Protein 8HN9 (pdb70)

Foldseek 3Di:
DELLVVLVCVLVCVQQEEEEEEECQQVVVQVDVQVLDPDPDCVVVLCVVVDVDPLSLQADVVCVVPVLSVLSSCLCLPPLNTAGDLVLLLVVVCVVVNRYNAYEYQDASCNNVLSPNDPVRYFNFFAYLQWWAFPPVRDIGGNVVCNVQSNVSHFAADDPGGGGIGGGGQGDPRDTDPSVVCLVVRQQVGQEYHYAADQLPDPVSLVSQPVYDLNYEYEALHQDDHGCCNVPNHPRYYYNHDRRVVSSVVSCVSSVNNVVSVVSVVVSVVVSD/DAALLRVLVCVLVCVFQEEEEEEECLQCVVQVDCQDLPDPDPLVVVLCVVVAVDRQVLLAVVVCVVPVLNVLSVVLCLPPQNTAGDLVLLLVVVCVVVNRQQAYEYAGQSCNNVLLPDDCNRYDPFFAYLQWWAFPPPRHIGGNVVCNVQSNVSHFDQDDPGRGGIGHTGQGDPRDTDPSVVCLVVRAAPGQEYEYAADQQPDPPSLVSVVSHDLNYEYEALEQDQHGVCVVPNHDRYYYNHRRRVVSSVVSCVSNVCVVVSVVSVVVSVVVSD/DPVPVCPDDDPD

GO terms:
  GO:0008053 mitochondrial fusion (P, IDA)
  GO:0005759 mitochondrial matrix (C, IDA)
  GO:1901671 positive regulation of superoxide dismutase activity (P, IDA)
  GO:1902553 positive regulation of catalase activity (P, IDA)
  GO:0005739 mitochondrion (C, IDA)
  GO:0008270 zinc ion binding (F, IDA)
  GO:0006476 protein deacetylation (P, IDA)
  GO:0141208 NAD-dependent protein lysine delactylase activity (F, IDA)
  GO:0034979 NAD-dependent protein lysine deacetylase activity (F, EXP)
  GO:0034983 peptidyl-lysine deacetylation (P, IMP)
  GO:0009060 aerobic respiration (P, IMP)
  GO:0005515 protein binding (F, IPI)
  GO:0005739 mitochondrion (C, IMP)
  GO:0034979 NAD-dependent protein lysine deacetylase activity (F, IMP)
  GO:1903862 positive regulation of oxidative phosphorylation (P, IMP)
  GO:0005739 mitochondrion (C, HTP)
  GO:0005654 nucleoplasm (C, TAS)
  GO:0005759 mitochondrial matrix (C, TAS)
  GO:0033558 protein lysine deacetylase activity (F, TAS)
  GO:0034979 NAD-dependent protein lysine deacetylase activity (F, TAS)

Organism: Homo sapiens (NCBI:txid9606)

B-factor: mean 57.22, std 16.3, range [29.59, 145.78]

Secondary structure (DSSP, 8-state):
--HHHHHHHHHTTSS-SEEEEE-TTTTGGGT--TT--SSSSHHHHHHHTT-SSGGGGG-HHHHHH--HHHHHHHHHHSTTSS---HHHHHHHHHHHTT-EEEEEE---S-HHHHTT--STTEEETTEEEEEEEETTT--EEETGGGHHHHHTT---B-TTT--BEEEEE--TTSPPPGGGGGHHHHHHH-SEEEEES----SHHHHGGGGTS-TTS-EEE-SSS--HHHHHS--TTEEE--S-HHHHHHHHHHHHT-HHHHHHHHHHHHHHH-/---HHHHHHHHHTT---SEEEEE-GGGTGGGT--SS--SS-HHHHHHHTTT-SSGGGGGBHHHHHH--HHHHHHHHHHSTTSS---HHHHHHHHHHHTT-EEEEEE--SS-HHHHTT--STTEEETTEEEEEEEETTT--EEEGGGGHHHHHTT---B-TTT--BEEEEE--BTSPPPGGGGGHHHHHHH-SEEEEES----STTTGGGGGTS-TT--EEE-SSS--THHHHS--TT-EE--S-HHHHHHHHHHHHT-HHHHHHHHHHHHHHH-/--S-S-S-----

InterPro domains:
  IPR003000 Sirtuin family [PF02146] (145-326)
  IPR026590 Sirtuin family, catalytic core domain [PS50305] (118-380)
  IPR026591 Sirtuin, catalytic core small domain superfamily [G3DSA:3.30.1600.10] (151-299)
  IPR029035 DHS-like NAD/FAD-binding domain superfamily [SSF52467] (124-394)
  IPR050134 NAD-dependent sirtuin protein deacylases [PTHR11085] (122-383)

Nearest PDB structures (foldseek):
  4bn5-assembly2_B  TM=9.847E-01  e=7.376E-49  Homo sapiens
  4o8z-assembly1_A  TM=9.716E-01  e=1.812E-48  Homo sapiens
  8v2n-assembly1_A  TM=9.746E-01  e=2.114E-47  Homo sapiens
  6iso-assembly1_A  TM=9.082E-01  e=5.018E-48  Homo sapiens
  5y4h-assembly1_A  TM=9.393E-01  e=8.905E-47  Homo sapiens

Radius of gyration: 26.61 Å; Cα contacts (8 Å, |Δi|>4): 1007; chains: 3; bounding box: 68×65×66 Å

Sequence (559 aa):
LSLQDVAELIRARACQRVVVMVGAGISTPSGIPDFRSPGSGLYSNLQQYDLPYPEAIFELPFFFHNPKPFFTLAKELYPGNYKPNVTHYFLRLLHDKGLLLRLYTQNIDGLERVSGIPASKLVEAHGTFASATCTVCQRPFPGEDIRADVMADRVPRCPVCTGVVKPDIVFFGEPLPQRFLLHVVDFPMADLLLILGTSLEVEPFASLTEAVRSSVPRLLINRDLVGPLAWHPRSRDVAQLGDVVHGVESLVELLGWTEEMRDLVQRETGKLDKLSLQDVAELIRARACQRVVVMVGAGISTPSGIPDFRSPGSGLYSNLQQYDLPYPEAIFELPFFFHNPKPFFTLAKELYPGNYKPNVTHYFLRLLHDKGLLLRLYTQNIDGLERVSGIPASKLVEAHGTFASATCTVCQRPFPGEDIRADVMADRVPRCPVCTGVVKPDIVFFGEPLPQRFLLHVVDFPMADLLLILGTSLEVEPFASLTEAVRSSVPRLLINRDLVGPLAWHPRSRDVAQLGDVVHGVESLVELLGWTEEMRDLVQRETGKLDSPVKLKTFKIPM

Solvent-accessible surface area: 25308 Å² total; per-residue (Å²): 169,56,16,93,68,4,0,78,58,1,138,80,123,55,5,84,93,0,0,0,0,0,0,49,19,0,0,89,56,24,53,3,36,28,167,36,41,59,47,125,35,11,13,74,64,0,51,128,58,102,0,77,62,31,58,1,1,29,27,52,98,33,2,121,152,42,27,77,0,3,8,23,2,1,76,46,4,4,45,70,63,45,115,10,18,27,0,1,3,0,1,39,5,0,33,76,77,46,3,8,30,42,0,0,0,25,4,12,4,10,5,1,137,44,0,20,0,46,68,65,49,4,0,34,0,30,5,29,8,66,39,0,41,0,39,109,40,129,144,85,34,75,7,125,91,12,68,71,38,3,51,50,90,139,40,3,143,2,102,122,37,68,10,39,3,28,0,48,7,18,0,45,42,36,107,39,41,160,85,14,114,51,40,97,81,1,0,72,76,0,35,0,0,0,0,0,4,2,55,10,136,17,79,52,4,5,60,13,0,76,47,3,103,86,79,3,10,0,1,0,0,17,166,79,77,38,7,20,5,12,41,50,80,65,91,102,28,11,48,51,80,31,73,13,32,114,5,0,82,48,0,4,120,64,0,52,23,45,134,73,10,172,68,2,45,140,133,10,57,49,160,75,124,213,52,58,12,77,57,0,0,73,48,12,155,77,170,63,5,94,76,2,0,0,0,0,0,40,20,0,0,81,61,23,52,5,28,25,130,9,41,91,80,32,58,10,25,66,84,9,62,154,64,114,6,77,61,12,39,1,2,32,41,33,99,37,3,128,148,48,26,69,1,2,7,27,2,0,76,46,7,6,60,64,77,48,108,10,20,33,0,0,9,2,0,49,4,5,48,72,74,59,19,12,21,28,0,0,0,34,2,11,6,8,6,0,96,52,1,34,4,54,51,69,42,2,0,21,3,62,7,21,6,41,36,0,45,0,44,98,48,128,113,116,28,76,6,126,96,12,61,71,42,2,113,49,94,134,23,4,143,7,120,101,22,93,12,42,3,16,0,56,4,29,2,68,50,48,80,20,30,160,96,9,94,48,41,97,85,0,0,65,77,0,23,0,0,3,0,0,5,1,64,5,127,67,80,33,7,3,51,12,0,74,45,5,124,94,76,2,3,1,0,2,0,12,171,62,52,24,24,22,6,9,5,47,81,47,69,79,24,10,48,41,84,30,74,11,32,115,3,0,108,48,0,5,115,67,4,57,26,51,138,78,12,166,69,8,55,137,116,25,60,49,155,78,141,58,4,54,117,64,123,75,104,107,84,40,119

Structure (mmCIF, N/CA/C/O backbone):
data_8HN9
#
_entry.id   8HN9
#
_cell.length_a   235.676
_cell.length_b   235.676
_cell.length_c   235.676
_cell.angle_alpha   90.00
_cell.angle_beta   90.00
_cell.angle_gamma   90.00
#
_symmetry.space_group_name_H-M   'I 21 3'
#
loop_
_entity.id
_entity.type
_entity.pdbx_description
1 polymer 'NAD-dependent protein deacetylase sirtuin-3, mitochondrial'
2 polymer 'CCNE2 peptide'
3 non-polymer 'ZINC ION'
4 non-polymer IMIDAZOLE
#
loop_
_atom_site.group_PDB
_atom_site.id
_atom_site.type_symbol
_atom_site.label_atom_id
_atom_site.label_alt_id
_atom_site.label_comp_id
_atom_site.label_asym_id
_atom_site.label_entity_id
_atom_site.label_seq_id
_atom_site.pdbx_PDB_ins_code
_atom_site.Cartn_x
_atom_site.Cartn_y
_atom_site.Cartn_z
_atom_site.occupancy
_atom_site.B_iso_or_equiv
_atom_site.auth_seq_id
_atom_site.auth_comp_id
_atom_site.auth_asym_id
_atom_site.auth_atom_id
_atom_site.pdbx_PDB_model_num
ATOM 1 N N . LEU A 1 2 ? 49.289 38.115 -11.374 1.00 45.01 123 LEU A N 1
ATOM 2 C CA . LEU A 1 2 ? 49.824 39.287 -10.637 1.00 61.91 123 LEU A CA 1
ATOM 3 C C . LEU A 1 2 ? 48.969 40.512 -10.942 1.00 60.57 123 LEU A C 1
ATOM 4 O O . LEU A 1 2 ? 49.115 41.493 -10.226 1.00 63.43 123 LEU A O 1
ATOM 9 N N . SER A 1 3 ? 48.155 40.465 -11.995 1.00 55.57 124 SER A N 1
ATOM 10 C CA . SER A 1 3 ? 47.317 41.642 -12.341 1.00 56.04 124 SER A CA 1
ATOM 11 C C . SER A 1 3 ? 45.910 41.210 -12.750 1.00 55.43 124 SER A C 1
ATOM 12 O O . SER A 1 3 ? 45.768 40.093 -13.214 1.00 52.60 124 SER A O 1
ATOM 15 N N . LEU A 1 4 ? 44.943 42.126 -12.721 1.00 62.09 125 LEU A N 1
ATOM 16 C CA . LEU A 1 4 ? 43.517 41.768 -12.942 1.00 56.35 125 LEU A CA 1
ATOM 17 C C . LEU A 1 4 ? 43.329 41.068 -14.284 1.00 46.23 125 LEU A C 1
ATOM 18 O O . LEU A 1 4 ? 42.614 40.088 -14.309 1.00 45.68 125 LEU A O 1
ATOM 23 N N . GLN A 1 5 ? 43.989 41.513 -15.341 1.00 47.26 126 GLN A N 1
ATOM 24 C CA . GLN A 1 5 ? 43.805 40.824 -16.636 1.00 47.76 126 GLN A CA 1
ATOM 25 C C . GLN A 1 5 ? 44.240 39.370 -16.499 1.00 47.08 126 GLN A C 1
ATOM 26 O O . GLN A 1 5 ? 43.500 38.507 -16.957 1.00 47.80 126 GLN A O 1
ATOM 32 N N . ASP A 1 6 ? 45.346 39.120 -15.804 1.00 46.77 127 ASP A N 1
ATOM 33 C CA . ASP A 1 6 ? 45.864 37.758 -15.716 1.00 46.21 127 ASP A CA 1
ATOM 34 C C . ASP A 1 6 ? 44.828 36.815 -15.120 1.00 45.18 127 ASP A C 1
ATOM 35 O O . ASP A 1 6 ? 44.682 35.673 -15.570 1.00 44.92 127 ASP A O 1
ATOM 40 N N . VAL A 1 7 ? 44.103 37.277 -14.101 1.00 45.66 128 VAL A N 1
ATOM 41 C CA . VAL A 1 7 ? 43.040 36.469 -13.511 1.00 47.89 128 VAL A CA 1
ATOM 42 C C . VAL A 1 7 ? 41.944 36.212 -14.538 1.00 43.98 128 VAL A C 1
ATOM 43 O O . VAL A 1 7 ? 41.478 35.078 -14.707 1.00 43.52 128 VAL A O 1
ATOM 47 N N . ALA A 1 8 ? 41.509 37.269 -15.232 1.00 44.81 129 ALA A N 1
ATOM 48 C CA . ALA A 1 8 ? 40.490 37.129 -16.267 1.00 45.25 129 ALA A CA 1
ATOM 49 C C . ALA A 1 8 ? 40.897 36.106 -17.320 1.00 47.03 129 ALA A C 1
ATOM 50 O O . ALA A 1 8 ? 40.093 35.254 -17.717 1.00 54.72 129 ALA A O 1
ATOM 52 N N . GLU A 1 9 ? 42.148 36.172 -17.782 1.00 50.96 130 GLU A N 1
ATOM 53 C CA . GLU A 1 9 ? 42.620 35.224 -18.788 1.00 46.33 130 GLU A CA 1
ATOM 54 C C . GLU A 1 9 ? 42.600 33.797 -18.256 1.00 45.36 130 GLU A C 1
ATOM 55 O O . GLU A 1 9 ? 42.306 32.854 -19.000 1.00 45.38 130 GLU A O 1
ATOM 61 N N . LEU A 1 10 ? 42.923 33.619 -16.973 1.00 44.54 131 LEU A N 1
ATOM 62 C CA . LEU A 1 10 ? 42.896 32.288 -16.373 1.00 43.63 131 LEU A CA 1
ATOM 63 C C . LEU A 1 10 ? 41.487 31.708 -16.415 1.00 45.46 131 LEU A C 1
ATOM 64 O O . LEU A 1 10 ? 41.276 30.582 -16.881 1.00 42.99 131 LEU A O 1
ATOM 69 N N . ILE A 1 11 ? 40.510 32.468 -15.916 1.00 56.05 132 ILE A N 1
ATOM 70 C CA . ILE A 1 11 ? 39.105 32.080 -16.016 1.00 51.60 132 ILE A CA 1
ATOM 71 C C . ILE A 1 11 ? 38.704 31.886 -17.474 1.00 49.55 132 ILE A C 1
ATOM 72 O O . ILE A 1 11 ? 38.093 30.876 -17.842 1.00 51.85 132 ILE A O 1
ATOM 77 N N . ARG A 1 12 ? 39.029 32.869 -18.320 1.00 44.49 133 ARG A N 1
ATOM 78 C CA . ARG A 1 12 ? 38.671 32.826 -19.737 1.00 45.35 133 ARG A CA 1
ATOM 79 C C . ARG A 1 12 ? 39.125 31.536 -20.411 1.00 56.35 133 ARG A C 1
ATOM 80 O O . ARG A 1 12 ? 38.428 31.005 -21.283 1.00 55.03 133 ARG A O 1
ATOM 88 N N . ALA A 1 13 ? 40.289 31.018 -20.026 1.00 57.65 134 ALA A N 1
ATOM 89 C CA . ALA A 1 13 ? 40.805 29.770 -20.573 1.00 44.87 134 ALA A CA 1
ATOM 90 C C . ALA A 1 13 ? 40.408 28.558 -19.741 1.00 43.81 134 ALA A C 1
ATOM 91 O O . ALA A 1 13 ? 40.938 27.465 -19.969 1.00 43.62 134 ALA A O 1
ATOM 93 N N . ARG A 1 14 ? 39.488 28.732 -18.791 1.00 45.98 135 ARG A N 1
ATOM 94 C CA . ARG A 1 14 ? 39.065 27.673 -17.871 1.00 52.94 135 ARG A CA 1
ATOM 95 C C . ARG A 1 14 ? 40.254 27.052 -17.146 1.00 62.12 135 ARG A C 1
ATOM 96 O O . ARG A 1 14 ? 40.227 25.878 -16.765 1.00 56.04 135 ARG A O 1
ATOM 104 N N . ALA A 1 15 ? 41.315 27.840 -16.951 1.00 65.64 136 ALA A N 1
ATOM 105 C CA . ALA A 1 15 ? 42.404 27.403 -16.086 1.00 44.83 136 ALA A CA 1
ATOM 106 C C . ALA A 1 15 ? 41.968 27.411 -14.629 1.00 40.73 136 ALA A C 1
ATOM 107 O O . ALA A 1 15 ? 42.441 26.593 -13.832 1.00 40.12 136 ALA A O 1
ATOM 109 N N . CYS A 1 16 ? 41.072 28.327 -14.270 1.00 48.95 137 CYS A N 1
ATOM 110 C CA . CYS A 1 16 ? 40.461 28.374 -12.945 1.00 69.93 137 CYS A CA 1
ATOM 111 C C . CYS A 1 16 ? 39.054 27.813 -13.121 1.00 61.83 137 CYS A C 1
ATOM 112 O O . CYS A 1 16 ? 38.107 28.536 -13.434 1.00 58.70 137 CYS A O 1
ATOM 115 N N . GLN A 1 17 ? 38.924 26.501 -12.922 1.00 62.37 138 GLN A N 1
ATOM 116 C CA . GLN A 1 17 ? 37.683 25.785 -13.185 1.00 60.39 138 GLN A CA 1
ATOM 117 C C . GLN A 1 17 ? 36.817 25.595 -11.947 1.00 55.59 138 GLN A C 1
ATOM 118 O O . GLN A 1 17 ? 35.671 25.151 -12.073 1.00 45.39 138 GLN A O 1
ATOM 124 N N . ARG A 1 18 ? 37.321 25.940 -10.761 1.00 49.41 139 ARG A N 1
ATOM 125 C CA . ARG A 1 18 ? 36.598 25.721 -9.505 1.00 40.60 139 ARG A CA 1
ATOM 126 C C . ARG A 1 18 ? 36.783 26.976 -8.654 1.00 38.90 139 ARG A C 1
ATOM 127 O O . ARG A 1 18 ? 37.737 27.082 -7.879 1.00 37.32 139 ARG A O 1
ATOM 135 N N . VAL A 1 19 ? 35.853 27.916 -8.793 1.00 42.61 140 VAL A N 1
ATOM 136 C CA . VAL A 1 19 ? 35.966 29.236 -8.186 1.00 39.39 140 VAL A CA 1
ATOM 137 C C . VAL A 1 19 ? 35.109 29.279 -6.930 1.00 41.07 140 VAL A C 1
ATOM 138 O O . VAL A 1 19 ? 33.931 28.900 -6.957 1.00 43.34 140 VAL A O 1
ATOM 142 N N . VAL A 1 20 ? 35.697 29.745 -5.833 1.00 39.42 141 VAL A N 1
ATOM 143 C CA . VAL A 1 20 ? 34.974 30.036 -4.601 1.00 41.37 141 VAL A CA 1
ATOM 144 C C . VAL A 1 20 ? 34.896 31.548 -4.465 1.00 40.04 141 VAL A C 1
ATOM 145 O O . VAL A 1 20 ? 35.908 32.244 -4.610 1.00 36.41 141 VAL A O 1
ATOM 149 N N . VAL A 1 21 ? 33.698 32.056 -4.187 1.00 36.03 142 VAL A N 1
ATOM 150 C CA . VAL A 1 21 ? 33.446 33.489 -4.133 1.00 36.49 142 VAL A CA 1
ATOM 151 C C . VAL A 1 21 ? 32.915 33.840 -2.752 1.00 35.96 142 VAL A C 1
ATOM 152 O O . VAL A 1 21 ? 32.112 33.098 -2.175 1.00 35.44 142 VAL A O 1
ATOM 156 N N . MET A 1 22 ? 33.366 34.976 -2.224 1.00 36.13 143 MET A N 1
ATOM 157 C CA . MET A 1 22 ? 32.942 35.469 -0.918 1.00 38.56 143 MET A CA 1
ATOM 158 C C . MET A 1 22 ? 32.485 36.910 -1.091 1.00 44.15 143 MET A C 1
ATOM 159 O O . MET A 1 22 ? 33.309 37.804 -1.311 1.00 47.70 143 MET A O 1
ATOM 164 N N . VAL A 1 23 ? 31.177 37.134 -0.989 1.00 46.40 144 VAL A N 1
ATOM 165 C CA . VAL A 1 23 ? 30.583 38.437 -1.248 1.00 44.42 144 VAL A CA 1
ATOM 166 C C . VAL A 1 23 ? 29.933 38.950 0.029 1.00 42.13 144 VAL A C 1
ATOM 167 O O . VAL A 1 23 ? 29.571 38.185 0.926 1.00 52.28 144 VAL A O 1
ATOM 171 N N . GLY A 1 24 ? 29.792 40.272 0.103 1.00 41.47 145 GLY A N 1
ATOM 172 C CA . GLY A 1 24 ? 29.177 40.900 1.255 1.00 52.75 145 GLY A CA 1
ATOM 173 C C . GLY A 1 24 ? 28.130 41.933 0.896 1.00 56.90 145 GLY A C 1
ATOM 174 O O . GLY A 1 24 ? 27.563 41.900 -0.201 1.00 51.52 145 GLY A O 1
ATOM 175 N N . ALA A 1 25 ? 27.778 42.783 1.848 1.00 49.15 146 ALA A N 1
ATOM 176 C CA . ALA A 1 25 ? 26.743 43.790 1.556 1.00 44.08 146 ALA A CA 1
ATOM 177 C C . ALA A 1 25 ? 27.283 44.790 0.543 1.00 45.80 146 ALA A C 1
ATOM 178 O O . ALA A 1 25 ? 26.586 45.747 0.251 1.00 50.41 146 ALA A O 1
ATOM 180 N N . GLY A 1 26 ? 28.510 44.599 0.083 1.00 39.50 147 GLY A N 1
ATOM 181 C CA . GLY A 1 26 ? 29.067 45.525 -0.913 1.00 41.98 147 GLY A CA 1
ATOM 182 C C . GLY A 1 26 ? 28.345 45.461 -2.243 1.00 47.74 147 GLY A C 1
ATOM 183 O O . GLY A 1 26 ? 28.104 46.509 -2.823 1.00 45.15 147 GLY A O 1
ATOM 184 N N . ILE A 1 27 ? 27.996 44.258 -2.689 1.00 52.85 148 ILE A N 1
ATOM 185 C CA . ILE A 1 27 ? 27.377 44.042 -4.024 1.00 48.30 148 ILE A CA 1
ATOM 186 C C . ILE A 1 27 ? 25.866 44.228 -3.962 1.00 46.65 148 ILE A C 1
ATOM 187 O O . ILE A 1 27 ? 25.217 44.183 -5.012 1.00 42.29 148 ILE A O 1
ATOM 192 N N . SER A 1 28 ? 25.309 44.387 -2.775 1.00 50.15 149 SER A N 1
ATOM 193 C CA . SER A 1 28 ? 23.840 44.530 -2.720 1.00 55.35 149 SER A CA 1
ATOM 194 C C . SER A 1 28 ? 23.491 46.005 -2.818 1.00 49.64 149 SER A C 1
ATOM 195 O O . SER A 1 28 ? 22.525 46.315 -3.499 1.00 46.66 149 SER A O 1
ATOM 198 N N . THR A 1 29 ? 24.271 46.876 -2.183 1.00 45.49 150 THR A N 1
ATOM 199 C CA . THR A 1 29 ? 23.867 48.278 -2.225 1.00 55.30 150 THR A CA 1
ATOM 200 C C . THR A 1 29 ? 23.721 48.870 -3.632 1.00 52.72 150 THR A C 1
ATOM 201 O O . THR A 1 29 ? 22.932 49.821 -3.770 1.00 45.15 150 THR A O 1
ATOM 205 N N . PRO A 1 30 ? 24.411 48.406 -4.686 1.00 55.80 151 PRO A N 1
ATOM 206 C CA . PRO A 1 30 ? 24.070 48.900 -6.032 1.00 57.05 151 PRO A CA 1
ATOM 207 C C . PRO A 1 30 ? 22.660 48.550 -6.472 1.00 56.03 151 PRO A C 1
ATOM 208 O O . PRO A 1 30 ? 22.144 49.180 -7.404 1.00 57.14 151 PRO A O 1
ATOM 212 N N . SER A 1 31 ? 22.033 47.595 -5.790 1.00 50.49 152 SER A N 1
ATOM 213 C CA . SER A 1 31 ? 20.674 47.140 -6.172 1.00 56.13 152 SER A CA 1
ATOM 214 C C . SER A 1 31 ? 19.623 48.025 -5.512 1.00 54.84 152 SER A C 1
ATOM 215 O O . SER A 1 31 ? 18.446 47.845 -5.805 1.00 46.51 152 SER A O 1
ATOM 218 N N . GLY A 1 32 ? 20.056 48.945 -4.655 1.00 61.39 153 GLY A N 1
ATOM 219 C CA . GLY A 1 32 ? 19.129 49.856 -3.961 1.00 56.04 153 GLY A CA 1
ATOM 220 C C . GLY A 1 32 ? 18.819 49.359 -2.569 1.00 45.44 153 GLY A C 1
ATOM 221 O O . GLY A 1 32 ? 18.334 50.140 -1.769 1.00 45.71 153 GLY A O 1
ATOM 222 N N . ILE A 1 33 ? 19.151 48.110 -2.276 1.00 52.26 154 ILE A N 1
ATOM 223 C CA . ILE A 1 33 ? 18.857 47.516 -0.941 1.00 64.15 154 ILE A CA 1
ATOM 224 C C . ILE A 1 33 ? 19.512 48.331 0.165 1.00 71.48 154 ILE A C 1
ATOM 225 O O . ILE A 1 33 ? 20.730 48.327 0.207 1.00 62.50 154 ILE A O 1
ATOM 230 N N . PRO A 1 34 ? 18.783 48.913 1.142 1.00 76.51 155 PRO A N 1
ATOM 231 C CA . PRO A 1 34 ? 19.418 49.603 2.266 1.00 72.83 155 PRO A CA 1
ATOM 232 C C . PRO A 1 34 ? 19.736 48.611 3.395 1.00 74.19 155 PRO A C 1
ATOM 233 O O . PRO A 1 34 ? 19.247 48.795 4.485 1.00 71.77 155 PRO A O 1
ATOM 237 N N . ASP A 1 35 ? 20.595 47.628 3.105 1.00 83.03 156 ASP A N 1
ATOM 238 C CA . ASP A 1 35 ? 20.997 46.531 4.023 1.00 100.87 156 ASP A CA 1
ATOM 239 C C . ASP A 1 35 ? 21.748 47.126 5.206 1.00 104.75 156 ASP A C 1
ATOM 240 O O . ASP A 1 35 ? 21.472 46.720 6.343 1.00 94.42 156 ASP A O 1
ATOM 245 N N . PHE A 1 36 ? 22.563 48.145 4.926 1.00 105.63 157 PHE A N 1
ATOM 246 C CA . PHE A 1 36 ? 23.459 48.797 5.914 1.00 98.64 157 PHE A CA 1
ATOM 247 C C . PHE A 1 36 ? 22.709 49.470 7.061 1.00 88.29 157 PHE A C 1
ATOM 248 O O . PHE A 1 36 ? 23.383 49.672 8.061 1.00 70.21 157 PHE A O 1
ATOM 256 N N . ARG A 1 37 ? 21.435 49.811 6.877 1.00 82.75 158 ARG A N 1
ATOM 257 C CA . ARG A 1 37 ? 20.657 50.511 7.929 1.00 82.70 158 ARG A CA 1
ATOM 258 C C . ARG A 1 37 ? 21.466 51.716 8.407 1.00 94.64 158 ARG A C 1
ATOM 259 O O . ARG A 1 37 ? 21.820 51.775 9.598 1.00 85.82 158 ARG A O 1
ATOM 267 N N . SER A 1 38 ? 21.782 52.585 7.450 1.00 98.91 159 SER A N 1
ATOM 268 C CA . SER A 1 38 ? 22.548 53.845 7.607 1.00 95.96 159 SER A CA 1
ATOM 269 C C . SER A 1 38 ? 21.696 54.908 8.299 1.00 85.92 159 SER A C 1
ATOM 270 O O . SER A 1 38 ? 20.475 54.842 8.196 1.00 78.80 159 SER A O 1
ATOM 273 N N . PRO A 1 39 ? 22.308 55.943 8.911 1.00 89.72 160 PRO A N 1
ATOM 274 C CA . PRO A 1 39 ? 21.602 57.003 9.637 1.00 83.38 160 PRO A CA 1
ATOM 275 C C . PRO A 1 39 ? 20.662 57.852 8.777 1.00 81.58 160 PRO A C 1
ATOM 276 O O . PRO A 1 39 ? 19.707 58.366 9.290 1.00 85.23 160 PRO A O 1
ATOM 280 N N . GLY A 1 40 ? 20.912 57.916 7.471 1.00 68.81 161 GLY A N 1
ATOM 281 C CA . GLY A 1 40 ? 20.097 58.703 6.528 1.00 82.14 161 GLY A CA 1
ATOM 282 C C . GLY A 1 40 ? 18.809 58.008 6.115 1.00 86.10 161 GLY A C 1
ATOM 283 O O . GLY A 1 40 ? 18.479 56.945 6.671 1.00 93.46 161 GLY A O 1
ATOM 284 N N . SER A 1 41 ? 18.122 58.574 5.121 1.00 81.76 162 SER A N 1
ATOM 285 C CA . SER A 1 41 ? 16.810 58.049 4.672 1.00 77.34 162 SER A CA 1
ATOM 286 C C . SER A 1 41 ? 16.933 56.557 4.361 1.00 81.89 162 SER A C 1
ATOM 287 O O . SER A 1 41 ? 17.863 56.155 3.667 1.00 64.47 162 SER A O 1
ATOM 290 N N . GLY A 1 42 ? 16.010 55.782 4.912 1.00 76.01 163 GLY A N 1
ATOM 291 C CA . GLY A 1 42 ? 16.009 54.318 4.795 1.00 65.11 163 GLY A CA 1
ATOM 292 C C . GLY A 1 42 ? 15.140 53.744 5.893 1.00 98.65 163 GLY A C 1
ATOM 293 O O . GLY A 1 42 ? 14.313 54.487 6.439 1.00 91.17 163 GLY A O 1
ATOM 294 N N . LEU A 1 43 ? 15.324 52.473 6.228 1.00 99.14 164 LEU A N 1
ATOM 295 C CA . LEU A 1 43 ? 14.498 51.873 7.302 1.00 82.67 164 LEU A CA 1
ATOM 296 C C . LEU A 1 43 ? 14.800 52.514 8.660 1.00 87.36 164 LEU A C 1
ATOM 297 O O . LEU A 1 43 ? 13.868 52.492 9.481 1.00 85.73 164 LEU A O 1
ATOM 302 N N . TYR A 1 44 ? 16.037 53.002 8.863 1.00 87.94 165 TYR A N 1
ATOM 303 C CA . TYR A 1 44 ? 16.550 53.513 10.130 1.00 85.64 165 TYR A CA 1
ATOM 304 C C . TYR A 1 44 ? 15.472 54.271 10.895 1.00 81.34 165 TYR A C 1
ATOM 305 O O . TYR A 1 44 ? 15.165 53.949 12.048 1.00 66.39 165 TYR A O 1
ATOM 314 N N . SER A 1 45 ? 14.880 55.286 10.259 1.00 85.65 166 SER A N 1
ATOM 315 C CA . SER A 1 45 ? 13.827 56.057 10.913 1.00 85.03 166 SER A CA 1
ATOM 316 C C . SER A 1 45 ? 12.632 55.176 11.261 1.00 85.26 166 SER A C 1
ATOM 317 O O . SER A 1 45 ? 12.022 55.337 12.326 1.00 88.17 166 SER A O 1
ATOM 320 N N . ASN A 1 46 ? 12.277 54.243 10.373 1.00 75.77 167 ASN A N 1
ATOM 321 C CA . ASN A 1 46 ? 11.107 53.400 10.606 1.00 76.03 167 ASN A CA 1
ATOM 322 C C . ASN A 1 46 ? 11.303 52.518 11.835 1.00 71.79 167 ASN A C 1
ATOM 323 O O . ASN A 1 46 ? 10.406 52.397 12.677 1.00 68.78 167 ASN A O 1
ATOM 328 N N . LEU A 1 47 ? 12.474 51.888 11.954 1.00 68.87 168 LEU A N 1
ATOM 329 C CA . LEU A 1 47 ? 12.733 51.037 13.108 1.00 70.39 168 LEU A CA 1
ATOM 330 C C . LEU A 1 47 ? 12.908 51.848 14.384 1.00 74.77 168 LEU A C 1
ATOM 331 O O . LEU A 1 47 ? 12.784 51.292 15.481 1.00 73.30 168 LEU A O 1
ATOM 336 N N . GLN A 1 48 ? 13.199 53.147 14.264 1.00 73.09 169 GLN A N 1
ATOM 337 C CA . GLN A 1 48 ? 13.275 54.016 15.430 1.00 68.45 169 GLN A CA 1
ATOM 338 C C . GLN A 1 48 ? 11.915 54.221 16.082 1.00 70.29 169 GLN A C 1
ATOM 339 O O . GLN A 1 48 ? 11.855 54.561 17.269 1.00 72.50 169 GLN A O 1
ATOM 345 N N . GLN A 1 49 ? 10.828 54.047 15.324 1.00 66.26 170 GLN A N 1
ATOM 346 C CA . GLN A 1 49 ? 9.486 54.144 15.890 1.00 71.43 170 GLN A CA 1
ATOM 347 C C . GLN A 1 49 ? 9.323 53.212 17.083 1.00 73.42 170 GLN A C 1
ATOM 348 O O . GLN A 1 49 ? 8.803 53.605 18.133 1.00 76.45 170 GLN A O 1
ATOM 354 N N . TYR A 1 50 ? 9.767 51.964 16.932 1.00 71.51 171 TYR A N 1
ATOM 355 C CA . TYR A 1 50 ? 9.634 50.962 17.981 1.00 81.61 171 TYR A CA 1
ATOM 356 C C . TYR A 1 50 ? 10.548 51.230 19.169 1.00 73.03 171 TYR A C 1
ATOM 357 O O . TYR A 1 50 ? 10.437 50.528 20.180 1.00 78.41 171 TYR A O 1
ATOM 366 N N . ASP A 1 51 ? 11.441 52.216 19.066 1.00 58.71 172 ASP A N 1
ATOM 367 C CA . ASP A 1 51 ? 12.382 52.570 20.127 1.00 83.95 172 ASP A CA 1
ATOM 368 C C . ASP A 1 51 ? 13.269 51.378 20.495 1.00 81.56 172 ASP A C 1
ATOM 369 O O . ASP A 1 51 ? 13.250 50.872 21.618 1.00 79.89 172 ASP A O 1
ATOM 374 N N . LEU A 1 52 ? 14.046 50.930 19.510 1.00 76.11 173 LEU A N 1
ATOM 375 C CA . LEU A 1 52 ? 15.051 49.912 19.762 1.00 62.62 173 LEU A CA 1
ATOM 376 C C . LEU A 1 52 ? 16.079 50.443 20.761 1.00 57.84 173 LEU A C 1
ATOM 377 O O . LEU A 1 52 ? 16.277 51.657 20.873 1.00 60.59 173 LEU A O 1
ATOM 382 N N . PRO A 1 53 ? 16.749 49.562 21.505 1.00 55.92 174 PRO A N 1
ATOM 383 C CA . PRO A 1 53 ? 17.888 50.031 22.312 1.00 53.02 174 PRO A CA 1
ATOM 384 C C . PRO A 1 53 ? 19.087 50.407 21.461 1.00 53.54 174 PRO A C 1
ATOM 385 O O . PRO A 1 53 ? 19.889 51.255 21.876 1.00 58.24 174 PRO A O 1
ATOM 389 N N . TYR A 1 54 ? 19.224 49.808 20.286 1.00 51.39 175 TYR A N 1
ATOM 390 C CA . TYR A 1 54 ? 20.321 50.059 19.360 1.00 47.45 175 TYR A CA 1
ATOM 391 C C . TYR A 1 54 ? 19.995 49.352 18.046 1.00 57.03 175 TYR A C 1
ATOM 392 O O . TYR A 1 54 ? 19.199 48.411 18.036 1.00 65.08 175 TYR A O 1
ATOM 401 N N . PRO A 1 55 ? 20.573 49.804 16.926 1.00 63.05 176 PRO A N 1
ATOM 402 C CA . PRO A 1 55 ? 20.109 49.285 15.625 1.00 63.91 176 PRO A CA 1
ATOM 403 C C . PRO A 1 55 ? 20.305 47.787 15.481 1.00 63.65 176 PRO A C 1
ATOM 404 O O . PRO A 1 55 ? 19.449 47.104 14.905 1.00 49.87 176 PRO A O 1
ATOM 408 N N . GLU A 1 56 ? 21.416 47.256 15.991 1.00 66.12 177 GLU A N 1
ATOM 409 C CA . GLU A 1 56 ? 21.691 45.828 15.902 1.00 63.49 177 GLU A CA 1
ATOM 410 C C . GLU A 1 56 ? 20.806 44.992 16.819 1.00 50.62 177 GLU A C 1
ATOM 411 O O . GLU A 1 56 ? 20.865 43.760 16.751 1.00 43.04 177 GLU A O 1
ATOM 417 N N . ALA A 1 57 ? 19.991 45.623 17.670 1.00 54.77 178 ALA A N 1
ATOM 418 C CA . ALA A 1 57 ? 19.067 44.878 18.520 1.00 59.29 178 ALA A CA 1
ATOM 419 C C . ALA A 1 57 ? 17.989 44.150 17.729 1.00 62.69 178 ALA A C 1
ATOM 420 O O . ALA A 1 57 ? 17.343 43.248 18.273 1.00 59.26 178 ALA A O 1
ATOM 422 N N . ILE A 1 58 ? 17.766 44.534 16.469 1.00 54.25 179 ILE A N 1
ATOM 423 C CA . ILE A 1 58 ? 16.800 43.841 15.619 1.00 43.87 179 ILE A CA 1
ATOM 424 C C . ILE A 1 58 ? 17.121 42.355 15.502 1.00 40.07 179 ILE A C 1
ATOM 425 O O . ILE A 1 58 ? 16.212 41.523 15.381 1.00 38.93 179 ILE A O 1
ATOM 430 N N . PHE A 1 59 ? 18.404 41.992 15.546 1.00 44.84 180 PHE A N 1
ATOM 431 C CA . PHE A 1 59 ? 18.842 40.610 15.392 1.00 41.48 180 PHE A CA 1
ATOM 432 C C . PHE A 1 59 ? 19.211 39.952 16.719 1.00 43.36 180 PHE A C 1
ATOM 433 O O . PHE A 1 59 ? 20.079 39.073 16.753 1.00 45.68 180 PHE A O 1
ATOM 441 N N . GLU A 1 60 ? 18.572 40.353 17.813 1.00 44.79 181 GLU A N 1
ATOM 442 C CA . GLU A 1 60 ? 18.711 39.660 19.086 1.00 50.79 181 GLU A CA 1
ATOM 443 C C . GLU A 1 60 ? 17.496 38.772 19.326 1.00 41.72 181 GLU A C 1
ATOM 444 O O . GLU A 1 60 ? 16.365 39.149 19.009 1.00 42.53 181 GLU A O 1
ATOM 450 N N . LEU A 1 61 ? 17.746 37.585 19.885 1.00 39.93 182 LEU A N 1
ATOM 451 C CA . LEU A 1 61 ? 16.649 36.666 20.191 1.00 45.80 182 LEU A CA 1
ATOM 452 C C . LEU A 1 61 ? 15.805 37.127 21.369 1.00 44.10 182 LEU A C 1
ATOM 453 O O . LEU A 1 61 ? 14.564 37.071 21.270 1.00 39.31 182 LEU A O 1
ATOM 458 N N . PRO A 1 62 ? 16.372 37.562 22.503 1.00 49.57 183 PRO A N 1
ATOM 459 C CA . PRO A 1 62 ? 15.505 37.973 23.617 1.00 45.20 183 PRO A CA 1
ATOM 460 C C . PRO A 1 62 ? 14.625 39.168 23.296 1.00 43.63 183 PRO A C 1
ATOM 461 O O . PRO A 1 62 ? 13.440 39.163 23.652 1.00 42.88 183 PRO A O 1
ATOM 465 N N . PHE A 1 63 ? 15.162 40.196 22.634 1.00 37.23 184 PHE A N 1
ATOM 466 C CA . PHE A 1 63 ? 14.331 41.336 22.254 1.00 43.37 184 PHE A CA 1
ATOM 467 C C . PHE A 1 63 ? 13.258 40.930 21.251 1.00 43.58 184 PHE A C 1
ATOM 468 O O . PHE A 1 63 ? 12.107 41.370 21.349 1.00 42.13 184 PHE A O 1
ATOM 476 N N . PHE A 1 64 ? 13.631 40.135 20.242 1.00 40.64 185 PHE A N 1
ATOM 477 C CA . PHE A 1 64 ? 12.647 39.668 19.270 1.00 37.68 185 PHE A CA 1
ATOM 478 C C . PHE A 1 64 ? 11.487 38.969 19.964 1.00 41.19 185 PHE A C 1
ATOM 479 O O . PHE A 1 64 ? 10.322 39.154 19.592 1.00 44.21 185 PHE A O 1
ATOM 487 N N . PHE A 1 65 ? 11.787 38.155 20.977 1.00 43.76 186 PHE A N 1
ATOM 488 C CA . PHE A 1 65 ? 10.723 37.534 21.758 1.00 38.60 186 PHE A CA 1
ATOM 489 C C . PHE A 1 65 ? 9.963 38.580 22.565 1.00 42.78 186 PHE A C 1
ATOM 490 O O . PHE A 1 65 ? 8.743 38.477 22.735 1.00 45.02 186 PHE A O 1
ATOM 498 N N . HIS A 1 66 ? 10.671 39.592 23.073 1.00 39.80 187 HIS A N 1
ATOM 499 C CA . HIS A 1 66 ? 10.004 40.716 23.722 1.00 46.65 187 HIS A CA 1
ATOM 500 C C . HIS A 1 66 ? 9.099 41.454 22.741 1.00 49.96 187 HIS A C 1
ATOM 501 O O . HIS A 1 66 ? 7.917 41.685 23.021 1.00 54.10 187 HIS A O 1
ATOM 508 N N . ASN A 1 67 ? 9.636 41.829 21.581 1.00 40.72 188 ASN A N 1
ATOM 509 C CA . ASN A 1 67 ? 8.879 42.575 20.576 1.00 44.08 188 ASN A CA 1
ATOM 510 C C . ASN A 1 67 ? 9.407 42.168 19.211 1.00 46.18 188 ASN A C 1
ATOM 511 O O . ASN A 1 67 ? 10.494 42.603 18.792 1.00 55.70 188 ASN A O 1
ATOM 516 N N . PRO A 1 68 ? 8.677 41.323 18.472 1.00 48.96 189 PRO A N 1
ATOM 517 C CA . PRO A 1 68 ? 9.138 40.877 17.156 1.00 49.24 189 PRO A CA 1
ATOM 518 C C . PRO A 1 68 ? 8.774 41.796 16.002 1.00 55.02 189 PRO A C 1
ATOM 519 O O . PRO A 1 68 ? 9.203 41.534 14.870 1.00 59.82 189 PRO A O 1
ATOM 523 N N . LYS A 1 69 ? 7.997 42.849 16.253 1.00 55.53 190 LYS A N 1
ATOM 524 C CA . LYS A 1 69 ? 7.575 43.734 15.171 1.00 62.95 190 LYS A CA 1
ATOM 525 C C . LYS A 1 69 ? 8.728 44.425 14.445 1.00 65.03 190 LYS A C 1
ATOM 526 O O . LYS A 1 69 ? 8.621 44.597 13.218 1.00 58.09 190 LYS A O 1
ATOM 532 N N . PRO A 1 70 ? 9.819 44.852 15.098 1.00 71.31 191 PRO A N 1
ATOM 533 C CA . PRO A 1 70 ? 10.899 45.496 14.325 1.00 62.41 191 PRO A CA 1
ATOM 534 C C . PRO A 1 70 ? 11.542 44.581 13.300 1.00 56.25 191 PRO A C 1
ATOM 535 O O . PRO A 1 70 ? 11.812 45.020 12.174 1.00 55.89 191 PRO A O 1
ATOM 539 N N . PHE A 1 71 ? 11.808 43.323 13.656 1.00 53.32 192 PHE A N 1
ATOM 540 C CA . PHE A 1 71 ? 12.422 42.400 12.705 1.00 48.29 192 PHE A CA 1
ATOM 541 C C . PHE A 1 71 ? 11.534 42.206 11.483 1.00 50.16 192 PHE A C 1
ATOM 542 O O . PHE A 1 71 ? 12.009 42.235 10.343 1.00 49.63 192 PHE A O 1
ATOM 550 N N . PHE A 1 72 ? 10.235 42.000 11.705 1.00 43.63 193 PHE A N 1
ATOM 551 C CA . PHE A 1 72 ? 9.328 41.761 10.588 1.00 43.54 193 PHE A CA 1
ATOM 552 C C . PHE A 1 72 ? 9.138 43.010 9.738 1.00 42.16 193 PHE A C 1
ATOM 553 O O . PHE A 1 72 ? 8.904 42.902 8.528 1.00 40.39 193 PHE A O 1
ATOM 561 N N . THR A 1 73 ? 9.213 44.195 10.350 1.00 50.61 194 THR A N 1
ATOM 562 C CA . THR A 1 73 ? 9.263 45.433 9.576 1.00 55.25 194 THR A CA 1
ATOM 563 C C . THR A 1 73 ? 10.410 45.402 8.571 1.00 46.82 194 THR A C 1
ATOM 564 O O . THR A 1 73 ? 10.220 45.689 7.383 1.00 48.03 194 THR A O 1
ATOM 568 N N . LEU A 1 74 ? 11.613 45.059 9.038 1.00 46.62 195 LEU A N 1
ATOM 569 C CA . LEU A 1 74 ? 12.751 44.895 8.138 1.00 54.25 195 LEU A CA 1
ATOM 570 C C . LEU A 1 74 ? 12.477 43.813 7.103 1.00 55.23 195 LEU A C 1
ATOM 571 O O . LEU A 1 74 ? 12.728 44.004 5.906 1.00 53.60 195 LEU A O 1
ATOM 576 N N . ALA A 1 75 ? 11.979 42.657 7.555 1.00 48.33 196 ALA A N 1
ATOM 577 C CA . ALA A 1 75 ? 11.712 41.543 6.651 1.00 41.20 196 ALA A CA 1
ATOM 578 C C . ALA A 1 75 ? 10.855 41.966 5.467 1.00 43.23 196 ALA A C 1
ATOM 579 O O . ALA A 1 75 ? 11.142 41.591 4.326 1.00 40.92 196 ALA A O 1
ATOM 581 N N . LYS A 1 76 ? 9.802 42.751 5.717 1.00 53.49 197 LYS A N 1
ATOM 582 C CA . LYS A 1 76 ? 8.903 43.165 4.642 1.00 50.50 197 LYS A CA 1
ATOM 583 C C . LYS A 1 76 ? 9.660 43.825 3.493 1.00 54.87 197 LYS A C 1
ATOM 584 O O . LYS A 1 76 ? 9.319 43.630 2.322 1.00 58.65 197 LYS A O 1
ATOM 590 N N . GLU A 1 77 ? 10.669 44.595 3.869 1.00 48.01 198 GLU A N 1
ATOM 591 C CA . GLU A 1 77 ? 11.494 45.340 2.900 1.00 60.35 198 GLU A CA 1
ATOM 592 C C . GLU A 1 77 ? 12.273 44.356 2.036 1.00 55.07 198 GLU A C 1
ATOM 593 O O . GLU A 1 77 ? 11.955 44.231 0.850 1.00 49.67 198 GLU A O 1
ATOM 599 N N . LEU A 1 78 ? 13.213 43.643 2.665 1.00 47.66 199 LEU A N 1
ATOM 600 C CA . LEU A 1 78 ? 14.169 42.708 2.013 1.00 46.64 199 LEU A CA 1
ATOM 601 C C . LEU A 1 78 ? 13.504 41.430 1.512 1.00 52.67 199 LEU A C 1
ATOM 602 O O . LEU A 1 78 ? 14.147 40.745 0.725 1.00 50.11 199 LEU A O 1
ATOM 607 N N . TYR A 1 79 ? 12.277 41.131 1.935 1.00 57.50 200 TYR A N 1
ATOM 608 C CA . TYR A 1 79 ? 11.611 39.870 1.535 1.00 54.59 200 TYR A CA 1
ATOM 609 C C . TYR A 1 79 ? 11.592 39.785 0.017 1.00 59.00 200 TYR A C 1
ATOM 610 O O . TYR A 1 79 ? 11.231 40.755 -0.639 1.00 62.07 200 TYR A O 1
ATOM 619 N N . PRO A 1 80 ? 11.857 38.604 -0.558 1.00 65.98 201 PRO A N 1
ATOM 620 C CA . PRO A 1 80 ? 12.001 38.470 -1.994 1.00 74.03 201 PRO A CA 1
ATOM 621 C C . PRO A 1 80 ? 10.841 39.000 -2.836 1.00 65.38 201 PRO A C 1
ATOM 622 O O . PRO A 1 80 ? 9.707 38.880 -2.457 1.00 67.08 201 PRO A O 1
ATOM 626 N N . GLY A 1 81 ? 11.207 39.565 -3.982 1.00 56.76 202 GLY A N 1
ATOM 627 C CA . GLY A 1 81 ? 10.248 40.140 -4.938 1.00 67.97 202 GLY A CA 1
ATOM 628 C C . GLY A 1 81 ? 10.153 41.640 -4.800 1.00 72.52 202 GLY A C 1
ATOM 629 O O . GLY A 1 81 ? 9.312 42.229 -5.485 1.00 79.17 202 GLY A O 1
ATOM 630 N N . ASN A 1 82 ? 10.993 42.238 -3.960 1.00 67.30 203 ASN A N 1
ATOM 631 C CA . ASN A 1 82 ? 10.924 43.710 -3.803 1.00 59.11 203 ASN A CA 1
ATOM 632 C C . ASN A 1 82 ? 12.059 44.367 -4.583 1.00 65.01 203 ASN A C 1
ATOM 633 O O . ASN A 1 82 ? 11.775 45.302 -5.326 1.00 55.40 203 ASN A O 1
ATOM 638 N N . TYR A 1 83 ? 13.290 43.892 -4.391 1.00 63.00 204 TYR A N 1
ATOM 639 C CA . TYR A 1 83 ? 14.468 44.401 -5.076 1.00 61.39 204 TYR A CA 1
ATOM 640 C C . TYR A 1 83 ? 14.971 43.407 -6.116 1.00 61.96 204 TYR A C 1
ATOM 641 O O . TYR A 1 83 ? 14.678 42.209 -6.066 1.00 68.56 204 TYR A O 1
ATOM 650 N N . LYS A 1 84 ? 15.742 43.934 -7.074 1.00 52.10 205 LYS A N 1
ATOM 651 C CA . LYS A 1 84 ? 16.267 43.206 -8.216 1.00 52.10 205 LYS A CA 1
ATOM 652 C C . LYS A 1 84 ? 17.765 42.967 -8.050 1.00 61.05 205 LYS A C 1
ATOM 653 O O . LYS A 1 84 ? 18.453 43.745 -7.383 1.00 58.02 205 LYS A O 1
ATOM 659 N N . PRO A 1 85 ? 18.302 41.903 -8.643 1.00 58.27 206 PRO A N 1
ATOM 660 C CA . PRO A 1 85 ? 19.756 41.713 -8.631 1.00 45.96 206 PRO A CA 1
ATOM 661 C C . PRO A 1 85 ? 20.446 42.657 -9.603 1.00 53.15 206 PRO A C 1
ATOM 662 O O . PRO A 1 85 ? 19.896 43.035 -10.640 1.00 77.07 206 PRO A O 1
ATOM 666 N N . ASN A 1 86 ? 21.671 43.040 -9.250 1.00 47.17 207 ASN A N 1
ATOM 667 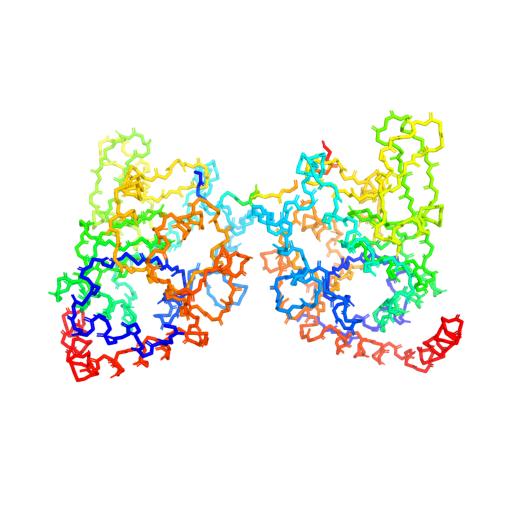C CA . ASN A 1 86 ? 22.461 43.946 -10.065 1.00 49.86 207 ASN A CA 1
ATOM 668 C C . ASN A 1 86 ? 23.463 43.158 -10.912 1.00 47.52 207 ASN A C 1
ATOM 669 O O . ASN A 1 86 ? 23.429 41.926 -10.972 1.00 45.18 207 ASN A O 1
ATOM 674 N N . VAL A 1 87 ? 24.363 43.884 -11.582 1.00 58.19 208 VAL A N 1
ATOM 675 C CA . VAL A 1 87 ? 25.294 43.265 -12.525 1.00 54.49 208 VAL A CA 1
ATOM 676 C C . VAL A 1 87 ? 26.154 42.208 -11.837 1.00 56.05 208 VAL A C 1
ATOM 677 O O . VAL A 1 87 ? 26.435 41.149 -12.410 1.00 61.03 208 VAL A O 1
ATOM 681 N N . THR A 1 88 ? 26.587 42.478 -10.602 1.00 45.19 209 THR A N 1
ATOM 682 C CA . THR A 1 88 ? 27.407 41.516 -9.869 1.00 43.47 209 THR A CA 1
ATOM 683 C C . THR A 1 88 ? 26.705 40.169 -9.737 1.00 42.82 209 THR A C 1
ATOM 684 O O . THR A 1 88 ? 27.285 39.120 -10.042 1.00 42.41 209 THR A O 1
ATOM 688 N N . HIS A 1 89 ? 25.453 40.182 -9.268 1.00 46.49 210 HIS A N 1
ATOM 689 C CA . HIS A 1 89 ? 24.727 38.938 -9.025 1.00 46.36 210 HIS A CA 1
ATOM 690 C C . HIS A 1 89 ? 24.584 38.107 -10.295 1.00 42.54 210 HIS A C 1
ATOM 691 O O . HIS A 1 89 ? 24.624 36.873 -10.244 1.00 53.95 210 HIS A O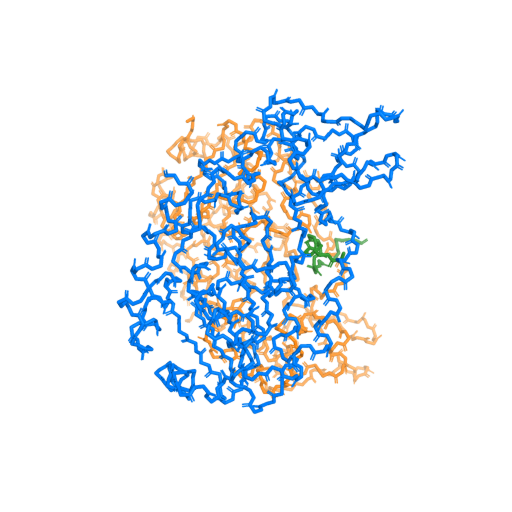 1
ATOM 698 N N . TYR A 1 90 ? 24.414 38.762 -11.446 1.00 43.62 211 TYR A N 1
ATOM 699 C CA . TYR A 1 90 ? 24.284 38.021 -12.697 1.00 44.08 211 TYR A CA 1
ATOM 700 C C . TYR A 1 90 ? 25.635 37.587 -13.248 1.00 43.95 211 TYR A C 1
ATOM 701 O O . TYR A 1 90 ? 25.726 36.534 -13.890 1.00 44.24 211 TYR A O 1
ATOM 710 N N . PHE A 1 91 ? 26.682 38.387 -13.027 1.00 44.02 212 PHE A N 1
ATOM 711 C CA . PHE A 1 91 ? 28.031 37.970 -13.395 1.00 43.84 212 PHE A CA 1
ATOM 712 C C . PHE A 1 91 ? 28.401 36.654 -12.722 1.00 42.86 212 PHE A C 1
ATOM 713 O O . PHE A 1 91 ? 29.060 35.800 -13.326 1.00 42.72 212 PHE A O 1
ATOM 721 N N . LEU A 1 92 ? 27.978 36.469 -11.471 1.00 41.93 213 LEU A N 1
ATOM 722 C CA . LEU A 1 92 ? 28.239 35.216 -10.776 1.00 40.97 213 LEU A CA 1
ATOM 723 C C . LEU A 1 92 ? 27.315 34.104 -11.252 1.00 41.67 213 LEU A C 1
ATOM 724 O O . LEU A 1 92 ? 27.703 32.931 -11.235 1.00 49.41 213 LEU A O 1
ATOM 729 N N . ARG A 1 93 ? 26.095 34.449 -11.675 1.00 41.42 214 ARG A N 1
ATOM 730 C CA . ARG A 1 93 ? 25.232 33.472 -12.329 1.00 41.54 214 ARG A CA 1
ATOM 731 C C . ARG A 1 93 ? 25.857 32.978 -13.628 1.00 42.01 214 ARG A C 1
ATOM 732 O O . ARG A 1 93 ? 25.834 31.777 -13.921 1.00 41.67 214 ARG A O 1
ATOM 740 N N . LEU A 1 94 ? 26.419 33.895 -14.420 1.00 42.81 215 LEU A N 1
ATOM 741 C CA . LEU A 1 94 ? 27.115 33.499 -15.639 1.00 43.30 215 LEU A CA 1
ATOM 742 C C . LEU A 1 94 ? 28.3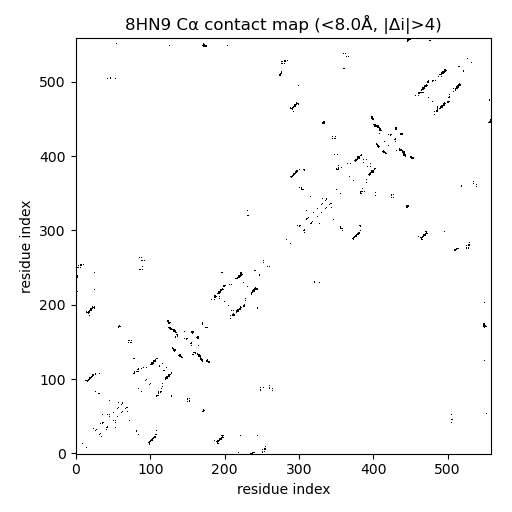13 32.612 -15.326 1.00 42.55 215 LEU A C 1
ATOM 743 O O . LEU A 1 94 ? 28.563 31.625 -16.027 1.00 42.53 215 LEU A O 1
ATOM 748 N N . LEU A 1 95 ? 29.067 32.951 -14.276 1.00 41.96 216 LEU A N 1
ATOM 749 C CA . LEU A 1 95 ? 30.188 32.113 -13.863 1.00 42.24 216 LEU A CA 1
ATOM 750 C C . LEU A 1 95 ? 29.722 30.705 -13.513 1.00 40.51 216 LEU A C 1
ATOM 751 O O . LEU A 1 95 ? 30.409 29.721 -13.813 1.00 40.26 216 LEU A O 1
ATOM 756 N N . HIS A 1 96 ? 28.557 30.591 -12.872 1.00 42.35 217 HIS A N 1
ATOM 757 C CA . HIS A 1 96 ? 27.999 29.279 -12.555 1.00 41.68 217 HIS A CA 1
ATOM 758 C C . HIS A 1 96 ? 27.607 28.523 -13.818 1.00 43.48 217 HIS A C 1
ATOM 759 O O . HIS A 1 96 ? 27.976 27.356 -13.993 1.00 39.69 217 HIS A O 1
ATOM 766 N N . ASP A 1 97 ? 26.830 29.169 -14.695 1.00 40.92 218 ASP A N 1
ATOM 767 C CA . ASP A 1 97 ? 26.358 28.522 -15.916 1.00 41.48 218 ASP A CA 1
ATOM 768 C C . ASP A 1 97 ? 27.505 27.932 -16.728 1.00 41.58 218 ASP A C 1
ATOM 769 O O . ASP A 1 97 ? 27.380 26.834 -17.285 1.00 45.16 218 ASP A O 1
ATOM 774 N N . LYS A 1 98 ? 28.630 28.643 -16.807 1.00 42.52 219 LYS A N 1
ATOM 775 C CA . LYS A 1 98 ? 29.790 28.151 -17.541 1.00 41.94 219 LYS A CA 1
ATOM 776 C C . LYS A 1 98 ? 30.495 26.997 -16.838 1.00 53.79 219 LYS A C 1
ATOM 777 O O . LYS A 1 98 ? 31.480 26.481 -17.378 1.00 62.47 219 LYS A O 1
ATOM 783 N N . GLY A 1 99 ? 30.029 26.584 -15.661 1.00 45.92 220 GLY A N 1
ATOM 784 C CA . GLY A 1 99 ? 30.645 25.477 -14.957 1.00 49.25 220 GLY A CA 1
ATOM 785 C C . GLY A 1 99 ? 31.865 25.841 -14.146 1.00 52.01 220 GLY A C 1
ATOM 786 O O . GLY A 1 99 ? 32.619 24.948 -13.747 1.00 61.10 220 GLY A O 1
ATOM 787 N N . LEU A 1 100 ? 32.086 27.130 -13.893 1.00 54.22 221 LEU A N 1
ATOM 788 C CA . LEU A 1 100 ? 33.276 27.580 -13.182 1.00 55.11 221 LEU A CA 1
ATOM 789 C C . LEU A 1 100 ? 33.044 27.741 -11.686 1.00 38.89 221 LEU A C 1
ATOM 790 O O . LEU A 1 100 ? 33.978 27.546 -10.900 1.00 37.84 221 LEU A O 1
ATOM 795 N N . LEU A 1 101 ? 31.827 28.098 -11.281 1.00 43.26 222 LEU A N 1
ATOM 796 C CA . LEU A 1 101 ? 31.541 28.345 -9.874 1.00 48.44 222 LEU A CA 1
ATOM 797 C C . LEU A 1 101 ? 31.590 27.048 -9.077 1.00 40.53 222 LEU A C 1
ATOM 798 O O . LEU A 1 101 ? 30.999 26.039 -9.474 1.00 36.63 222 LEU A O 1
ATOM 803 N N . LEU A 1 102 ? 32.305 27.074 -7.954 1.00 39.02 223 LEU A N 1
ATOM 804 C CA . LEU A 1 102 ? 32.312 25.966 -7.008 1.00 36.46 223 LEU A CA 1
ATOM 805 C C . LEU A 1 102 ? 31.379 26.205 -5.828 1.00 44.60 223 LEU A C 1
ATOM 806 O O . LEU A 1 102 ? 30.647 25.294 -5.429 1.00 50.53 223 LEU A O 1
ATOM 811 N N . ARG A 1 103 ? 31.383 27.414 -5.271 1.00 47.13 224 ARG A N 1
ATOM 812 C CA . ARG A 1 103 ? 30.495 27.784 -4.177 1.00 45.57 224 ARG A CA 1
ATOM 813 C C . ARG A 1 103 ? 30.519 29.297 -4.017 1.00 43.69 224 ARG A C 1
ATOM 814 O O . ARG A 1 103 ? 31.524 29.948 -4.319 1.00 40.89 224 ARG A O 1
ATOM 822 N N . LEU A 1 104 ? 29.403 29.845 -3.542 1.00 41.17 225 LEU A N 1
ATOM 823 C CA . LEU A 1 104 ? 29.245 31.281 -3.318 1.00 39.50 225 LEU A CA 1
ATOM 824 C C . LEU A 1 104 ? 28.880 31.499 -1.853 1.00 34.87 225 LEU A C 1
ATOM 825 O O . LEU A 1 104 ? 27.737 31.265 -1.447 1.00 39.42 225 LEU A O 1
ATOM 830 N N . TYR A 1 105 ? 29.851 31.946 -1.061 1.00 34.62 226 TYR A N 1
ATOM 831 C CA . TYR A 1 105 ? 29.635 32.240 0.350 1.00 34.35 226 TYR A CA 1
ATOM 832 C C . TYR A 1 105 ? 29.238 33.704 0.490 1.00 38.52 226 TYR A C 1
ATOM 833 O O . TYR A 1 105 ? 30.036 34.599 0.191 1.00 39.71 226 TYR A O 1
ATOM 842 N N . THR A 1 106 ? 28.011 33.948 0.941 1.00 41.44 227 THR A N 1
ATOM 843 C CA . THR A 1 106 ? 27.462 35.293 1.020 1.00 37.24 227 THR A CA 1
ATOM 844 C C . THR A 1 106 ? 27.119 35.647 2.460 1.00 42.16 227 THR A C 1
ATOM 845 O O . THR A 1 106 ? 26.642 34.803 3.224 1.00 38.52 227 THR A O 1
ATOM 849 N N . GLN A 1 107 ? 27.383 36.900 2.823 1.00 50.75 228 GLN A N 1
ATOM 850 C CA . GLN A 1 107 ? 27.039 37.438 4.131 1.00 45.81 228 GLN A CA 1
ATOM 851 C C . GLN A 1 107 ? 25.684 38.133 4.140 1.00 42.79 228 GLN A C 1
ATOM 852 O O . GLN A 1 107 ? 25.322 38.748 5.148 1.00 42.43 228 GLN A O 1
ATOM 858 N N . ASN A 1 108 ? 24.933 38.050 3.047 1.00 38.39 229 ASN A N 1
ATOM 859 C CA . ASN A 1 108 ? 23.739 38.853 2.848 1.00 37.47 229 ASN A CA 1
ATOM 860 C C . ASN A 1 108 ? 22.489 38.006 3.042 1.00 47.13 229 ASN A C 1
ATOM 861 O O . ASN A 1 108 ? 22.501 36.788 2.833 1.00 42.33 229 ASN A O 1
ATOM 866 N N . ILE A 1 109 ? 21.405 38.667 3.444 1.00 62.20 230 ILE A N 1
ATOM 867 C CA . ILE A 1 109 ? 20.108 38.026 3.625 1.00 57.49 230 ILE A CA 1
ATOM 868 C C . ILE A 1 109 ? 19.092 38.476 2.594 1.00 41.21 230 ILE A C 1
ATOM 869 O O . ILE A 1 109 ? 17.941 38.017 2.635 1.00 41.93 230 ILE A O 1
ATOM 874 N N . ASP A 1 110 ? 19.473 39.365 1.673 1.00 39.51 231 ASP A N 1
ATOM 875 C CA . ASP A 1 110 ? 18.543 39.820 0.643 1.00 41.73 231 ASP A CA 1
ATOM 876 C C . ASP A 1 110 ? 18.003 38.661 -0.187 1.00 56.47 231 ASP A C 1
ATOM 877 O O . ASP A 1 110 ? 16.831 38.668 -0.586 1.00 57.65 231 ASP A O 1
ATOM 882 N N . GLY A 1 111 ? 18.836 37.660 -0.458 1.00 49.56 232 GLY A N 1
ATOM 883 C CA . GLY A 1 111 ? 18.426 36.536 -1.269 1.00 46.04 232 GLY A CA 1
ATOM 884 C C . GLY A 1 111 ? 18.581 36.737 -2.759 1.00 46.52 232 GLY A C 1
ATOM 885 O O . GLY A 1 111 ? 18.179 35.856 -3.530 1.00 43.57 232 GLY A O 1
ATOM 886 N N . LEU A 1 112 ? 19.142 37.871 -3.189 1.00 48.47 233 LEU A N 1
ATOM 887 C CA . LEU A 1 112 ? 19.280 38.162 -4.612 1.00 49.24 233 LEU A CA 1
ATOM 888 C C . LEU A 1 112 ? 20.116 37.120 -5.344 1.00 50.95 233 LEU A C 1
ATOM 889 O O . LEU A 1 112 ? 19.994 36.995 -6.568 1.00 53.29 233 LEU A O 1
ATOM 894 N N . GLU A 1 113 ? 20.967 36.383 -4.627 1.00 52.63 234 GLU A N 1
ATOM 895 C CA . GLU A 1 113 ? 21.790 35.359 -5.264 1.00 44.34 234 GLU A CA 1
ATOM 896 C C . GLU A 1 113 ? 20.925 34.288 -5.922 1.00 47.10 234 GLU A C 1
ATOM 897 O O . GLU A 1 113 ? 21.162 33.906 -7.073 1.00 51.06 234 GLU A O 1
ATOM 903 N N . ARG A 1 114 ? 19.913 33.792 -5.205 1.00 43.71 235 ARG A N 1
ATOM 904 C CA . ARG A 1 114 ? 18.989 32.840 -5.816 1.00 49.24 235 ARG A CA 1
ATOM 905 C C . ARG A 1 114 ? 18.122 33.517 -6.870 1.00 51.91 235 ARG A C 1
ATOM 906 O O . ARG A 1 114 ? 17.832 32.925 -7.915 1.00 50.07 235 ARG A O 1
ATOM 914 N N . VAL A 1 115 ? 17.687 34.751 -6.601 1.00 49.90 236 VAL A N 1
ATOM 915 C CA . VAL A 1 115 ? 16.905 35.507 -7.578 1.00 45.37 236 VAL A CA 1
ATOM 916 C C . VAL A 1 115 ? 17.653 35.600 -8.900 1.00 47.89 236 VAL A C 1
ATOM 917 O O . VAL A 1 115 ? 17.066 35.454 -9.979 1.00 57.43 236 VAL A O 1
ATOM 921 N N . SER A 1 116 ? 18.964 35.845 -8.837 1.00 47.82 237 SER A N 1
ATOM 922 C CA . SER A 1 116 ? 19.785 35.936 -10.039 1.00 49.07 237 SER A CA 1
ATOM 923 C C . SER A 1 116 ? 19.963 34.594 -10.740 1.00 56.38 237 SER A C 1
ATOM 924 O O . SER A 1 116 ? 20.578 34.556 -11.811 1.00 58.42 237 SER A O 1
ATOM 927 N N . GLY A 1 117 ? 19.448 33.506 -10.173 1.00 60.09 238 GLY A N 1
ATOM 928 C CA . GLY A 1 117 ? 19.472 32.209 -10.816 1.00 64.35 238 GLY A CA 1
ATOM 929 C C . GLY A 1 117 ? 20.466 31.209 -10.263 1.00 50.12 238 GLY A C 1
ATOM 930 O O . GLY A 1 117 ? 20.604 30.123 -10.838 1.00 54.82 238 GLY A O 1
ATOM 931 N N . ILE A 1 118 ? 21.162 31.532 -9.178 1.00 46.56 239 ILE A N 1
ATOM 932 C CA . ILE A 1 118 ? 22.153 30.628 -8.601 1.00 57.98 239 ILE A CA 1
ATOM 933 C C . ILE A 1 118 ? 21.441 29.584 -7.750 1.00 50.34 239 ILE A C 1
ATOM 934 O O . ILE A 1 118 ? 20.710 29.942 -6.816 1.00 42.29 239 ILE A O 1
ATOM 939 N N . PRO A 1 119 ? 21.632 28.293 -8.021 1.00 49.48 240 PRO A N 1
ATOM 940 C CA . PRO A 1 119 ? 20.935 27.258 -7.247 1.00 50.33 240 PRO A CA 1
ATOM 941 C C . PRO A 1 119 ? 21.343 27.271 -5.781 1.00 48.12 240 PRO A C 1
ATOM 942 O O . PRO A 1 119 ? 22.403 27.774 -5.403 1.00 47.77 240 PRO A O 1
ATOM 946 N N . ALA A 1 120 ? 20.467 26.704 -4.948 1.00 40.98 241 ALA A N 1
ATOM 947 C CA . ALA A 1 120 ? 20.734 26.640 -3.515 1.00 35.31 241 ALA A CA 1
ATOM 948 C C . ALA A 1 120 ? 21.965 25.798 -3.206 1.00 40.70 241 ALA A C 1
ATOM 949 O O . ALA A 1 120 ? 22.686 26.086 -2.243 1.00 40.55 241 ALA A O 1
ATOM 951 N N . SER A 1 121 ? 22.213 24.751 -3.997 1.00 43.65 242 SER A N 1
ATOM 952 C CA . SER A 1 121 ? 23.383 23.908 -3.769 1.00 47.05 242 SER A CA 1
ATOM 953 C C . SER A 1 121 ? 24.674 24.707 -3.905 1.00 46.27 242 SER A C 1
ATOM 954 O O . SER A 1 121 ? 25.628 24.496 -3.146 1.00 34.97 242 SER A O 1
ATOM 957 N N . LYS A 1 122 ? 24.720 25.625 -4.865 1.00 46.76 243 LYS A N 1
ATOM 958 C CA . LYS A 1 122 ? 25.883 26.470 -5.106 1.00 45.29 243 LYS A CA 1
ATOM 959 C C . LYS A 1 122 ? 26.003 27.620 -4.113 1.00 48.57 243 LYS A C 1
ATOM 960 O O . LYS A 1 122 ? 26.841 28.505 -4.316 1.00 49.10 243 LYS A O 1
ATOM 966 N N . LEU A 1 123 ? 25.198 27.632 -3.053 1.00 45.04 244 LEU A N 1
ATOM 967 C CA . LEU A 1 123 ? 25.060 28.800 -2.197 1.00 37.41 244 LEU A CA 1
ATOM 968 C C . LEU A 1 123 ? 25.211 28.413 -0.735 1.00 45.89 244 LEU A C 1
ATOM 969 O O . LEU A 1 123 ? 24.670 27.397 -0.290 1.00 54.50 244 LEU A O 1
ATOM 974 N N . VAL A 1 124 ? 25.953 29.231 0.003 1.00 40.92 245 VAL A N 1
ATOM 975 C CA . VAL A 1 124 ? 26.046 29.131 1.457 1.00 37.17 245 VAL A CA 1
ATOM 976 C C . VAL A 1 124 ? 25.640 30.498 1.993 1.00 35.49 245 VAL A C 1
ATOM 977 O O . VAL A 1 124 ? 26.466 31.405 2.136 1.00 33.38 245 VAL A O 1
ATOM 981 N N . GLU A 1 125 ? 24.354 30.657 2.289 1.00 39.35 246 GLU A N 1
ATOM 982 C CA . GLU A 1 125 ? 23.839 31.881 2.897 1.00 42.59 246 GLU A CA 1
ATOM 983 C C . GLU A 1 125 ? 24.192 31.855 4.380 1.00 46.69 246 GLU A C 1
ATOM 984 O O . GLU A 1 125 ? 23.493 31.242 5.189 1.00 38.51 246 GLU A O 1
ATOM 990 N N . ALA A 1 126 ? 25.288 32.528 4.737 1.00 42.09 247 ALA A N 1
ATOM 991 C CA . ALA A 1 126 ? 25.899 32.351 6.049 1.00 32.44 247 ALA A CA 1
ATOM 992 C C . ALA A 1 126 ? 25.162 33.085 7.159 1.00 47.70 247 ALA A C 1
ATOM 993 O O . ALA A 1 126 ? 25.335 32.737 8.332 1.00 43.49 247 ALA A O 1
ATOM 995 N N . HIS A 1 127 ? 24.347 34.084 6.825 1.00 59.58 248 HIS A N 1
ATOM 996 C CA . HIS A 1 127 ? 23.556 34.802 7.815 1.00 38.86 248 HIS A CA 1
ATOM 997 C C . HIS A 1 127 ? 22.073 34.472 7.722 1.00 37.29 248 HIS A C 1
ATOM 998 O O . HIS A 1 127 ? 21.252 35.164 8.333 1.00 46.28 248 HIS A O 1
ATOM 1005 N N . GLY A 1 128 ? 21.713 33.434 6.974 1.00 43.00 249 GLY A N 1
ATOM 1006 C CA . GLY A 1 128 ? 20.333 33.006 6.844 1.00 43.39 249 GLY A CA 1
ATOM 1007 C C . GLY A 1 128 ? 19.719 33.413 5.518 1.00 43.86 249 GLY A C 1
ATOM 1008 O O . GLY A 1 128 ? 20.348 34.040 4.659 1.00 47.94 249 GLY A O 1
ATOM 1009 N N . THR A 1 129 ? 18.451 33.039 5.361 1.00 34.59 250 THR A N 1
ATOM 1010 C CA . THR A 1 129 ? 17.713 33.322 4.139 1.00 37.88 250 THR A CA 1
ATOM 1011 C C . THR A 1 129 ? 16.221 33.282 4.430 1.00 42.30 250 THR A C 1
ATOM 1012 O O . THR A 1 129 ? 15.775 32.605 5.361 1.00 39.14 250 THR A O 1
ATOM 1016 N N . PHE A 1 130 ? 15.456 34.016 3.623 1.00 44.86 251 PHE A N 1
ATOM 1017 C CA . PHE A 1 130 ? 14.002 34.015 3.707 1.00 36.63 251 PHE A CA 1
ATOM 1018 C C . PHE A 1 130 ? 13.362 32.923 2.855 1.00 43.24 251 PHE A C 1
ATOM 1019 O O . PHE A 1 130 ? 12.172 33.020 2.534 1.00 44.94 251 PHE A O 1
ATOM 1027 N N . ALA A 1 131 ? 14.119 31.891 2.485 1.00 42.62 252 ALA A N 1
ATOM 1028 C CA . ALA A 1 131 ? 13.568 30.793 1.702 1.00 39.27 252 ALA A CA 1
ATOM 1029 C C . ALA A 1 131 ? 12.839 29.773 2.562 1.00 44.15 252 ALA A C 1
ATOM 1030 O O . ALA A 1 131 ? 12.143 28.910 2.018 1.00 58.19 252 ALA A O 1
ATOM 1032 N N . SER A 1 132 ? 12.983 29.853 3.881 1.00 48.59 253 SER A N 1
ATOM 1033 C CA . SER A 1 132 ? 12.316 28.938 4.793 1.00 54.02 253 SER A CA 1
ATOM 1034 C C . SER A 1 132 ? 12.046 29.668 6.099 1.00 49.60 253 SER A C 1
ATOM 1035 O O . SER A 1 132 ? 12.491 30.800 6.311 1.00 47.01 253 SER A O 1
ATOM 1038 N N . ALA A 1 133 ? 11.308 29.001 6.980 1.00 49.72 254 ALA A N 1
ATOM 1039 C CA . ALA A 1 133 ? 10.977 29.549 8.285 1.00 51.71 254 ALA A CA 1
ATOM 1040 C C . ALA A 1 133 ? 10.789 28.389 9.246 1.00 52.28 254 ALA A C 1
ATOM 1041 O O . ALA A 1 133 ? 10.577 27.247 8.832 1.00 45.47 254 ALA A O 1
ATOM 1043 N N . THR A 1 134 ? 10.872 28.688 10.540 1.00 57.48 255 THR A N 1
ATOM 1044 C CA . THR A 1 134 ? 10.713 27.670 11.571 1.00 53.32 255 THR A CA 1
ATOM 1045 C C . THR A 1 134 ? 9.916 28.257 12.723 1.00 44.82 255 THR A C 1
ATOM 1046 O O . THR A 1 134 ? 10.334 29.254 13.321 1.00 41.33 255 THR A O 1
ATOM 1050 N N . CYS A 1 135 ? 8.774 27.645 13.031 1.00 44.97 256 CYS A N 1
ATOM 1051 C CA . CYS A 1 135 ? 7.952 28.086 14.141 1.00 42.72 256 CYS A CA 1
ATOM 1052 C C . CYS A 1 135 ? 8.700 28.054 15.458 1.00 45.26 256 CYS A C 1
ATOM 1053 O O . CYS A 1 135 ? 9.283 27.028 15.819 1.00 42.97 256 CYS A O 1
ATOM 1056 N N . THR A 1 136 ? 8.693 29.176 16.185 1.00 44.53 257 THR A N 1
ATOM 1057 C CA . THR A 1 136 ? 9.472 29.261 17.415 1.00 46.73 257 THR A CA 1
ATOM 1058 C C . THR A 1 136 ? 8.987 28.263 18.458 1.00 47.94 257 THR A C 1
ATOM 1059 O O . THR A 1 136 ? 9.764 27.830 19.316 1.00 44.48 257 THR A O 1
ATOM 1063 N N . VAL A 1 137 ? 7.717 27.879 18.394 1.00 56.04 258 VAL A N 1
ATOM 1064 C CA . VAL A 1 137 ? 7.139 26.884 19.292 1.00 54.78 258 VAL A CA 1
ATOM 1065 C C . VAL A 1 137 ? 6.974 25.544 18.590 1.00 60.92 258 VAL A C 1
ATOM 1066 O O . VAL A 1 137 ? 7.431 24.513 19.083 1.00 54.26 258 VAL A O 1
ATOM 1070 N N . CYS A 1 138 ? 6.305 25.553 17.434 1.00 63.09 259 CYS A N 1
ATOM 1071 C CA . CYS A 1 138 ? 6.056 24.323 16.687 1.00 64.12 259 CYS A CA 1
ATOM 1072 C C . CYS A 1 138 ? 7.356 23.621 16.312 1.00 54.20 259 CYS A C 1
ATOM 1073 O O . CYS A 1 138 ? 7.414 22.386 16.274 1.00 37.54 259 CYS A O 1
ATOM 1076 N N . GLN A 1 139 ? 8.403 24.392 16.017 1.00 52.56 260 GLN A N 1
ATOM 1077 C CA . GLN A 1 139 ? 9.647 23.875 15.441 1.00 38.09 260 GLN A CA 1
ATOM 1078 C C . GLN A 1 139 ? 9.384 23.116 14.139 1.00 36.90 260 GLN A C 1
ATOM 1079 O O . GLN A 1 139 ? 10.038 22.115 13.838 1.00 35.86 260 GLN A O 1
ATOM 1085 N N . ARG A 1 140 ? 8.409 23.596 13.356 1.00 51.43 261 ARG A N 1
ATOM 1086 C CA . ARG A 1 140 ? 8.081 23.026 12.054 1.00 56.99 261 ARG A CA 1
ATOM 1087 C C . ARG A 1 140 ? 8.623 23.913 10.946 1.00 50.75 261 ARG A C 1
ATOM 1088 O O . ARG A 1 140 ? 8.460 25.139 11.019 1.00 50.00 261 ARG A O 1
ATOM 1096 N N . PRO A 1 141 ? 9.268 23.366 9.918 1.00 48.21 262 PRO A N 1
ATOM 1097 C CA . PRO A 1 141 ? 9.794 24.219 8.851 1.00 46.37 262 PRO A CA 1
ATOM 1098 C C . PRO A 1 141 ? 8.723 24.536 7.818 1.00 56.81 262 PRO A C 1
ATOM 1099 O O . PRO A 1 141 ? 7.922 23.681 7.433 1.00 65.91 262 PRO A O 1
ATOM 1103 N N . PHE A 1 142 ? 8.708 25.793 7.380 1.00 46.35 263 PHE A N 1
ATOM 1104 C CA . PHE A 1 142 ? 7.728 26.289 6.426 1.00 40.90 263 PHE A CA 1
ATOM 1105 C C . PHE A 1 142 ? 8.429 27.002 5.286 1.00 55.58 263 PHE A C 1
ATOM 1106 O O . PHE A 1 142 ? 9.448 27.674 5.502 1.00 59.91 263 PHE A O 1
ATOM 1114 N N . PRO A 1 143 ? 7.922 26.887 4.059 1.00 59.92 264 PRO A N 1
ATOM 1115 C CA . PRO A 1 143 ? 8.539 27.592 2.934 1.00 44.30 264 PRO A CA 1
ATOM 1116 C C . PRO A 1 143 ? 8.383 29.100 3.065 1.00 43.18 264 PRO A C 1
ATOM 1117 O O . PRO A 1 143 ? 7.538 29.608 3.803 1.00 55.30 264 PRO A O 1
ATOM 1121 N N . GLY A 1 144 ? 9.241 29.814 2.332 1.00 43.91 265 GLY A N 1
ATOM 1122 C CA . GLY A 1 144 ? 9.223 31.268 2.392 1.00 57.85 265 GLY A CA 1
ATOM 1123 C C . GLY A 1 144 ? 7.886 31.867 2.005 1.00 57.93 265 GLY A C 1
ATOM 1124 O O . GLY A 1 144 ? 7.314 32.668 2.747 1.00 53.33 265 GLY A O 1
ATOM 1125 N N . GLU A 1 145 ? 7.367 31.480 0.837 1.00 50.28 266 GLU A N 1
ATOM 1126 C CA . GLU A 1 145 ? 6.116 32.046 0.337 1.00 52.60 266 GLU A CA 1
ATOM 1127 C C . GLU A 1 145 ? 4.979 31.943 1.349 1.00 54.72 266 GLU A C 1
ATOM 1128 O O . GLU A 1 145 ? 4.092 32.804 1.377 1.00 63.17 266 GLU A O 1
ATOM 1134 N N . ASP A 1 146 ? 4.991 30.899 2.185 1.00 54.29 267 ASP A N 1
ATOM 1135 C CA . ASP A 1 146 ? 3.878 30.644 3.096 1.00 55.43 267 ASP A CA 1
ATOM 1136 C C . ASP A 1 146 ? 3.589 31.842 3.996 1.00 53.38 267 ASP A C 1
ATOM 1137 O O . ASP A 1 146 ? 2.423 32.139 4.285 1.00 43.23 267 ASP A O 1
ATOM 1142 N N . ILE A 1 147 ? 4.629 32.548 4.447 1.00 60.18 268 ILE A N 1
ATOM 1143 C CA . ILE A 1 147 ? 4.443 33.660 5.375 1.00 70.20 268 ILE A CA 1
ATOM 1144 C C . ILE A 1 147 ? 4.402 35.010 4.676 1.00 63.14 268 ILE A C 1
ATOM 1145 O O . ILE A 1 147 ? 4.329 36.043 5.353 1.00 60.09 268 ILE A O 1
ATOM 1150 N N . ARG A 1 148 ? 4.437 35.037 3.341 1.00 58.46 269 ARG A N 1
ATOM 1151 C CA . ARG A 1 148 ? 4.479 36.309 2.622 1.00 67.16 269 ARG A CA 1
ATOM 1152 C C . ARG A 1 148 ? 3.238 37.147 2.898 1.00 60.27 269 ARG A C 1
ATOM 1153 O O . ARG A 1 148 ? 3.333 38.359 3.124 1.00 62.97 269 ARG A O 1
ATOM 1161 N N . ALA A 1 149 ? 2.059 36.520 2.861 1.00 53.20 270 ALA A N 1
ATOM 1162 C CA . ALA A 1 149 ? 0.813 37.252 3.078 1.00 68.76 270 ALA A CA 1
ATOM 1163 C C . ALA A 1 149 ? 0.829 37.998 4.408 1.00 76.71 270 ALA A C 1
ATOM 1164 O O . ALA A 1 149 ? 0.544 39.200 4.462 1.00 73.04 270 ALA A O 1
ATOM 1166 N N . ASP A 1 150 ? 1.153 37.296 5.496 1.00 79.18 271 ASP A N 1
ATOM 1167 C CA . ASP A 1 150 ? 1.145 37.932 6.810 1.00 74.31 271 ASP A CA 1
ATOM 1168 C C . ASP A 1 150 ? 2.243 38.984 6.929 1.00 61.25 271 ASP A C 1
ATOM 1169 O O . ASP A 1 150 ? 2.011 40.069 7.475 1.00 66.46 271 ASP A O 1
ATOM 1174 N N . VAL A 1 151 ? 3.445 38.680 6.433 1.00 54.62 272 VAL A N 1
ATOM 1175 C CA . VAL A 1 151 ? 4.549 39.636 6.513 1.00 60.81 272 VAL A CA 1
ATOM 1176 C C . VAL A 1 151 ? 4.232 40.893 5.711 1.00 57.36 272 VAL A C 1
ATOM 1177 O O . VAL A 1 151 ? 4.384 42.018 6.200 1.00 49.77 272 VAL A O 1
ATOM 1181 N N . MET A 1 152 ? 3.784 40.719 4.465 1.00 56.44 273 MET A N 1
ATOM 1182 C CA . MET A 1 152 ? 3.532 41.864 3.597 1.00 58.50 273 MET A CA 1
ATOM 1183 C C . MET A 1 152 ? 2.306 42.668 4.010 1.00 49.42 273 MET A C 1
ATOM 1184 O O . MET A 1 152 ? 2.103 43.767 3.483 1.00 47.30 273 MET A O 1
ATOM 1189 N N . ALA A 1 153 ? 1.491 42.156 4.933 1.00 48.35 274 ALA A N 1
ATOM 1190 C CA . ALA A 1 153 ? 0.323 42.865 5.431 1.00 59.99 274 ALA A CA 1
ATOM 1191 C C . ALA A 1 153 ? 0.558 43.475 6.809 1.00 51.69 274 ALA A C 1
ATOM 1192 O O . ALA A 1 153 ? -0.404 43.717 7.546 1.00 51.72 274 ALA A O 1
ATOM 1194 N N . ASP A 1 154 ? 1.819 43.729 7.164 1.00 54.45 275 ASP A N 1
ATOM 1195 C CA . ASP A 1 154 ? 2.214 44.282 8.460 1.00 62.39 275 ASP A CA 1
ATOM 1196 C C . ASP A 1 154 ? 1.732 43.429 9.631 1.00 67.73 275 ASP A C 1
ATOM 1197 O O . ASP A 1 154 ? 1.574 43.934 10.748 1.00 82.38 275 ASP A O 1
ATOM 1202 N N . ARG A 1 155 ? 1.494 42.144 9.396 1.00 61.43 276 ARG A N 1
ATOM 1203 C CA . ARG A 1 155 ? 1.064 41.212 10.426 1.00 50.72 276 ARG A CA 1
ATOM 1204 C C . ARG A 1 155 ? 2.232 40.333 10.861 1.00 60.80 276 ARG A C 1
ATOM 1205 O O . ARG A 1 155 ? 3.319 40.361 10.280 1.00 63.62 276 ARG A O 1
ATOM 1213 N N . VAL A 1 156 ? 2.004 39.600 11.947 1.00 58.33 277 VAL A N 1
ATOM 1214 C CA . VAL A 1 156 ? 3.036 38.704 12.533 1.00 67.44 277 VAL A CA 1
ATOM 1215 C C . VAL A 1 156 ? 2.568 37.281 12.289 1.00 65.06 277 VAL A C 1
ATOM 1216 O O . VAL A 1 156 ? 1.570 36.919 12.879 1.00 57.74 277 VAL A O 1
ATOM 1220 N N . PRO A 1 157 ? 3.271 36.462 11.485 1.00 59.21 278 PRO A N 1
ATOM 1221 C CA . PRO A 1 157 ? 2.839 35.117 11.160 1.00 61.55 278 PRO A CA 1
ATOM 1222 C C . PRO A 1 157 ? 2.804 34.204 12.379 1.00 54.34 278 PRO A C 1
ATOM 1223 O O . PRO A 1 157 ? 3.572 34.392 13.244 1.00 51.44 278 PRO A O 1
ATOM 1227 N N . ARG A 1 158 ? 1.872 33.261 12.410 1.00 47.66 279 ARG A N 1
ATOM 1228 C CA . ARG A 1 158 ? 1.774 32.319 13.542 1.00 41.04 279 ARG A CA 1
ATOM 1229 C C . ARG A 1 158 ? 1.655 30.914 12.951 1.00 45.99 279 ARG A C 1
ATOM 1230 O O . ARG A 1 158 ? 0.981 30.775 11.944 1.00 47.59 279 ARG A O 1
ATOM 1238 N N . CYS A 1 159 ? 2.219 29.906 13.612 1.00 39.60 280 CYS A N 1
ATOM 1239 C CA . CYS A 1 159 ? 2.188 28.522 13.111 1.00 37.82 280 CYS A CA 1
ATOM 1240 C C . CYS A 1 159 ? 0.770 28.019 13.030 1.00 42.87 280 CYS A C 1
ATOM 1241 O O . CYS A 1 159 ? -0.016 28.351 13.906 1.00 38.61 280 CYS A O 1
ATOM 1244 N N . PRO A 1 160 ? 0.401 27.201 12.034 1.00 42.54 281 PRO A N 1
ATOM 1245 C CA . PRO A 1 160 ? -0.963 26.717 11.918 1.00 46.02 281 PRO A CA 1
ATOM 1246 C C . PRO A 1 160 ? -1.452 25.834 13.068 1.00 46.28 281 PRO A C 1
ATOM 1247 O O . PRO A 1 160 ? -2.528 26.047 13.527 1.00 51.35 281 PRO A O 1
ATOM 1251 N N . VAL A 1 161 ? -0.643 24.891 13.527 1.00 38.12 282 VAL A N 1
ATOM 1252 C CA . VAL A 1 161 ? -1.152 23.980 14.583 1.00 40.14 282 VAL A CA 1
ATOM 1253 C C . VAL A 1 161 ? -0.877 24.573 15.953 1.00 46.91 282 VAL A C 1
ATOM 1254 O O . VAL A 1 161 ? -1.737 24.446 16.808 1.00 53.04 282 VAL A O 1
ATOM 1258 N N . CYS A 1 162 ? 0.284 25.192 16.128 1.00 42.65 283 CYS A N 1
ATOM 1259 C CA . CYS A 1 162 ? 0.693 25.775 17.402 1.00 38.82 283 CYS A CA 1
ATOM 1260 C C . CYS A 1 162 ? 0.216 27.212 17.573 1.00 36.99 283 CYS A C 1
ATOM 1261 O O . CYS A 1 162 ? -0.011 27.646 18.708 1.00 37.65 283 CYS A O 1
ATOM 1264 N N . THR A 1 163 ? 0.071 27.959 16.476 1.00 37.52 284 THR A N 1
ATOM 1265 C CA . THR A 1 163 ? -0.184 29.403 16.517 1.00 41.85 284 THR A CA 1
ATOM 1266 C C . THR A 1 163 ? 0.910 30.158 17.269 1.00 44.73 284 THR A C 1
ATOM 1267 O O . THR A 1 163 ? 0.647 31.133 17.975 1.00 42.76 284 THR A O 1
ATOM 1271 N N . GLY A 1 164 ? 2.153 29.699 17.116 1.00 37.02 285 GLY A N 1
ATOM 1272 C CA . GLY A 1 164 ? 3.304 30.400 17.636 1.00 36.53 285 GLY A CA 1
ATOM 1273 C C . GLY A 1 164 ? 4.053 31.115 16.524 1.00 37.76 285 GLY A C 1
ATOM 1274 O O . GLY A 1 164 ? 3.884 30.809 15.346 1.00 43.26 285 GLY A O 1
ATOM 1275 N N . VAL A 1 165 ? 4.892 32.079 16.916 1.00 36.67 286 VAL A N 1
ATOM 1276 C CA . VAL A 1 165 ? 5.546 32.943 15.940 1.00 36.93 286 VAL A CA 1
ATOM 1277 C C . VAL A 1 165 ? 6.414 32.117 15.000 1.00 36.82 286 VAL A C 1
ATOM 1278 O O . VAL A 1 165 ? 7.114 31.186 15.419 1.00 36.41 286 VAL A O 1
ATOM 1282 N N . VAL A 1 166 ? 6.367 32.461 13.717 1.00 38.61 287 VAL A N 1
ATOM 1283 C CA . VAL A 1 166 ? 7.110 31.766 12.674 1.00 39.16 287 VAL A CA 1
ATOM 1284 C C . VAL A 1 166 ? 8.246 32.686 12.249 1.00 39.13 287 VAL A C 1
ATOM 1285 O O . VAL A 1 166 ? 8.055 33.598 11.435 1.00 46.40 287 VAL A O 1
ATOM 1289 N N . LYS A 1 167 ? 9.428 32.446 12.813 1.00 36.55 288 LYS A N 1
ATOM 1290 C CA . LYS A 1 167 ? 10.600 33.305 12.543 1.00 37.89 288 LYS A CA 1
ATOM 1291 C C . LYS A 1 167 ? 11.327 32.802 11.316 1.00 52.25 288 LYS A C 1
ATOM 1292 O O . LYS A 1 167 ? 11.626 31.610 11.251 1.00 51.16 288 LYS A O 1
ATOM 1298 N N . PRO A 1 168 ? 11.635 33.682 10.357 1.00 51.37 289 PRO A N 1
ATOM 1299 C CA . PRO A 1 168 ? 12.320 33.270 9.177 1.00 40.24 289 PRO A CA 1
ATOM 1300 C C . PRO A 1 168 ? 13.597 32.575 9.629 1.00 41.69 289 PRO A C 1
ATOM 1301 O O . PRO A 1 168 ? 13.952 32.699 10.762 1.00 39.04 289 PRO A O 1
ATOM 1305 N N . ASP A 1 169 ? 14.219 31.827 8.731 1.00 45.99 290 ASP A N 1
ATOM 1306 C CA . ASP A 1 169 ? 15.507 31.186 9.056 1.00 44.34 290 ASP A CA 1
ATOM 1307 C C . ASP A 1 169 ? 16.579 32.252 8.898 1.00 35.21 290 ASP A C 1
ATOM 1308 O O . ASP A 1 169 ? 17.165 32.312 7.823 1.00 40.10 290 ASP A O 1
ATOM 1313 N N . ILE A 1 170 ? 16.753 33.111 9.896 1.00 34.45 291 ILE A N 1
ATOM 1314 C CA . ILE A 1 170 ? 17.857 34.103 9.866 1.00 34.08 291 ILE A CA 1
ATOM 1315 C C . ILE A 1 170 ? 18.715 33.800 11.086 1.00 38.88 291 ILE A C 1
ATOM 1316 O O . ILE A 1 170 ? 18.153 33.331 12.061 1.00 45.34 291 ILE A O 1
ATOM 1321 N N . VAL A 1 171 ? 20.025 34.016 11.019 1.00 36.82 292 VAL A N 1
ATOM 1322 C CA . VAL A 1 171 ? 20.929 33.631 12.137 1.00 37.67 292 VAL A CA 1
ATOM 1323 C C . VAL A 1 171 ? 21.038 34.815 13.076 1.00 37.88 292 VAL A C 1
ATOM 1324 O O . VAL A 1 171 ? 21.823 35.711 12.799 1.00 48.83 292 VAL A O 1
ATOM 1328 N N . PHE A 1 172 ? 20.280 34.789 14.158 1.00 37.60 293 PHE A N 1
ATOM 1329 C CA . PHE A 1 172 ? 20.287 35.942 15.042 1.00 38.86 293 PHE A CA 1
ATOM 1330 C C . PHE A 1 172 ? 21.596 36.002 15.823 1.00 43.15 293 PHE A C 1
ATOM 1331 O O . PHE A 1 172 ? 22.338 35.019 15.924 1.00 39.62 293 PHE A O 1
ATOM 1339 N N . PHE A 1 173 ? 21.878 37.186 16.372 1.00 52.61 294 PHE A N 1
ATOM 1340 C CA . PHE A 1 173 ? 23.136 37.434 17.064 1.00 55.20 294 PHE A CA 1
ATOM 1341 C C . PHE A 1 173 ? 23.310 36.466 18.227 1.00 44.43 294 PHE A C 1
ATOM 1342 O O . PHE A 1 173 ? 22.587 36.549 19.227 1.00 52.70 294 PHE A O 1
ATOM 1350 N N . GLY A 1 174 ? 24.269 35.543 18.110 1.00 42.28 295 GLY A N 1
ATOM 1351 C CA . GLY A 1 174 ? 24.517 34.523 19.107 1.00 39.70 295 GLY A CA 1
ATOM 1352 C C . GLY A 1 174 ? 24.149 33.121 18.661 1.00 45.44 295 GLY A C 1
ATOM 1353 O O . GLY A 1 174 ? 24.735 32.152 19.158 1.00 39.11 295 GLY A O 1
ATOM 1354 N N . GLU A 1 175 ? 23.205 32.990 17.731 1.00 41.23 296 GLU A N 1
ATOM 1355 C CA . GLU A 1 175 ? 22.850 31.674 17.223 1.00 35.78 296 GLU A CA 1
ATOM 1356 C C . GLU A 1 175 ? 23.993 31.115 16.377 1.00 35.73 296 GLU A C 1
ATOM 1357 O O . GLU A 1 175 ? 24.692 31.865 15.691 1.00 53.76 296 GLU A O 1
ATOM 1363 N N . PRO A 1 176 ? 24.197 29.799 16.398 1.00 36.35 297 PRO A N 1
ATOM 1364 C CA . PRO A 1 176 ? 25.273 29.217 15.590 1.00 41.88 297 PRO A CA 1
ATOM 1365 C C . PRO A 1 176 ? 24.975 29.327 14.105 1.00 40.42 297 PRO A C 1
ATOM 1366 O O . PRO A 1 176 ? 23.819 29.326 13.674 1.00 46.38 297 PRO A O 1
ATOM 1370 N N . LEU A 1 177 ? 26.048 29.435 13.321 1.00 42.47 298 LEU A N 1
ATOM 1371 C CA . LEU A 1 177 ? 25.913 29.540 11.880 1.00 41.52 298 LEU A CA 1
ATOM 1372 C C . LEU A 1 177 ? 25.296 28.256 11.329 1.00 34.53 298 LEU A C 1
ATOM 1373 O O . LEU A 1 177 ? 25.365 27.202 11.967 1.00 39.73 298 LEU A O 1
ATOM 1378 N N . PRO A 1 178 ? 24.670 28.322 10.152 1.00 30.14 299 PRO A N 1
ATOM 1379 C CA . PRO A 1 178 ? 24.050 27.118 9.591 1.00 30.12 299 PRO A CA 1
ATOM 1380 C C . PRO A 1 178 ? 25.074 26.016 9.370 1.00 32.37 299 PRO A C 1
ATOM 1381 O O . PRO A 1 178 ? 26.257 26.273 9.144 1.00 29.86 299 PRO A O 1
ATOM 1385 N N . GLN A 1 179 ? 24.600 24.770 9.468 1.00 47.05 300 GLN A N 1
ATOM 1386 C CA . GLN A 1 179 ? 25.435 23.623 9.130 1.00 42.84 300 GLN A CA 1
ATOM 1387 C C . GLN A 1 179 ? 26.056 23.787 7.751 1.00 41.15 300 GLN A C 1
ATOM 1388 O O . GLN A 1 179 ? 27.176 23.323 7.510 1.00 36.18 300 GLN A O 1
ATOM 1394 N N . ARG A 1 180 ? 25.332 24.432 6.831 1.00 41.01 301 ARG A N 1
ATOM 1395 C CA . ARG A 1 180 ? 25.827 24.689 5.485 1.00 36.08 301 ARG A CA 1
ATOM 1396 C C . ARG A 1 180 ? 27.155 25.437 5.489 1.00 34.93 301 ARG A C 1
ATOM 1397 O O . ARG A 1 180 ? 27.911 25.351 4.515 1.00 32.95 301 ARG A O 1
ATOM 1405 N N . PHE A 1 181 ? 27.451 26.178 6.563 1.00 34.59 302 PHE A N 1
ATOM 1406 C CA . PHE A 1 181 ? 28.724 26.888 6.659 1.00 38.26 302 PHE A CA 1
ATOM 1407 C C . PHE A 1 181 ? 29.912 25.935 6.683 1.00 42.02 302 PHE A C 1
ATOM 1408 O O . PHE A 1 181 ? 30.998 26.289 6.210 1.00 43.11 302 PHE A O 1
ATOM 1416 N N . LEU A 1 182 ? 29.732 24.729 7.223 1.00 36.79 303 LEU A N 1
ATOM 1417 C CA . LEU A 1 182 ? 30.849 23.805 7.382 1.00 35.38 303 LEU A CA 1
ATOM 1418 C C . LEU A 1 182 ? 31.343 23.227 6.062 1.00 35.01 303 LEU A C 1
ATOM 1419 O O . LEU A 1 182 ? 32.308 22.455 6.073 1.00 37.98 303 LEU A O 1
ATOM 1424 N N . LEU A 1 183 ? 30.719 23.570 4.932 1.00 30.43 304 LEU A N 1
ATOM 1425 C CA . LEU A 1 183 ? 31.272 23.181 3.641 1.00 31.20 304 LEU A CA 1
ATOM 1426 C C . LEU A 1 183 ? 32.574 23.911 3.345 1.00 37.22 304 LEU A C 1
ATOM 1427 O O . LEU A 1 183 ? 33.303 23.512 2.430 1.00 36.34 304 LEU A O 1
ATOM 1432 N N . HIS A 1 184 ? 32.868 24.982 4.092 1.00 40.37 305 HIS A N 1
ATOM 1433 C CA . HIS A 1 184 ? 34.130 25.698 3.936 1.00 38.01 305 HIS A CA 1
ATOM 1434 C C . HIS A 1 184 ? 35.329 24.776 4.108 1.00 41.00 305 HIS A C 1
ATOM 1435 O O . HIS A 1 184 ? 36.389 25.022 3.522 1.00 46.73 305 HIS A O 1
ATOM 1442 N N . VAL A 1 185 ? 35.186 23.721 4.912 1.00 42.24 306 VAL A N 1
ATOM 1443 C CA . VAL A 1 185 ? 36.273 22.763 5.097 1.00 45.66 306 VAL A CA 1
ATOM 1444 C C . VAL A 1 185 ? 36.610 22.083 3.777 1.00 49.66 306 VAL A C 1
ATOM 1445 O O . VAL A 1 185 ? 37.785 21.868 3.453 1.00 39.17 306 VAL A O 1
ATOM 1449 N N . VAL A 1 186 ? 35.588 21.720 3.004 1.00 50.54 307 VAL A N 1
ATOM 1450 C CA . VAL A 1 186 ? 35.808 21.044 1.730 1.00 41.70 307 VAL A CA 1
ATOM 1451 C C . VAL A 1 186 ? 36.187 22.037 0.638 1.00 45.08 307 VAL A C 1
ATOM 1452 O O . VAL A 1 186 ? 37.170 21.839 -0.085 1.00 50.85 307 VAL A O 1
ATOM 1456 N N . ASP A 1 187 ? 35.405 23.111 0.500 1.00 40.72 308 ASP A N 1
ATOM 1457 C CA . ASP A 1 187 ? 35.488 23.957 -0.687 1.00 44.35 308 ASP A CA 1
ATOM 1458 C C . ASP A 1 187 ? 36.852 24.629 -0.813 1.00 50.70 308 ASP A C 1
ATOM 1459 O O . ASP A 1 187 ? 37.484 24.581 -1.875 1.00 50.85 308 ASP A O 1
ATOM 1464 N N . PHE A 1 188 ? 37.317 25.264 0.259 1.00 51.94 309 PHE A N 1
ATOM 1465 C CA . PHE A 1 188 ? 38.441 26.193 0.176 1.00 47.23 309 PHE A CA 1
ATOM 1466 C C . PHE A 1 188 ? 39.767 25.521 -0.187 1.00 51.72 309 PHE A C 1
ATOM 1467 O O . PHE A 1 188 ? 40.525 26.085 -0.986 1.00 57.83 309 PHE A O 1
ATOM 1475 N N . PRO A 1 189 ? 40.108 24.345 0.364 1.00 51.29 310 PRO A N 1
ATOM 1476 C CA . PRO A 1 189 ? 41.330 23.674 -0.118 1.00 58.78 310 PRO A CA 1
ATOM 1477 C C . PRO A 1 189 ? 41.266 23.293 -1.587 1.00 52.64 310 PRO A C 1
ATOM 1478 O O . PRO A 1 189 ? 42.279 23.368 -2.292 1.00 50.47 310 PRO A O 1
ATOM 1482 N N . MET A 1 190 ? 40.091 22.881 -2.067 1.00 40.75 311 MET A N 1
ATOM 1483 C CA . MET A 1 190 ? 39.934 22.442 -3.448 1.00 44.08 311 MET A CA 1
ATOM 1484 C C . MET A 1 190 ? 39.721 23.606 -4.411 1.00 44.14 311 MET A C 1
ATOM 1485 O O . MET A 1 190 ? 39.889 23.429 -5.624 1.00 46.55 311 MET A O 1
ATOM 1490 N N . ALA A 1 191 ? 39.378 24.787 -3.897 1.00 48.54 312 ALA A N 1
ATOM 1491 C CA . ALA A 1 191 ? 39.125 25.949 -4.742 1.00 48.26 312 ALA A CA 1
ATOM 1492 C C . ALA A 1 191 ? 40.298 26.217 -5.675 1.00 47.55 312 ALA A C 1
ATOM 1493 O O . ALA A 1 191 ? 41.456 25.948 -5.349 1.00 52.73 312 ALA A O 1
ATOM 1495 N N . ASP A 1 192 ? 39.983 26.757 -6.854 1.00 45.50 313 ASP A N 1
ATOM 1496 C CA . ASP A 1 192 ? 40.987 27.089 -7.853 1.00 46.95 313 ASP A CA 1
ATOM 1497 C C . ASP A 1 192 ? 41.241 28.584 -7.974 1.00 41.03 313 ASP A C 1
ATOM 1498 O O . ASP A 1 192 ? 42.196 28.978 -8.654 1.00 40.26 313 ASP A O 1
ATOM 1503 N N . LEU A 1 193 ? 40.428 29.417 -7.326 1.00 43.18 314 LEU A N 1
ATOM 1504 C CA . LEU A 1 193 ? 40.582 30.865 -7.338 1.00 37.85 314 LEU A CA 1
ATOM 1505 C C . LEU A 1 193 ? 39.582 31.443 -6.349 1.00 37.40 314 LEU A C 1
ATOM 1506 O O . LEU A 1 193 ? 38.441 30.980 -6.282 1.00 42.47 314 LEU A O 1
ATOM 1511 N N . LEU A 1 194 ? 40.008 32.445 -5.588 1.00 37.44 315 LEU A N 1
ATOM 1512 C CA . LEU A 1 194 ? 39.161 33.068 -4.580 1.00 37.05 315 LEU A CA 1
ATOM 1513 C C . LEU A 1 194 ? 38.746 34.447 -5.074 1.00 40.32 315 LEU A C 1
ATOM 1514 O O . LEU A 1 194 ? 39.601 35.293 -5.361 1.00 44.41 315 LEU A O 1
ATOM 1519 N N . LEU A 1 195 ? 37.438 34.668 -5.170 1.00 40.88 316 LEU A N 1
ATOM 1520 C CA . LEU A 1 195 ? 36.871 35.958 -5.538 1.00 40.33 316 LEU A CA 1
ATOM 1521 C C . LEU A 1 195 ? 36.258 36.602 -4.304 1.00 40.94 316 LEU A C 1
ATOM 1522 O O . LEU A 1 195 ? 35.466 35.970 -3.596 1.00 38.92 316 LEU A O 1
ATOM 1527 N N . ILE A 1 196 ? 36.629 37.852 -4.048 1.00 45.83 317 ILE A N 1
ATOM 1528 C CA . ILE A 1 196 ? 36.102 38.625 -2.931 1.00 43.65 317 ILE A CA 1
ATOM 1529 C C . ILE A 1 196 ? 35.481 39.894 -3.497 1.00 39.58 317 ILE A C 1
ATOM 1530 O O . ILE A 1 196 ? 36.179 40.707 -4.117 1.00 46.22 317 ILE A O 1
ATOM 1535 N N . LEU A 1 197 ? 34.176 40.063 -3.292 1.00 38.64 318 LEU A N 1
ATOM 1536 C CA . LEU A 1 197 ? 33.428 41.180 -3.863 1.00 40.31 318 LEU A CA 1
ATOM 1537 C C . LEU A 1 197 ? 32.685 41.915 -2.756 1.00 39.17 318 LEU A C 1
ATOM 1538 O O . LEU A 1 197 ? 31.697 41.401 -2.220 1.00 38.69 318 LEU A O 1
ATOM 1543 N N . GLY A 1 198 ? 33.162 43.109 -2.411 1.00 48.24 319 GLY A N 1
ATOM 1544 C CA . GLY A 1 198 ? 32.434 44.014 -1.542 1.00 43.99 319 GLY A CA 1
ATOM 1545 C C . GLY A 1 198 ? 32.113 43.535 -0.140 1.00 47.80 319 GLY A C 1
ATOM 1546 O O . GLY A 1 198 ? 30.968 43.660 0.305 1.00 43.31 319 GLY A O 1
ATOM 1547 N N . THR A 1 199 ? 33.091 42.981 0.569 1.00 50.75 320 THR A N 1
ATOM 1548 C CA . THR A 1 199 ? 32.897 42.556 1.949 1.00 46.10 320 THR A CA 1
ATOM 1549 C C . THR A 1 199 ? 33.933 43.244 2.829 1.00 60.54 320 THR A C 1
ATOM 1550 O O . THR A 1 199 ? 35.123 43.280 2.493 1.00 53.50 320 THR A O 1
ATOM 1554 N N . SER A 1 200 ? 33.462 43.843 3.926 1.00 74.15 321 SER A N 1
ATOM 1555 C CA . SER A 1 200 ? 34.360 44.516 4.860 1.00 65.00 321 SER A CA 1
ATOM 1556 C C . SER A 1 200 ? 35.334 43.543 5.515 1.00 73.78 321 SER A C 1
ATOM 1557 O O . SER A 1 200 ? 36.431 43.948 5.917 1.00 74.28 321 SER A O 1
ATOM 1560 N N . LEU A 1 201 ? 34.944 42.272 5.649 1.00 69.70 322 LEU A N 1
ATOM 1561 C CA . LEU A 1 201 ? 35.734 41.261 6.358 1.00 56.45 322 LEU A CA 1
ATOM 1562 C C . LEU A 1 201 ? 35.917 41.622 7.828 1.00 60.95 322 LEU A C 1
ATOM 1563 O O . LEU A 1 201 ? 36.926 41.272 8.447 1.00 49.71 322 LEU A O 1
ATOM 1568 N N . GLU A 1 202 ? 34.940 42.332 8.397 1.00 71.07 323 GLU A N 1
ATOM 1569 C CA . GLU A 1 202 ? 34.974 42.626 9.825 1.00 70.53 323 GLU A CA 1
ATOM 1570 C C . GLU A 1 202 ? 34.679 41.378 10.647 1.00 79.97 323 GLU A C 1
ATOM 1571 O O . GLU A 1 202 ? 35.265 41.180 11.718 1.00 78.65 323 GLU A O 1
ATOM 1577 N N . VAL A 1 203 ? 33.775 40.529 10.165 1.00 85.05 324 VAL A N 1
ATOM 1578 C CA . VAL A 1 203 ? 33.406 39.317 10.887 1.00 51.59 324 VAL A CA 1
ATOM 1579 C C . VAL A 1 203 ? 34.538 38.307 10.739 1.00 60.25 324 VAL A C 1
ATOM 1580 O O . VAL A 1 203 ? 34.837 37.846 9.632 1.00 60.18 324 VAL A O 1
ATOM 1584 N N . GLU A 1 204 ? 35.169 37.953 11.861 1.00 72.10 325 GLU A N 1
ATOM 1585 C CA . GLU A 1 204 ? 36.351 37.093 11.858 1.00 68.15 325 GLU A CA 1
ATOM 1586 C C . GLU A 1 204 ? 36.099 35.624 11.510 1.00 57.55 325 GLU A C 1
ATOM 1587 O O . GLU A 1 204 ? 36.986 34.992 10.923 1.00 63.80 325 GLU A O 1
ATOM 1593 N N . PRO A 1 205 ? 34.943 35.027 11.828 1.00 64.12 326 PRO A N 1
ATOM 1594 C CA . PRO A 1 205 ? 34.719 33.662 11.319 1.00 70.65 326 PRO A CA 1
ATOM 1595 C C . PRO A 1 205 ? 34.627 33.628 9.806 1.00 61.54 326 PRO A C 1
ATOM 1596 O O . PRO A 1 205 ? 35.141 32.693 9.179 1.00 49.50 326 PRO A O 1
ATOM 1600 N N . PHE A 1 206 ? 33.980 34.624 9.201 1.00 59.00 327 PHE A N 1
ATOM 1601 C CA . PHE A 1 206 ? 33.995 34.754 7.747 1.00 50.17 327 PHE A CA 1
ATOM 1602 C C . PHE A 1 206 ? 35.384 35.134 7.243 1.00 41.68 327 PHE A C 1
ATOM 1603 O O . PHE A 1 206 ? 35.894 34.542 6.285 1.00 47.94 327 PHE A O 1
ATOM 1611 N N . ALA A 1 207 ? 36.004 36.135 7.878 1.00 39.30 328 ALA A N 1
ATOM 1612 C CA . ALA A 1 207 ? 37.299 36.645 7.429 1.00 39.08 328 ALA A CA 1
ATOM 1613 C C . ALA A 1 207 ? 38.376 35.567 7.423 1.00 37.28 328 ALA A C 1
ATOM 1614 O O . ALA A 1 207 ? 39.207 35.522 6.507 1.00 39.93 328 ALA A O 1
ATOM 1616 N N . SER A 1 208 ? 38.395 34.704 8.442 1.00 45.49 329 SER A N 1
ATOM 1617 C CA . SER A 1 208 ? 39.447 33.697 8.559 1.00 43.06 329 SER A CA 1
ATOM 1618 C C . SER A 1 208 ? 39.546 32.805 7.326 1.00 42.67 329 SER A C 1
ATOM 1619 O O . SER A 1 208 ? 40.615 32.242 7.064 1.00 33.72 329 SER A O 1
ATOM 1622 N N . LEU A 1 209 ? 38.458 32.663 6.569 1.00 49.43 330 LEU A N 1
ATOM 1623 C CA . LEU A 1 209 ? 38.435 31.776 5.414 1.00 42.74 330 LEU A CA 1
ATOM 1624 C C . LEU A 1 209 ? 39.224 32.318 4.228 1.00 40.16 330 LEU A C 1
ATOM 1625 O O . LEU A 1 209 ? 39.493 31.559 3.291 1.00 42.95 330 LEU A O 1
ATOM 1630 N N . THR A 1 210 ? 39.599 33.601 4.241 1.00 38.11 331 THR A N 1
ATOM 1631 C CA . THR A 1 210 ? 40.371 34.153 3.130 1.00 44.18 331 THR A CA 1
ATOM 1632 C C . THR A 1 210 ? 41.749 33.510 3.029 1.00 43.36 331 THR A C 1
ATOM 1633 O O . THR A 1 210 ? 42.279 33.357 1.923 1.00 52.01 331 THR A O 1
ATOM 1637 N N . GLU A 1 211 ? 42.337 33.132 4.162 1.00 34.85 332 GLU A N 1
ATOM 1638 C CA . GLU A 1 211 ? 43.630 32.462 4.192 1.00 39.98 332 GLU A CA 1
ATOM 1639 C C . GLU A 1 211 ? 43.515 30.949 4.065 1.00 40.07 332 GLU A C 1
ATOM 1640 O O . GLU A 1 211 ? 44.545 30.272 3.971 1.00 42.02 332 GLU A O 1
ATOM 1646 N N . ALA A 1 212 ? 42.294 30.408 4.067 1.00 39.58 333 ALA A N 1
ATOM 1647 C CA . ALA A 1 212 ? 42.120 28.960 4.023 1.00 47.27 333 ALA A CA 1
ATOM 1648 C C . ALA A 1 212 ? 42.624 28.362 2.717 1.00 56.66 333 ALA A C 1
ATOM 1649 O O . ALA A 1 212 ? 43.104 27.223 2.706 1.00 63.13 333 ALA A O 1
ATOM 1651 N N . VAL A 1 213 ? 42.517 29.100 1.610 1.00 45.37 334 VAL A N 1
ATOM 1652 C CA . VAL A 1 213 ? 42.930 28.557 0.323 1.00 34.59 334 VAL A CA 1
ATOM 1653 C C . VAL A 1 213 ? 44.440 28.346 0.320 1.00 49.56 334 VAL A C 1
ATOM 1654 O O . VAL A 1 213 ? 45.189 29.015 1.045 1.00 60.32 334 VAL A O 1
ATOM 1658 N N . ARG A 1 214 ? 44.896 27.405 -0.503 1.00 57.11 335 ARG A N 1
ATOM 1659 C CA . ARG A 1 214 ? 46.323 27.141 -0.600 1.00 46.71 335 ARG A CA 1
ATOM 1660 C C . ARG A 1 214 ? 47.047 28.312 -1.260 1.00 47.63 335 ARG A C 1
ATOM 1661 O O . ARG A 1 214 ? 46.452 29.140 -1.956 1.00 50.06 335 ARG A O 1
ATOM 1669 N N . SER A 1 215 ? 48.361 28.372 -1.027 1.00 42.46 336 SER A N 1
ATOM 1670 C CA . SER A 1 215 ? 49.168 29.489 -1.506 1.00 43.16 336 SER A CA 1
ATOM 1671 C C . SER A 1 215 ? 49.243 29.554 -3.025 1.00 51.88 336 SER A C 1
ATOM 1672 O O . SER A 1 215 ? 49.524 30.627 -3.571 1.00 45.83 336 SER A O 1
ATOM 1675 N N . SER A 1 216 ? 49.009 28.439 -3.721 1.00 51.04 337 SER A N 1
ATOM 1676 C CA . SER A 1 216 ? 48.957 28.485 -5.178 1.00 51.12 337 SER A CA 1
ATOM 1677 C C . SER A 1 216 ? 47.760 29.288 -5.671 1.00 52.94 337 SER A C 1
ATOM 1678 O O . SER A 1 216 ? 47.806 29.859 -6.766 1.00 39.17 337 SER A O 1
ATOM 1681 N N . VAL A 1 217 ? 46.690 29.337 -4.889 1.00 56.43 338 VAL A N 1
ATOM 1682 C CA . VAL A 1 217 ? 45.441 29.966 -5.337 1.00 46.87 338 VAL A CA 1
ATOM 1683 C C . VAL A 1 217 ? 45.605 31.483 -5.329 1.00 43.27 338 VAL A C 1
ATOM 1684 O O . VAL A 1 217 ? 46.043 32.049 -4.311 1.00 38.57 338 VAL A O 1
ATOM 1688 N N . PRO A 1 218 ? 45.278 32.178 -6.414 1.00 48.42 339 PRO A N 1
ATOM 1689 C CA . PRO A 1 218 ? 45.230 33.640 -6.364 1.00 49.35 339 PRO A CA 1
ATOM 1690 C C . PRO A 1 218 ? 43.924 34.129 -5.761 1.00 50.76 339 PRO A C 1
ATOM 1691 O O . PRO A 1 218 ? 42.880 33.477 -5.854 1.00 56.86 339 PRO A O 1
ATOM 1695 N N . ARG A 1 219 ? 43.993 35.301 -5.136 1.00 43.26 340 ARG A N 1
ATOM 1696 C CA . ARG A 1 219 ? 42.854 35.896 -4.446 1.00 38.64 340 ARG A CA 1
ATOM 1697 C C . ARG A 1 219 ? 42.574 37.268 -5.040 1.00 40.91 340 ARG A C 1
ATOM 1698 O O . ARG A 1 219 ? 43.429 38.159 -4.985 1.00 50.87 340 ARG A O 1
ATOM 1706 N N . LEU A 1 220 ? 41.381 37.435 -5.606 1.00 45.79 341 LEU A N 1
ATOM 1707 C CA . LEU A 1 220 ? 40.982 38.671 -6.269 1.00 51.03 341 LEU A CA 1
ATOM 1708 C C . LEU A 1 220 ? 40.080 39.469 -5.337 1.00 47.27 341 LEU A C 1
ATOM 1709 O O . LEU A 1 220 ? 38.998 39.003 -4.962 1.00 39.40 341 LEU A O 1
ATOM 1714 N N . LEU A 1 221 ? 40.526 40.666 -4.967 1.00 44.86 342 LEU A N 1
ATOM 1715 C CA . LEU A 1 221 ? 39.787 41.559 -4.078 1.00 44.92 342 LEU A CA 1
ATOM 1716 C C . LEU A 1 221 ? 39.346 42.781 -4.882 1.00 52.76 342 LEU A C 1
ATOM 1717 O O . LEU A 1 221 ? 40.144 43.687 -5.137 1.00 59.78 342 LEU A O 1
ATOM 1722 N N . ILE A 1 222 ? 38.069 42.802 -5.277 1.00 47.58 343 ILE A N 1
ATOM 1723 C CA . ILE A 1 222 ? 37.509 43.950 -5.984 1.00 55.81 343 ILE A CA 1
ATOM 1724 C C . ILE A 1 222 ? 36.861 44.948 -5.028 1.00 64.66 343 ILE A C 1
ATOM 1725 O O . ILE A 1 222 ? 36.318 45.968 -5.477 1.00 74.36 343 ILE A O 1
ATOM 1730 N N . ASN A 1 223 ? 36.913 44.691 -3.722 1.00 65.26 344 ASN A N 1
ATOM 1731 C CA . ASN A 1 223 ? 36.323 45.595 -2.741 1.00 68.93 344 ASN A CA 1
ATOM 1732 C C . ASN A 1 223 ? 36.911 46.999 -2.864 1.00 62.24 344 ASN A C 1
ATOM 1733 O O . ASN A 1 223 ? 38.035 47.190 -3.337 1.00 52.85 344 ASN A O 1
ATOM 1738 N N . ARG A 1 224 ? 36.120 47.987 -2.435 1.00 62.73 345 ARG A N 1
ATOM 1739 C CA . ARG A 1 224 ? 36.517 49.387 -2.561 1.00 62.13 345 ARG A CA 1
ATOM 1740 C C . ARG A 1 224 ? 37.853 49.665 -1.879 1.00 55.51 345 ARG A C 1
ATOM 1741 O O . ARG A 1 224 ? 38.714 50.351 -2.444 1.00 59.25 345 ARG A O 1
ATOM 1749 N N . ASP A 1 225 ? 38.052 49.142 -0.672 1.00 53.10 346 ASP A N 1
ATOM 1750 C CA . ASP A 1 225 ? 39.284 49.351 0.074 1.00 58.68 346 ASP A CA 1
ATOM 1751 C C . ASP A 1 225 ? 39.900 48.013 0.462 1.00 61.03 346 ASP A C 1
ATOM 1752 O O . ASP A 1 225 ? 39.263 46.959 0.383 1.00 61.59 346 ASP A O 1
ATOM 1757 N N . LEU A 1 226 ? 41.160 48.069 0.886 1.00 59.95 347 LEU A N 1
ATOM 1758 C CA . LEU A 1 226 ? 41.891 46.883 1.312 1.00 64.43 347 LEU A CA 1
ATOM 1759 C C . LEU A 1 226 ? 41.614 46.622 2.788 1.00 73.24 347 LEU A C 1
ATOM 1760 O O . LEU A 1 226 ? 41.906 47.468 3.639 1.00 76.68 347 LEU A O 1
ATOM 1765 N N . VAL A 1 227 ? 41.050 45.451 3.087 1.00 74.23 348 VAL A N 1
ATOM 1766 C CA . VAL A 1 227 ? 40.600 45.106 4.429 1.00 72.02 348 VAL A CA 1
ATOM 1767 C C . VAL A 1 227 ? 40.893 43.632 4.682 1.00 76.41 348 VAL A C 1
ATOM 1768 O O . VAL A 1 227 ? 41.248 42.879 3.773 1.00 76.38 348 VAL A O 1
ATOM 1772 N N . GLY A 1 228 ? 40.737 43.230 5.941 1.00 75.75 349 GLY A N 1
ATOM 1773 C CA . GLY A 1 228 ? 40.831 41.844 6.333 1.00 64.29 349 GLY A CA 1
ATOM 1774 C C . GLY A 1 228 ? 42.199 41.237 6.097 1.00 72.39 349 GLY A C 1
ATOM 1775 O O . GLY A 1 228 ? 43.177 41.938 5.816 1.00 74.60 349 GLY A O 1
ATOM 1776 N N . PRO A 1 229 ? 42.286 39.907 6.196 1.00 72.97 350 PRO A N 1
ATOM 1777 C CA . PRO A 1 229 ? 43.586 39.238 6.025 1.00 74.69 350 PRO A CA 1
ATOM 1778 C C . PRO A 1 229 ? 44.251 39.520 4.693 1.00 60.08 350 PRO A C 1
ATOM 1779 O O . PRO A 1 229 ? 45.476 39.374 4.589 1.00 60.53 350 PRO A O 1
ATOM 1783 N N . LEU A 1 230 ? 43.488 39.901 3.667 1.00 52.85 351 LEU A N 1
ATOM 1784 C CA . LEU A 1 230 ? 44.094 40.323 2.409 1.00 62.74 351 LEU A CA 1
ATOM 1785 C C . LEU A 1 230 ? 45.020 41.512 2.628 1.00 67.34 351 LEU A C 1
ATOM 1786 O O . LEU A 1 230 ? 46.161 41.528 2.154 1.00 62.50 351 LEU A O 1
ATOM 1791 N N . ALA A 1 231 ? 44.534 42.523 3.351 1.00 69.07 352 ALA A N 1
ATOM 1792 C CA . ALA A 1 231 ? 45.336 43.711 3.617 1.00 66.10 352 ALA A CA 1
ATOM 1793 C C . ALA A 1 231 ? 46.417 43.436 4.655 1.00 55.45 352 ALA A C 1
ATOM 1794 O O . ALA A 1 231 ? 47.574 43.838 4.480 1.00 55.99 352 ALA A O 1
ATOM 1796 N N . TRP A 1 232 ? 46.061 42.755 5.748 1.00 68.81 353 TRP A N 1
ATOM 1797 C CA . TRP A 1 232 ? 46.999 42.613 6.859 1.00 74.93 353 TRP A CA 1
ATOM 1798 C C . TRP A 1 232 ? 48.153 41.681 6.515 1.00 69.01 353 TRP A C 1
ATOM 1799 O O . TRP A 1 232 ? 49.314 41.990 6.805 1.00 72.34 353 TRP A O 1
ATOM 1810 N N . HIS A 1 233 ? 47.858 40.540 5.898 1.00 67.99 354 HIS A N 1
ATOM 1811 C CA . HIS A 1 233 ? 48.854 39.506 5.609 1.00 61.84 354 HIS A CA 1
ATOM 1812 C C . HIS A 1 233 ? 48.661 39.062 4.165 1.00 62.17 354 HIS A C 1
ATOM 1813 O O . HIS A 1 233 ? 47.994 38.055 3.896 1.00 52.97 354 HIS A O 1
ATOM 1820 N N . PRO A 1 234 ? 49.236 39.788 3.213 1.00 63.28 355 PRO A N 1
ATOM 1821 C CA . PRO A 1 234 ? 49.041 39.445 1.803 1.00 64.22 355 PRO A CA 1
ATOM 1822 C C . PRO A 1 234 ? 50.003 38.368 1.324 1.00 60.73 355 PRO A C 1
ATOM 1823 O O . PRO A 1 234 ? 51.012 38.056 1.958 1.00 60.84 355 PRO A O 1
ATOM 1827 N N . ARG A 1 235 ? 49.656 37.799 0.174 1.00 56.18 356 ARG A N 1
ATOM 1828 C CA . ARG A 1 235 ? 50.479 36.841 -0.547 1.00 53.79 356 ARG A CA 1
ATOM 1829 C C . ARG A 1 235 ? 50.898 37.434 -1.886 1.00 43.47 356 ARG A C 1
ATOM 1830 O O . ARG A 1 235 ? 50.436 38.504 -2.293 1.00 41.01 356 ARG A O 1
ATOM 1838 N N . SER A 1 236 ? 51.791 36.721 -2.574 1.00 41.76 357 SER A N 1
ATOM 1839 C CA . SER A 1 236 ? 52.326 37.221 -3.837 1.00 57.39 357 SER A CA 1
ATOM 1840 C C . SER A 1 236 ? 51.265 37.229 -4.930 1.00 54.98 357 SER A C 1
ATOM 1841 O O . SER A 1 236 ? 51.213 38.156 -5.745 1.00 52.86 357 SER A O 1
ATOM 1844 N N . ARG A 1 237 ? 50.417 36.205 -4.969 1.00 56.01 358 ARG A N 1
ATOM 1845 C CA . ARG A 1 237 ? 49.417 36.058 -6.017 1.00 52.51 358 ARG A CA 1
ATOM 1846 C C . ARG A 1 237 ? 48.145 36.853 -5.743 1.00 46.68 358 ARG A C 1
ATOM 1847 O O . ARG A 1 237 ? 47.146 36.660 -6.445 1.00 50.41 358 ARG A O 1
ATOM 1855 N N . ASP A 1 238 ? 48.157 37.732 -4.742 1.00 40.90 359 ASP A N 1
ATOM 1856 C CA . ASP A 1 238 ? 47.000 38.566 -4.448 1.00 40.70 359 ASP A CA 1
ATOM 1857 C C . ASP A 1 238 ? 46.801 39.618 -5.536 1.00 41.58 359 ASP A C 1
ATOM 1858 O O . ASP A 1 238 ? 47.760 40.137 -6.114 1.00 53.90 359 ASP A O 1
ATOM 1863 N N . VAL A 1 239 ? 45.535 39.930 -5.816 1.00 41.49 360 VAL A N 1
ATOM 1864 C CA . VAL A 1 239 ? 45.169 40.975 -6.765 1.00 49.43 360 VAL A CA 1
ATOM 1865 C C . VAL A 1 239 ? 44.070 41.823 -6.140 1.00 53.20 360 VAL A C 1
ATOM 1866 O O . VAL A 1 239 ? 43.045 41.290 -5.701 1.00 55.28 360 VAL A O 1
ATOM 1870 N N . ALA A 1 240 ? 44.279 43.138 -6.105 1.00 44.39 361 ALA A N 1
ATOM 1871 C CA . ALA A 1 240 ? 43.336 44.077 -5.495 1.00 42.60 361 ALA A CA 1
ATOM 1872 C C . ALA A 1 240 ? 42.808 45.031 -6.563 1.00 43.70 361 ALA A C 1
ATOM 1873 O O . ALA A 1 240 ? 43.474 46.009 -6.914 1.00 45.27 361 ALA A O 1
ATOM 1875 N N . GLN A 1 241 ? 41.611 44.750 -7.081 1.00 43.49 362 GLN A N 1
ATOM 1876 C CA . GLN A 1 241 ? 40.948 45.644 -8.033 1.00 44.39 362 GLN A CA 1
ATOM 1877 C C . GLN A 1 241 ? 40.113 46.676 -7.267 1.00 44.35 362 GLN A C 1
ATOM 1878 O O . GLN A 1 241 ? 38.881 46.673 -7.274 1.00 52.37 362 GLN A O 1
ATOM 1884 N N . LEU A 1 242 ? 40.828 47.555 -6.567 1.00 44.49 363 LEU A N 1
ATOM 1885 C CA . LEU A 1 242 ? 40.182 48.558 -5.730 1.00 44.45 363 LEU A CA 1
ATOM 1886 C C . LEU A 1 242 ? 39.350 49.518 -6.573 1.00 45.38 363 LEU A C 1
ATOM 1887 O O . LEU A 1 242 ? 39.629 49.753 -7.752 1.00 46.26 363 LEU A O 1
ATOM 1892 N N . GLY A 1 243 ? 38.312 50.072 -5.956 1.00 45.22 364 GLY A N 1
ATOM 1893 C CA . GLY A 1 243 ? 37.385 50.964 -6.618 1.00 46.08 364 GLY A CA 1
ATOM 1894 C C . GLY A 1 243 ? 35.955 50.504 -6.450 1.00 52.15 364 GLY A C 1
ATOM 1895 O O . GLY A 1 243 ? 35.664 49.487 -5.824 1.00 47.43 364 GLY A O 1
ATOM 1896 N N . ASP A 1 244 ? 35.045 51.301 -7.012 1.00 60.72 365 ASP A N 1
ATOM 1897 C CA . ASP A 1 244 ? 33.622 50.981 -7.001 1.00 58.88 365 ASP A CA 1
ATOM 1898 C C . ASP A 1 244 ? 33.371 49.563 -7.501 1.00 50.01 365 ASP A C 1
ATOM 1899 O O . ASP A 1 244 ? 33.947 49.134 -8.504 1.00 50.89 365 ASP A O 1
ATOM 1904 N N . VAL A 1 245 ? 32.511 48.841 -6.781 1.00 49.80 366 VAL A N 1
ATOM 1905 C CA . VAL A 1 245 ? 32.320 47.412 -7.029 1.00 53.83 366 VAL A CA 1
ATOM 1906 C C . VAL A 1 245 ? 31.788 47.170 -8.438 1.00 54.82 366 VAL A C 1
ATOM 1907 O O . VAL A 1 245 ? 32.302 46.321 -9.176 1.00 59.81 366 VAL A O 1
ATOM 1911 N N . VAL A 1 246 ? 30.739 47.902 -8.824 1.00 52.89 367 VAL A N 1
ATOM 1912 C CA . VAL A 1 246 ? 30.099 47.684 -10.122 1.00 55.98 367 VAL A CA 1
ATOM 1913 C C . VAL A 1 246 ? 31.095 47.875 -11.260 1.00 56.22 367 VAL A C 1
ATOM 1914 O O . VAL A 1 246 ? 31.155 47.072 -12.199 1.00 56.53 367 VAL A O 1
ATOM 1918 N N . HIS A 1 247 ? 31.889 48.945 -11.195 1.00 56.47 368 HIS A N 1
ATOM 1919 C CA . HIS A 1 247 ? 32.879 49.201 -12.237 1.00 65.23 368 HIS A CA 1
ATOM 1920 C C . HIS A 1 247 ? 33.939 48.107 -12.286 1.00 68.01 368 HIS A C 1
ATOM 1921 O O . HIS A 1 247 ? 34.350 47.683 -13.372 1.00 69.24 368 HIS A O 1
ATOM 1928 N N . GLY A 1 248 ? 34.402 47.647 -11.122 1.00 63.18 369 GLY A N 1
ATOM 1929 C CA . GLY A 1 248 ? 35.400 46.588 -11.104 1.00 51.81 369 GLY A CA 1
ATOM 1930 C C . GLY A 1 248 ? 34.895 45.308 -11.743 1.00 46.11 369 GLY A C 1
ATOM 1931 O O . GLY A 1 248 ? 35.597 44.671 -12.531 1.00 51.23 369 GLY A O 1
ATOM 1932 N N . VAL A 1 249 ? 33.669 44.907 -11.397 1.00 46.95 370 VAL A N 1
ATOM 1933 C CA . VAL A 1 249 ? 33.073 43.721 -12.005 1.00 58.48 370 VAL A CA 1
ATOM 1934 C C . VAL A 1 249 ? 32.910 43.922 -13.507 1.00 54.74 370 VAL A C 1
ATOM 1935 O O . VAL A 1 249 ? 33.182 43.015 -14.303 1.00 46.60 370 VAL A O 1
ATOM 1939 N N . GLU A 1 250 ? 32.468 45.115 -13.913 1.00 53.93 371 GLU A N 1
ATOM 1940 C CA . GLU A 1 250 ? 32.283 45.407 -15.332 1.00 49.01 371 GLU A CA 1
ATOM 1941 C C . GLU A 1 250 ? 33.598 45.297 -16.095 1.00 51.33 371 GLU A C 1
ATOM 1942 O O . GLU A 1 250 ? 33.652 44.705 -17.179 1.00 49.55 371 GLU A O 1
ATOM 1948 N N . SER A 1 251 ? 34.666 45.885 -15.550 1.00 52.17 372 SER A N 1
ATOM 1949 C CA . SER A 1 251 ? 35.982 45.775 -16.174 1.00 54.05 372 SER A CA 1
ATOM 1950 C C . SER A 1 251 ? 36.388 44.316 -16.345 1.00 51.64 372 SER A C 1
ATOM 1951 O O . SER A 1 251 ? 36.897 43.920 -17.401 1.00 49.23 372 SER A O 1
ATOM 1954 N N . LEU A 1 252 ? 36.177 43.503 -15.308 1.00 57.44 373 LEU A N 1
ATOM 1955 C CA . LEU A 1 252 ? 36.524 42.088 -15.390 1.00 52.41 373 LEU A CA 1
ATOM 1956 C C . LEU A 1 252 ? 35.692 41.377 -16.450 1.00 59.82 373 LEU A C 1
ATOM 1957 O O . LEU A 1 252 ? 36.193 40.489 -17.150 1.00 55.46 373 LEU A O 1
ATOM 1962 N N . VAL A 1 253 ? 34.416 41.748 -16.577 1.00 57.60 374 VAL A N 1
ATOM 1963 C CA . VAL A 1 253 ? 33.561 41.145 -17.596 1.00 52.38 374 VAL A CA 1
ATOM 1964 C C . VAL A 1 253 ? 34.087 41.471 -18.989 1.00 49.00 374 VAL A C 1
ATOM 1965 O O . VAL A 1 253 ? 34.192 40.593 -19.854 1.00 49.14 374 VAL A O 1
ATOM 1969 N N . GLU A 1 254 ? 34.419 42.743 -19.228 1.00 50.24 375 GLU A N 1
ATOM 1970 C CA . GLU A 1 254 ? 35.033 43.128 -20.495 1.00 59.93 375 GLU A CA 1
ATOM 1971 C C . GLU A 1 254 ? 36.355 42.401 -20.711 1.00 55.72 375 GLU A C 1
ATOM 1972 O O . GLU A 1 254 ? 36.606 41.854 -21.792 1.00 55.03 375 GLU A O 1
ATOM 1978 N N . LEU A 1 255 ? 37.218 42.393 -19.691 1.00 53.60 376 LEU A N 1
ATOM 1979 C CA . LEU A 1 255 ? 38.509 41.723 -19.812 1.00 56.16 376 LEU A CA 1
ATOM 1980 C C . LEU A 1 255 ? 38.342 40.238 -20.101 1.00 53.13 376 LEU A C 1
ATOM 1981 O O . LEU A 1 255 ? 39.218 39.621 -20.717 1.00 60.04 376 LEU A O 1
ATOM 1986 N N . LEU A 1 256 ? 37.229 39.651 -19.664 1.00 51.29 377 LEU A N 1
ATOM 1987 C CA . LEU A 1 256 ? 36.889 38.280 -20.014 1.00 52.14 377 LEU A CA 1
ATOM 1988 C C . LEU A 1 256 ? 36.311 38.160 -21.417 1.00 52.81 377 LEU A C 1
ATOM 1989 O O . LEU A 1 256 ? 36.225 37.042 -21.939 1.00 48.75 377 LEU A O 1
ATOM 1994 N N . GLY A 1 257 ? 35.924 39.271 -22.039 1.00 54.49 378 GLY A N 1
ATOM 1995 C CA . GLY A 1 257 ? 35.258 39.217 -23.325 1.00 50.95 378 GLY A CA 1
ATOM 1996 C C . GLY A 1 257 ? 33.818 38.780 -23.218 1.00 53.78 378 GLY A C 1
ATOM 1997 O O . GLY A 1 257 ? 33.285 38.170 -24.151 1.00 51.06 378 GLY A O 1
ATOM 1998 N N . TRP A 1 258 ? 33.169 39.080 -22.094 1.00 50.53 379 TRP A N 1
ATOM 1999 C CA . TRP A 1 258 ? 31.825 38.614 -21.791 1.00 49.61 379 TRP A CA 1
ATOM 2000 C C . TRP A 1 258 ? 30.778 39.718 -21.838 1.00 58.84 379 TRP A C 1
ATOM 2001 O O . TRP A 1 258 ? 29.608 39.451 -21.539 1.00 68.77 379 TRP A O 1
ATOM 2012 N N . THR A 1 259 ? 31.167 40.950 -22.184 1.00 58.99 380 THR A N 1
ATOM 2013 C CA . THR A 1 259 ? 30.238 42.079 -22.150 1.00 60.27 380 THR A CA 1
ATOM 2014 C C . THR A 1 259 ? 28.990 41.820 -22.986 1.00 61.72 380 THR A C 1
ATOM 2015 O O . THR A 1 259 ? 27.869 42.109 -22.548 1.00 53.78 380 THR A O 1
ATOM 2019 N N . GLU A 1 260 ? 29.163 41.288 -24.197 1.00 75.08 381 GLU A N 1
ATOM 2020 C CA . GLU A 1 260 ? 28.017 40.946 -25.034 1.00 79.77 381 GLU A CA 1
ATOM 2021 C C . GLU A 1 260 ? 27.109 39.934 -24.343 1.00 71.96 381 GLU A C 1
ATOM 2022 O O . GLU A 1 260 ? 25.905 40.166 -24.182 1.00 73.15 381 GLU A O 1
ATOM 2028 N N . GLU A 1 261 ? 27.674 38.796 -23.930 1.00 64.04 382 GLU A N 1
ATOM 2029 C CA . GLU A 1 261 ? 26.883 37.785 -23.236 1.00 68.96 382 GLU A CA 1
ATOM 2030 C C . GLU A 1 261 ? 26.298 38.322 -21.938 1.00 62.22 382 GLU A C 1
ATOM 2031 O O . GLU A 1 261 ? 25.228 37.873 -21.508 1.00 53.93 382 GLU A O 1
ATOM 2037 N N . MET A 1 262 ? 26.976 39.276 -21.298 1.00 68.77 383 MET A N 1
ATOM 2038 C CA . MET A 1 262 ? 26.460 39.823 -20.049 1.00 71.90 383 MET A CA 1
ATOM 2039 C C . MET A 1 262 ? 25.203 40.647 -20.294 1.00 58.92 383 MET A C 1
ATOM 2040 O O . MET A 1 262 ? 24.197 40.482 -19.595 1.00 52.42 383 MET A O 1
ATOM 2045 N N . ARG A 1 263 ? 25.241 41.541 -21.287 1.00 51.94 384 ARG A N 1
ATOM 2046 C CA . ARG A 1 263 ? 24.066 42.347 -21.605 1.00 56.25 384 ARG A CA 1
ATOM 2047 C C . ARG A 1 263 ? 22.881 41.460 -21.957 1.00 53.03 384 ARG A C 1
ATOM 2048 O O . ARG A 1 263 ? 21.736 41.765 -21.599 1.00 53.28 384 ARG A O 1
ATOM 2056 N N . ASP A 1 264 ? 23.139 40.363 -22.674 1.00 52.87 385 ASP A N 1
ATOM 2057 C CA . ASP A 1 264 ? 22.079 39.420 -23.011 1.00 58.24 385 ASP A CA 1
ATOM 2058 C C . ASP A 1 264 ? 21.437 38.840 -21.756 1.00 65.74 385 ASP A C 1
ATOM 2059 O O . ASP A 1 264 ? 20.210 38.711 -21.679 1.00 56.07 385 ASP A O 1
ATOM 2064 N N . LEU A 1 265 ? 22.256 38.483 -20.763 1.00 66.16 386 LEU A N 1
ATOM 2065 C CA . LEU A 1 265 ? 21.745 37.833 -19.560 1.00 52.15 386 LEU A CA 1
ATOM 2066 C C . LEU A 1 265 ? 20.886 38.780 -18.727 1.00 58.57 386 LEU A C 1
ATOM 2067 O O . LEU A 1 265 ? 19.759 38.438 -18.350 1.00 55.19 386 LEU A O 1
ATOM 2072 N N . VAL A 1 266 ? 21.407 39.972 -18.423 1.00 64.68 387 VAL A N 1
ATOM 2073 C CA . VAL A 1 266 ? 20.674 40.917 -17.581 1.00 59.60 387 VAL A CA 1
ATOM 2074 C C . VAL A 1 266 ? 19.343 41.301 -18.216 1.00 57.76 387 VAL A C 1
ATOM 2075 O O . VAL A 1 266 ? 18.340 41.494 -17.518 1.00 51.11 387 VAL A O 1
ATOM 2079 N N . GLN A 1 267 ? 19.309 41.420 -19.544 1.00 62.98 388 GLN A N 1
ATOM 2080 C CA . GLN A 1 267 ? 18.083 41.844 -20.215 1.00 75.81 388 GLN A CA 1
ATOM 2081 C C . GLN A 1 267 ? 16.995 40.783 -20.098 1.00 71.06 388 GLN A C 1
ATOM 2082 O O . GLN A 1 267 ? 15.911 41.043 -19.562 1.00 64.41 388 GLN A O 1
ATOM 2088 N N . ARG A 1 268 ? 17.266 39.576 -20.604 1.00 65.76 389 ARG A N 1
ATOM 2089 C CA . ARG A 1 268 ? 16.265 38.514 -20.589 1.00 62.25 389 ARG A CA 1
ATOM 2090 C C . ARG A 1 268 ? 15.881 38.097 -19.175 1.00 61.96 389 ARG A C 1
ATOM 2091 O O . ARG A 1 268 ? 14.774 37.585 -18.973 1.00 60.71 389 ARG A O 1
ATOM 2099 N N . GLU A 1 269 ? 16.762 38.302 -18.193 1.00 67.34 390 GLU A N 1
ATOM 2100 C CA . GLU A 1 269 ? 16.423 37.959 -16.816 1.00 69.81 390 GLU A CA 1
ATOM 2101 C C . GLU A 1 269 ? 15.551 39.034 -16.178 1.00 71.26 390 GLU A C 1
ATOM 2102 O O . GLU A 1 269 ? 14.654 38.719 -15.388 1.00 71.50 390 GLU A O 1
ATOM 2108 N N . THR A 1 270 ? 15.806 40.305 -16.501 1.00 75.16 391 THR A N 1
ATOM 2109 C CA . THR A 1 270 ? 14.894 41.366 -16.086 1.00 68.09 391 THR A CA 1
ATOM 2110 C C . THR A 1 270 ? 13.493 41.125 -16.632 1.00 70.87 391 THR A C 1
ATOM 2111 O O . THR A 1 270 ? 12.500 41.463 -15.978 1.00 73.89 391 THR A O 1
ATOM 2115 N N . GLY A 1 271 ? 13.398 40.539 -17.827 1.00 71.41 392 GLY A N 1
ATOM 2116 C CA . GLY A 1 271 ? 12.097 40.192 -18.377 1.00 78.12 392 GLY A CA 1
ATOM 2117 C C . GLY A 1 271 ? 11.369 39.160 -17.538 1.00 75.30 392 GLY A C 1
ATOM 2118 O O . GLY A 1 271 ? 10.186 39.318 -17.226 1.00 80.05 392 GLY A O 1
ATOM 2119 N N . LYS A 1 272 ? 12.063 38.073 -17.183 1.00 67.77 393 LYS A N 1
ATOM 2120 C CA . LYS A 1 272 ? 11.455 37.040 -16.350 1.00 66.46 393 LYS A CA 1
ATOM 2121 C C . LYS A 1 272 ? 10.925 37.612 -15.041 1.00 63.53 393 LYS A C 1
ATOM 2122 O O . LYS A 1 272 ? 9.854 37.213 -14.569 1.00 64.48 393 LYS A O 1
ATOM 2128 N N . LEU A 1 273 ? 11.661 38.547 -14.439 1.00 74.47 394 LEU A N 1
ATOM 2129 C CA . LEU A 1 273 ? 11.253 39.089 -13.147 1.00 77.20 394 LEU A CA 1
ATOM 2130 C C . LEU A 1 273 ? 10.097 40.072 -13.293 1.00 83.13 394 LEU A C 1
ATOM 2131 O O . LEU A 1 273 ? 9.113 40.003 -12.547 1.00 78.95 394 LEU A O 1
ATOM 2136 N N . ASP A 1 274 ? 10.198 40.987 -14.250 1.00 74.99 395 ASP A N 1
ATOM 2137 C CA . ASP A 1 274 ? 9.160 41.986 -14.476 1.00 67.99 395 ASP A CA 1
ATOM 2138 C C . ASP A 1 274 ? 8.923 42.218 -15.966 1.00 79.86 395 ASP A C 1
ATOM 2139 O O . ASP A 1 274 ? 7.859 41.894 -16.492 1.00 95.89 395 ASP A O 1
ATOM 2144 N N . LYS B 1 1 ? 16.359 72.341 13.506 1.00 53.03 122 LYS B N 1
ATOM 2145 C CA . LYS B 1 1 ? 15.987 72.384 14.942 1.00 53.55 122 LYS B CA 1
ATOM 2146 C C . LYS B 1 1 ? 16.979 73.296 15.658 1.00 69.08 122 LYS B C 1
ATOM 2147 O O . LYS B 1 1 ? 16.535 74.186 16.373 1.00 76.87 122 LYS B O 1
ATOM 2153 N N . LEU B 1 2 ? 18.273 73.067 15.455 1.00 80.43 123 LEU B N 1
ATOM 2154 C CA . LEU B 1 2 ? 19.291 73.912 16.069 1.00 77.78 123 LEU B CA 1
ATOM 2155 C C . LEU B 1 2 ? 20.516 73.893 15.167 1.00 73.91 123 LEU B C 1
ATOM 2156 O O . LEU B 1 2 ? 20.750 72.923 14.440 1.00 83.68 123 LEU B O 1
ATOM 2161 N N . SER B 1 3 ? 21.288 74.974 15.218 1.00 59.43 124 SER B N 1
ATOM 2162 C CA . SER B 1 3 ? 22.438 75.149 14.344 1.00 68.47 124 SER B CA 1
ATOM 2163 C C . SER B 1 3 ? 23.676 75.485 15.161 1.00 64.22 124 SER B C 1
ATOM 2164 O O . SER B 1 3 ? 23.593 75.858 16.335 1.00 53.71 124 SER B O 1
ATOM 2167 N N . LEU B 1 4 ? 24.837 75.330 14.517 1.00 61.89 125 LEU B N 1
ATOM 2168 C CA . LEU B 1 4 ? 26.102 75.692 15.150 1.00 50.81 125 LEU B CA 1
ATOM 2169 C C . LEU B 1 4 ? 26.092 77.149 15.589 1.00 57.39 125 LEU B C 1
ATOM 2170 O O . LEU B 1 4 ? 26.693 77.505 16.610 1.00 51.29 125 LEU B O 1
ATOM 2175 N N . GLN B 1 5 ? 25.430 78.010 14.811 1.00 67.49 126 GLN B N 1
ATOM 2176 C CA . GLN B 1 5 ? 25.280 79.410 15.194 1.00 65.77 126 GLN B CA 1
ATOM 2177 C C . GLN B 1 5 ? 24.632 79.534 16.567 1.00 61.32 126 GLN B C 1
ATOM 2178 O O . GLN B 1 5 ? 25.109 80.280 17.427 1.00 53.37 126 GLN B O 1
ATOM 2184 N N . ASP B 1 6 ? 23.542 78.795 16.790 1.00 58.27 127 ASP B N 1
ATOM 2185 C CA . ASP B 1 6 ? 22.839 78.858 18.068 1.00 52.48 127 ASP B CA 1
ATOM 2186 C C . ASP B 1 6 ? 23.725 78.409 19.225 1.00 51.28 127 ASP B C 1
ATOM 2187 O O . ASP B 1 6 ? 23.704 79.017 20.302 1.00 53.36 127 ASP B O 1
ATOM 2192 N N . VAL B 1 7 ? 24.503 77.344 19.025 1.00 51.65 128 VAL B N 1
ATOM 2193 C CA . VAL B 1 7 ? 25.378 76.840 20.084 1.00 49.27 128 VAL B CA 1
ATOM 2194 C C . VAL B 1 7 ? 26.433 77.878 20.448 1.00 49.65 128 VAL B C 1
ATOM 2195 O O . VAL B 1 7 ? 26.683 78.144 21.630 1.00 49.23 128 VAL B O 1
ATOM 2199 N N . ALA B 1 8 ? 27.081 78.460 19.435 1.00 52.86 129 ALA B N 1
ATOM 2200 C CA . ALA B 1 8 ? 28.084 79.493 19.678 1.00 50.96 129 ALA B CA 1
ATOM 2201 C C . ALA B 1 8 ? 27.526 80.629 20.526 1.00 54.72 129 ALA B C 1
ATOM 2202 O O . ALA B 1 8 ? 28.195 81.115 21.445 1.00 51.31 129 ALA B O 1
ATOM 2204 N N . GLU B 1 9 ? 26.302 81.072 20.224 1.00 57.24 130 GLU B N 1
ATOM 2205 C CA . GLU B 1 9 ? 25.695 82.153 20.994 1.00 60.57 130 GLU B CA 1
ATOM 2206 C C . GLU B 1 9 ? 25.497 81.754 22.452 1.00 55.64 130 GLU B C 1
ATOM 2207 O O . GLU B 1 9 ? 25.682 82.575 23.359 1.00 57.65 130 GLU B O 1
ATOM 2213 N N . LEU B 1 10 ? 25.115 80.498 22.696 1.00 50.81 131 LEU B N 1
ATOM 2214 C CA . LEU B 1 10 ? 24.919 80.027 24.066 1.00 51.05 131 LEU B CA 1
ATOM 2215 C C . LEU B 1 10 ? 26.221 80.069 24.859 1.00 53.20 131 LEU B C 1
ATOM 2216 O O . LEU B 1 10 ? 26.266 80.614 25.968 1.00 57.85 131 LEU B O 1
ATOM 2221 N N . ILE B 1 11 ? 27.287 79.482 24.309 1.00 55.93 132 ILE B N 1
ATOM 2222 C CA . ILE B 1 11 ? 28.601 79.557 24.947 1.00 58.25 132 ILE B CA 1
ATOM 2223 C C . ILE B 1 11 ? 29.002 81.010 25.163 1.00 54.99 132 ILE B C 1
ATOM 2224 O O . ILE B 1 11 ? 29.421 81.401 26.260 1.00 52.41 132 ILE B O 1
ATOM 2229 N N . ARG B 1 12 ? 28.901 81.824 24.108 1.00 63.50 133 ARG B N 1
ATOM 2230 C CA . ARG B 1 12 ? 29.231 83.243 24.205 1.00 64.91 133 ARG B CA 1
ATOM 2231 C C . ARG B 1 12 ? 28.471 83.929 25.333 1.00 65.72 133 ARG B C 1
ATOM 2232 O O . ARG B 1 12 ? 28.996 84.856 25.962 1.00 75.87 133 ARG B O 1
ATOM 2240 N N . ALA B 1 13 ? 27.241 83.495 25.602 1.00 56.44 134 ALA B N 1
ATOM 2241 C CA . ALA B 1 13 ? 26.431 84.052 26.675 1.00 55.02 134 ALA B CA 1
ATOM 2242 C C . ALA B 1 13 ? 26.624 83.323 27.999 1.00 60.49 134 ALA B C 1
ATOM 2243 O O . ALA B 1 13 ? 25.855 83.556 28.937 1.00 66.61 134 ALA B O 1
ATOM 2245 N N . ARG B 1 14 ? 27.644 82.471 28.100 1.00 67.43 135 ARG B N 1
ATOM 2246 C CA . ARG B 1 14 ? 27.930 81.680 29.336 1.00 82.98 135 ARG B CA 1
ATOM 2247 C C . ARG B 1 14 ? 26.725 80.847 29.780 1.00 68.76 135 ARG B C 1
ATOM 2248 O O . ARG B 1 14 ? 26.591 80.611 30.978 1.00 61.11 135 ARG B O 1
ATOM 2256 N N . ALA B 1 15 ? 25.837 80.485 28.868 1.00 53.41 136 ALA B N 1
ATOM 2257 C CA . ALA B 1 15 ? 24.752 79.582 29.240 1.00 47.36 136 ALA B CA 1
ATOM 2258 C C . ALA B 1 15 ? 25.262 78.173 29.518 1.00 69.39 136 ALA B C 1
ATOM 2259 O O . ALA B 1 15 ? 24.710 77.475 30.377 1.00 72.92 136 ALA B O 1
ATOM 2261 N N . CYS B 1 16 ? 26.305 77.741 28.813 1.00 78.51 137 CYS B N 1
ATOM 2262 C CA . CYS B 1 16 ? 26.932 76.437 29.031 1.00 62.83 137 CYS B CA 1
ATOM 2263 C C . CYS B 1 16 ? 28.258 76.643 29.760 1.00 60.24 137 CYS B C 1
ATOM 2264 O O . CYS B 1 16 ? 29.299 76.872 29.143 1.00 57.46 137 CYS B O 1
ATOM 2267 N N . GLN B 1 17 ? 28.215 76.561 31.090 1.00 52.71 138 GLN B N 1
ATOM 2268 C CA . GLN B 1 17 ? 29.378 76.830 31.928 1.00 50.18 138 GLN B CA 1
ATOM 2269 C C . GLN B 1 17 ? 30.138 75.576 32.347 1.00 45.16 138 GLN B C 1
ATOM 2270 O O . GLN B 1 17 ? 31.190 75.698 32.984 1.00 46.75 138 GLN B O 1
ATOM 2276 N N . ARG B 1 18 ? 29.642 74.379 32.016 1.00 54.67 139 ARG B N 1
ATOM 2277 C CA . ARG B 1 18 ? 30.259 73.117 32.449 1.00 41.33 139 ARG B CA 1
ATOM 2278 C C . ARG B 1 18 ? 30.239 72.132 31.277 1.00 41.09 139 ARG B C 1
ATOM 2279 O O . ARG B 1 18 ? 29.262 71.402 31.094 1.00 41.70 139 ARG B O 1
ATOM 2287 N N . VAL B 1 19 ? 31.323 72.101 30.499 1.00 41.26 140 VAL B N 1
ATOM 2288 C CA . VAL B 1 19 ? 31.381 71.339 29.251 1.00 48.97 140 VAL B CA 1
ATOM 2289 C C . VAL B 1 19 ? 32.130 70.028 29.455 1.00 42.70 140 VAL B C 1
ATOM 2290 O O . VAL B 1 19 ? 33.233 70.008 30.014 1.00 41.97 140 VAL B O 1
ATOM 2294 N N . VAL B 1 20 ? 31.519 68.934 28.996 1.00 39.88 141 VAL B N 1
ATOM 2295 C CA . VAL B 1 20 ? 32.149 67.622 28.901 1.00 39.17 141 VAL B CA 1
ATOM 2296 C C . VAL B 1 20 ? 32.379 67.322 27.424 1.00 40.29 141 VAL B C 1
ATOM 2297 O O . VAL B 1 20 ? 31.474 67.508 26.601 1.00 39.82 141 VAL B O 1
ATOM 2301 N N . VAL B 1 21 ? 33.583 66.861 27.087 1.00 39.29 142 VAL B N 1
ATOM 2302 C CA . VAL B 1 21 ? 33.984 66.635 25.704 1.00 39.60 142 VAL B CA 1
ATOM 2303 C C . VAL B 1 21 ? 34.378 65.174 25.530 1.00 38.89 142 VAL B C 1
ATOM 2304 O O . VAL B 1 21 ? 34.988 64.574 26.422 1.00 38.34 142 VAL B O 1
ATOM 2308 N N . MET B 1 22 ? 34.020 64.604 24.379 1.00 38.94 143 MET B N 1
ATOM 2309 C CA . MET B 1 22 ? 34.325 63.217 24.037 1.00 42.15 143 MET B CA 1
ATOM 2310 C C . MET B 1 22 ? 35.001 63.202 22.672 1.00 44.38 143 MET B C 1
ATOM 2311 O O . MET B 1 22 ? 34.349 63.448 21.653 1.00 45.23 143 MET B O 1
ATOM 2316 N N . VAL B 1 23 ? 36.302 62.911 22.647 1.00 49.93 144 VAL B N 1
ATOM 2317 C CA . VAL B 1 23 ? 37.088 62.987 21.423 1.00 42.76 144 VAL B CA 1
ATOM 2318 C C . VAL B 1 23 ? 37.630 61.605 21.073 1.00 40.06 144 VAL B C 1
ATOM 2319 O O . VAL B 1 23 ? 37.789 60.732 21.930 1.00 39.75 144 VAL B O 1
ATOM 2323 N N . GLY B 1 24 ? 37.907 61.417 19.782 1.00 41.25 145 GLY B N 1
ATOM 2324 C CA . GLY B 1 24 ? 38.447 60.170 19.277 1.00 45.62 145 GLY B CA 1
ATOM 2325 C C . GLY B 1 24 ? 39.609 60.345 18.320 1.00 49.29 145 GLY B C 1
ATOM 2326 O O . GLY B 1 24 ? 40.299 61.370 18.345 1.00 49.29 145 GLY B O 1
ATOM 2327 N N . ALA B 1 25 ? 39.837 59.342 17.466 1.00 45.36 146 ALA B N 1
ATOM 2328 C CA . ALA B 1 25 ? 40.915 59.410 16.485 1.00 51.35 146 ALA B CA 1
ATOM 2329 C C . ALA B 1 25 ? 40.673 60.473 15.420 1.00 52.05 146 ALA B C 1
ATOM 2330 O O . ALA B 1 25 ? 41.610 60.832 14.701 1.00 54.35 146 ALA B O 1
ATOM 2332 N N . GLY B 1 26 ? 39.440 60.967 15.296 1.00 63.22 147 GLY B N 1
ATOM 2333 C CA . GLY B 1 26 ? 39.155 61.999 14.312 1.00 69.02 147 GLY B CA 1
ATOM 2334 C C . GLY B 1 26 ? 40.011 63.239 14.485 1.00 60.72 147 GLY B C 1
ATOM 2335 O O . GLY B 1 26 ? 40.432 63.856 13.503 1.00 60.30 147 GLY B O 1
ATOM 2336 N N . ILE B 1 27 ? 40.267 63.633 15.734 1.00 52.72 148 ILE B N 1
ATOM 2337 C CA . ILE B 1 27 ? 41.032 64.851 15.985 1.00 61.53 148 ILE B CA 1
ATOM 2338 C C . ILE B 1 27 ? 42.535 64.638 15.851 1.00 61.89 148 ILE B C 1
ATOM 2339 O O . ILE B 1 27 ? 43.279 65.616 15.699 1.00 64.66 148 ILE B O 1
ATOM 2344 N N . SER B 1 28 ? 43.005 63.390 15.905 1.00 57.74 149 SER B N 1
ATOM 2345 C CA . SER B 1 28 ? 44.437 63.126 15.827 1.00 56.89 149 SER B CA 1
ATOM 2346 C C . SER B 1 28 ? 44.937 63.050 14.390 1.00 58.56 149 SER B C 1
ATOM 2347 O O . SER B 1 28 ? 46.087 63.415 14.122 1.00 54.77 149 SER B O 1
ATOM 2350 N N . THR B 1 29 ? 44.105 62.573 13.466 1.00 50.72 150 THR B N 1
ATOM 2351 C CA . THR B 1 29 ? 44.551 62.428 12.085 1.00 47.58 150 THR B CA 1
ATOM 2352 C C . THR B 1 29 ? 44.924 63.744 11.399 1.00 54.74 150 THR B C 1
ATOM 2353 O O . THR B 1 29 ? 45.790 63.701 10.507 1.00 64.63 150 THR B O 1
ATOM 2357 N N . PRO B 1 30 ? 44.349 64.907 11.731 1.00 59.53 151 PRO B N 1
ATOM 2358 C CA . PRO B 1 30 ? 44.910 66.157 11.190 1.00 56.38 151 PRO B CA 1
ATOM 2359 C C . PRO B 1 30 ? 46.334 66.415 11.643 1.00 53.59 151 PRO B C 1
ATOM 2360 O O . PRO B 1 30 ? 47.046 67.188 10.990 1.00 60.10 151 PRO B O 1
ATOM 2364 N N . SER B 1 31 ? 46.771 65.796 12.737 1.00 52.54 152 SER B N 1
ATOM 2365 C CA . SER B 1 31 ? 48.142 65.904 13.209 1.00 56.63 152 SER B CA 1
ATOM 2366 C C . SER B 1 31 ? 49.069 64.880 12.569 1.00 55.14 152 SER B C 1
ATOM 2367 O O . SER B 1 31 ? 50.261 64.857 12.894 1.00 47.36 152 SER B O 1
ATOM 2370 N N . GLY B 1 32 ? 48.556 64.038 11.676 1.00 54.02 153 GLY B N 1
ATOM 2371 C CA . GLY B 1 32 ? 49.371 63.057 10.998 1.00 58.01 153 GLY B CA 1
ATOM 2372 C C . GLY B 1 32 ? 49.543 61.736 11.717 1.00 67.75 153 GLY B C 1
ATOM 2373 O O . GLY B 1 32 ? 50.299 60.885 11.232 1.00 76.14 153 GLY B O 1
ATOM 2374 N N . ILE B 1 33 ? 48.877 61.532 12.846 1.00 54.18 154 ILE B N 1
ATOM 2375 C CA . ILE B 1 33 ? 49.066 60.299 13.613 1.00 62.51 154 ILE B CA 1
ATOM 2376 C C . ILE B 1 33 ? 48.271 59.178 12.951 1.00 53.45 154 ILE B C 1
ATOM 2377 O O . ILE B 1 33 ? 47.068 59.348 12.694 1.00 42.49 154 ILE B O 1
ATOM 2382 N N . PRO B 1 34 ? 48.893 58.035 12.666 1.00 64.39 155 PRO B N 1
ATOM 2383 C CA . PRO B 1 34 ? 48.155 56.844 12.216 1.00 80.62 155 PRO B CA 1
ATOM 2384 C C . PRO B 1 34 ? 47.743 55.961 13.390 1.00 84.70 155 PRO B C 1
ATOM 2385 O O . PRO B 1 34 ? 48.270 54.857 13.596 1.00 93.24 155 PRO B O 1
ATOM 2389 N N . ASP B 1 35 ? 46.805 56.467 14.201 1.00 86.82 156 ASP B N 1
ATOM 2390 C CA . ASP B 1 35 ? 46.392 55.744 15.402 1.00 88.87 156 ASP B CA 1
ATOM 2391 C C . ASP B 1 35 ? 45.972 54.324 15.055 1.00 88.65 156 ASP B C 1
ATOM 2392 O O . ASP B 1 35 ? 46.314 53.372 15.767 1.00 68.37 156 ASP B O 1
ATOM 2397 N N . PHE B 1 36 ? 45.230 54.159 13.964 1.00 98.62 157 PHE B N 1
ATOM 2398 C CA . PHE B 1 36 ? 45.027 52.847 13.371 1.00 103.84 157 PHE B CA 1
ATOM 2399 C C . PHE B 1 36 ? 45.992 52.711 12.202 1.00 91.81 157 PHE B C 1
ATOM 2400 O O . PHE B 1 36 ? 46.129 53.632 11.389 1.00 64.75 157 PHE B O 1
ATOM 2408 N N . ARG B 1 37 ? 46.654 51.563 12.123 1.00 81.96 158 ARG B N 1
ATOM 2409 C CA . ARG B 1 37 ? 47.626 51.265 11.083 1.00 89.92 158 ARG B CA 1
ATOM 2410 C C . ARG B 1 37 ? 47.003 50.653 9.835 1.00 106.04 158 ARG B C 1
ATOM 2411 O O . ARG B 1 37 ? 47.739 50.154 8.981 1.00 95.76 158 ARG B O 1
ATOM 2419 N N . SER B 1 38 ? 45.675 50.702 9.698 1.00 103.08 159 SER B N 1
ATOM 2420 C CA . SER B 1 38 ? 45.018 50.038 8.565 1.00 88.07 159 SER B CA 1
ATOM 2421 C C . SER B 1 38 ? 45.528 50.511 7.210 1.00 80.38 159 SER B C 1
ATOM 2422 O O . SER B 1 38 ? 45.950 49.663 6.404 1.00 73.30 159 SER B O 1
ATOM 2425 N N . PRO B 1 39 ? 45.496 51.803 6.872 1.00 90.31 160 PRO B N 1
ATOM 2426 C CA . PRO B 1 39 ? 46.014 52.226 5.563 1.00 88.13 160 PRO B CA 1
ATOM 2427 C C . PRO B 1 39 ? 47.493 51.900 5.409 1.00 77.20 160 PRO B C 1
ATOM 2428 O O . PRO B 1 39 ? 48.180 51.490 6.347 1.00 73.79 160 PRO B O 1
ATOM 2432 N N . GLY B 1 40 ? 47.990 52.102 4.190 1.00 65.50 161 GLY B N 1
ATOM 2433 C CA . GLY B 1 40 ? 49.404 51.929 3.927 1.00 71.37 161 GLY B CA 1
ATOM 2434 C C . GLY B 1 40 ? 50.215 53.038 4.564 1.00 51.72 161 GLY B C 1
ATOM 2435 O O . GLY B 1 40 ? 50.170 54.187 4.116 1.00 49.50 161 GLY B O 1
ATOM 2436 N N . SER B 1 41 ? 50.963 52.704 5.613 1.00 54.31 162 SER B N 1
ATOM 2437 C CA . SER B 1 41 ? 51.689 53.700 6.385 1.00 68.16 162 SER B CA 1
ATOM 2438 C C . SER B 1 41 ? 53.004 53.101 6.859 1.00 55.31 162 SER B C 1
ATOM 2439 O O . SER B 1 41 ? 53.161 51.879 6.928 1.00 59.08 162 SER B O 1
ATOM 2442 N N . GLY B 1 42 ? 53.963 53.984 7.144 1.00 46.06 163 GLY B N 1
ATOM 2443 C CA . GLY B 1 42 ? 55.250 53.528 7.648 1.00 60.69 163 GLY B CA 1
ATOM 2444 C C . GLY B 1 42 ? 55.123 52.633 8.865 1.00 65.07 163 GLY B C 1
ATOM 2445 O O . GLY B 1 42 ? 55.748 51.573 8.941 1.00 61.20 163 GLY B O 1
ATOM 2446 N N . LEU B 1 43 ? 54.316 53.053 9.842 1.00 64.71 164 LEU B N 1
ATOM 2447 C CA . LEU B 1 43 ? 54.105 52.234 11.032 1.00 55.50 164 LEU B CA 1
ATOM 2448 C C . LEU B 1 43 ? 53.471 50.893 10.671 1.00 58.57 164 LEU B C 1
ATOM 2449 O O . LEU B 1 43 ? 53.760 49.869 11.301 1.00 62.97 164 LEU B O 1
ATOM 2454 N N . TYR B 1 44 ? 52.606 50.885 9.655 1.00 54.21 165 TYR B N 1
ATOM 2455 C CA . TYR B 1 44 ? 51.980 49.648 9.195 1.00 52.79 165 TYR B CA 1
ATOM 2456 C C . TYR B 1 44 ? 53.008 48.627 8.718 1.00 47.62 165 TYR B C 1
ATOM 2457 O O . TYR B 1 44 ? 53.018 47.478 9.174 1.00 46.14 165 TYR B O 1
ATOM 2466 N N . SER B 1 45 ? 53.876 49.032 7.786 1.00 55.04 166 SER B N 1
ATOM 2467 C CA . SER B 1 45 ? 54.820 48.104 7.165 1.00 64.59 166 SER B CA 1
ATOM 2468 C C . SER B 1 45 ? 55.728 47.428 8.189 1.00 56.24 166 SER B C 1
ATOM 2469 O O . SER B 1 45 ? 56.031 46.235 8.063 1.00 61.73 166 SER B O 1
ATOM 2472 N N . ASN B 1 46 ? 56.183 48.172 9.197 1.00 47.79 167 ASN B N 1
ATOM 2473 C CA . ASN B 1 46 ? 57.109 47.605 10.174 1.00 51.58 167 ASN B CA 1
ATOM 2474 C C . ASN B 1 46 ? 56.469 46.476 10.976 1.00 48.74 167 ASN B C 1
ATOM 2475 O O . ASN B 1 46 ? 57.102 45.441 11.216 1.00 52.02 167 ASN B O 1
ATOM 2480 N N . LEU B 1 47 ? 55.217 46.655 11.403 1.00 42.05 168 LEU B N 1
ATOM 2481 C CA . LEU B 1 47 ? 54.571 45.661 12.254 1.00 47.63 168 LEU B CA 1
ATOM 2482 C C . LEU B 1 47 ? 54.263 44.354 11.532 1.00 62.63 168 LEU B C 1
ATOM 2483 O O . LEU B 1 47 ? 54.067 43.331 12.198 1.00 55.24 168 LEU B O 1
ATOM 2488 N N . GLN B 1 48 ? 54.214 44.352 10.198 1.00 67.33 169 GLN B N 1
ATOM 2489 C CA . GLN B 1 48 ? 54.011 43.101 9.474 1.00 59.33 169 GLN B CA 1
ATOM 2490 C C . GLN B 1 48 ? 55.204 42.162 9.595 1.00 48.68 169 GLN B C 1
ATOM 2491 O O . GLN B 1 48 ? 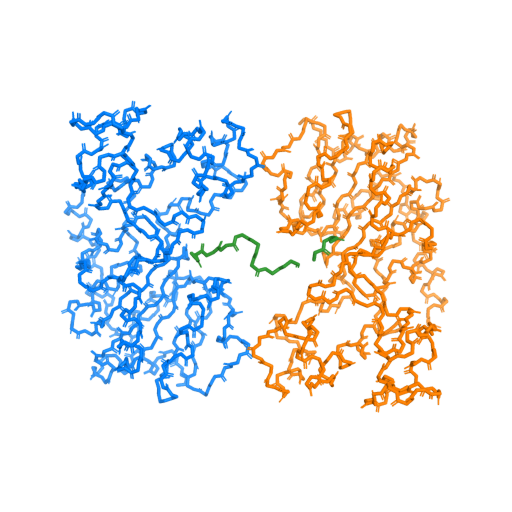55.043 40.950 9.418 1.00 59.43 169 GLN B O 1
ATOM 2497 N N . GLN B 1 49 ? 56.394 42.700 9.876 1.00 45.07 170 GLN B N 1
ATOM 2498 C CA . GLN B 1 49 ? 57.580 41.872 10.076 1.00 66.59 170 GLN B CA 1
ATOM 2499 C C . GLN B 1 49 ? 57.365 40.811 11.150 1.00 65.99 170 GLN B C 1
ATOM 2500 O O . GLN B 1 49 ? 57.742 39.648 10.968 1.00 68.60 170 GLN B O 1
ATOM 2506 N N . TYR B 1 50 ? 56.760 41.194 12.276 1.00 66.33 171 TYR B N 1
ATOM 2507 C CA . TYR B 1 50 ? 56.613 40.291 13.413 1.00 72.61 171 TYR B CA 1
ATOM 2508 C C . TYR B 1 50 ? 55.643 39.144 13.156 1.00 68.57 171 TYR B C 1
ATOM 2509 O O . TYR B 1 50 ? 55.562 38.234 13.988 1.00 72.18 171 TYR B O 1
ATOM 2518 N N . ASP B 1 51 ? 54.932 39.222 12.039 1.00 63.30 172 ASP B N 1
ATOM 2519 C CA . ASP B 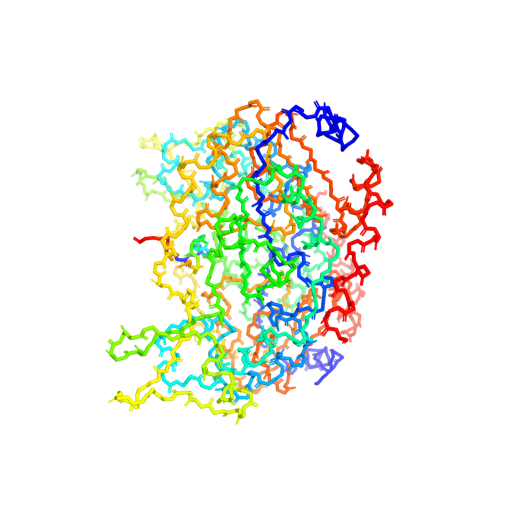1 51 ? 53.968 38.177 11.617 1.00 72.28 172 ASP B CA 1
ATOM 2520 C C . ASP B 1 51 ? 52.901 37.983 12.695 1.00 77.74 172 ASP B C 1
ATOM 2521 O O . ASP B 1 51 ? 52.756 36.866 13.171 1.00 78.39 172 ASP B O 1
ATOM 2526 N N . LEU B 1 52 ? 52.195 39.055 13.048 1.00 80.54 173 LEU B N 1
ATOM 2527 C CA . LEU B 1 52 ? 51.082 39.029 14.030 1.00 62.80 173 LEU B CA 1
ATOM 2528 C C . LEU B 1 52 ? 49.896 38.318 13.389 1.00 62.69 173 LEU B C 1
ATOM 2529 O O . LEU B 1 52 ? 49.720 38.486 12.191 1.00 67.88 173 LEU B O 1
ATOM 2534 N N . PRO B 1 53 ? 49.034 37.593 14.126 1.00 65.95 174 PRO B N 1
ATOM 2535 C CA . PRO B 1 53 ? 47.889 36.963 13.499 1.00 67.67 174 PRO B CA 1
ATOM 2536 C C . PRO B 1 53 ? 46.993 38.065 12.919 1.00 70.14 174 PRO B C 1
ATOM 2537 O O . PRO B 1 53 ? 46.562 37.933 11.811 1.00 60.88 174 PRO B O 1
ATOM 2541 N N . TYR B 1 54 ? 46.764 39.137 13.677 1.00 70.11 175 TYR B N 1
ATOM 2542 C CA . TYR B 1 54 ? 45.923 40.248 13.166 1.00 50.27 175 TYR B CA 1
ATOM 2543 C C . TYR B 1 54 ? 46.352 41.594 13.741 1.00 56.49 175 TYR B C 1
ATOM 2544 O O . TYR B 1 54 ? 46.925 41.647 14.804 1.00 61.31 175 TYR B O 1
ATOM 2553 N N . PRO B 1 55 ? 45.936 42.713 13.131 1.00 69.49 176 PRO B N 1
ATOM 2554 C CA . PRO B 1 55 ? 46.389 44.035 13.527 1.00 70.17 176 PRO B CA 1
ATOM 2555 C C . PRO B 1 55 ? 46.134 44.407 14.987 1.00 71.37 176 PRO B C 1
ATOM 2556 O O . PRO B 1 55 ? 46.893 45.173 15.501 1.00 65.76 176 PRO B O 1
ATOM 2560 N N . GLU B 1 56 ? 45.057 43.909 15.593 1.00 75.42 177 GLU B N 1
ATOM 2561 C CA . GLU B 1 56 ? 44.746 44.255 17.003 1.00 66.07 177 GLU B CA 1
ATOM 2562 C C . GLU B 1 56 ? 45.455 43.307 17.962 1.00 53.39 177 GLU B C 1
ATOM 2563 O O . GLU B 1 56 ? 45.308 43.506 19.137 1.00 56.44 177 GLU B O 1
ATOM 2569 N N . ALA B 1 57 ? 46.255 42.358 17.485 1.00 42.51 178 ALA B N 1
ATOM 2570 C CA . ALA B 1 57 ? 46.960 41.422 18.393 1.00 42.99 178 ALA B CA 1
ATOM 2571 C C . ALA B 1 57 ? 47.922 42.162 19.320 1.00 42.37 178 ALA B C 1
ATOM 2572 O O . ALA B 1 57 ? 48.100 41.722 20.448 1.00 38.58 178 ALA B O 1
ATOM 2574 N N . ILE B 1 58 ? 48.532 43.246 18.856 1.00 47.15 179 ILE B N 1
ATOM 2575 C CA . ILE B 1 58 ? 49.481 44.025 19.692 1.00 45.12 179 ILE B CA 1
ATOM 2576 C C . ILE B 1 58 ? 48.759 44.501 20.950 1.00 48.30 179 ILE B C 1
ATOM 2577 O O . ILE B 1 58 ? 49.360 44.396 22.003 1.00 40.50 179 ILE B O 1
ATOM 2582 N N . PHE B 1 59 ? 47.510 44.961 20.854 1.00 54.51 180 PHE B N 1
ATOM 2583 C CA . PHE B 1 59 ? 46.743 45.388 22.051 1.00 42.65 180 PHE B CA 1
ATOM 2584 C C . PHE B 1 59 ? 46.357 44.205 22.944 1.00 41.30 180 PHE B C 1
ATOM 2585 O O . PHE B 1 59 ? 46.067 44.434 24.114 1.00 41.60 180 PHE B O 1
ATOM 2593 N N . GLU B 1 60 ? 46.414 42.965 22.450 1.00 41.14 181 GLU B N 1
ATOM 2594 C CA . GLU B 1 60 ? 46.050 41.791 23.289 1.00 39.82 181 GLU B CA 1
ATOM 2595 C C . GLU B 1 60 ? 47.259 41.444 24.145 1.00 44.69 181 GLU B C 1
ATOM 2596 O O . GLU B 1 60 ? 48.330 41.406 23.586 1.00 55.40 181 GLU B O 1
ATOM 2602 N N . LEU B 1 61 ? 47.076 41.207 25.444 1.00 42.87 182 LEU B N 1
ATOM 2603 C CA . LEU B 1 61 ? 48.200 40.926 26.382 1.00 46.88 182 LEU B CA 1
ATOM 2604 C C . LEU B 1 61 ? 48.934 39.609 26.119 1.00 44.44 182 LEU B C 1
ATOM 2605 O O . LEU B 1 61 ? 50.144 39.649 25.984 1.00 40.72 182 LEU B O 1
ATOM 2610 N N . PRO B 1 62 ? 48.272 38.460 25.921 1.00 43.40 183 PRO B N 1
ATOM 2611 C CA . PRO B 1 62 ? 48.975 37.197 25.755 1.00 47.35 183 PRO B CA 1
ATOM 2612 C C . PRO B 1 62 ? 49.940 37.202 24.572 1.00 50.07 183 PRO B C 1
ATOM 2613 O O . PRO B 1 62 ? 50.984 36.621 24.662 1.00 40.87 183 PRO B O 1
ATOM 2617 N N . PHE B 1 63 ? 49.568 37.839 23.476 1.00 47.49 184 PHE B N 1
ATOM 2618 C CA . PHE B 1 63 ? 50.548 37.878 22.373 1.00 48.70 184 PHE B CA 1
ATOM 2619 C C . PHE B 1 63 ? 51.763 38.671 22.840 1.00 49.29 184 PHE B C 1
ATOM 2620 O O . PHE B 1 63 ? 52.869 38.200 22.615 1.00 53.07 184 PHE B O 1
ATOM 2628 N N . PHE B 1 64 ? 51.543 39.799 23.516 1.00 46.04 185 PHE B N 1
ATOM 2629 C CA . PHE B 1 64 ? 52.647 40.652 24.025 1.00 49.40 185 PHE B CA 1
ATOM 2630 C C . PHE B 1 64 ? 53.614 39.786 24.832 1.00 48.38 185 PHE B C 1
ATOM 2631 O O . PHE B 1 64 ? 54.791 39.767 24.462 1.00 43.41 185 PHE B O 1
ATOM 2639 N N . PHE B 1 65 ? 53.119 39.032 25.815 1.00 51.36 186 PHE B N 1
ATOM 2640 C CA . PHE B 1 65 ? 53.999 38.169 26.596 1.00 43.36 186 PHE B CA 1
ATOM 2641 C C . PHE B 1 65 ? 54.794 37.228 25.696 1.00 42.64 186 PHE B C 1
ATOM 2642 O O . PHE B 1 65 ? 55.964 36.939 25.971 1.00 46.55 186 PHE B O 1
ATOM 2650 N N . HIS B 1 66 ? 54.176 36.735 24.620 1.00 49.75 187 HIS B N 1
ATOM 2651 C CA . HIS B 1 66 ? 54.915 35.952 23.636 1.00 55.14 187 HIS B CA 1
ATOM 2652 C C . HIS B 1 66 ? 56.018 36.786 22.995 1.00 49.29 187 HIS B C 1
ATOM 2653 O O . HIS B 1 66 ? 57.180 36.370 22.944 1.00 46.55 187 HIS B O 1
ATOM 2660 N N . ASN B 1 67 ? 55.667 37.969 22.500 1.00 46.76 188 ASN B N 1
ATOM 2661 C CA . ASN B 1 67 ? 56.621 38.847 21.839 1.00 47.12 188 ASN B CA 1
ATOM 2662 C C . ASN B 1 67 ? 56.222 40.297 22.081 1.00 45.87 188 ASN B C 1
ATOM 2663 O O . ASN B 1 67 ? 55.253 40.782 21.484 1.00 53.40 188 ASN B O 1
ATOM 2668 N N . PRO B 1 68 ? 56.927 41.016 22.958 1.00 38.08 189 PRO B N 1
ATOM 2669 C CA . PRO B 1 68 ? 56.563 42.408 23.247 1.00 38.28 189 PRO B CA 1
ATOM 2670 C C . PRO B 1 68 ? 57.133 43.415 22.263 1.00 38.99 189 PRO B C 1
ATOM 2671 O O . PRO B 1 68 ? 56.802 44.602 22.360 1.00 40.40 189 PRO B O 1
ATOM 2675 N N . LYS B 1 69 ? 57.966 42.974 21.322 1.00 39.73 190 LYS B N 1
ATOM 2676 C CA . LYS B 1 69 ? 58.585 43.902 20.381 1.00 47.12 190 LYS B CA 1
ATOM 2677 C C . LYS B 1 69 ? 57.594 44.679 19.513 1.00 53.99 190 LYS B C 1
ATOM 2678 O O . LYS B 1 69 ? 57.847 45.869 19.263 1.00 53.44 190 LYS B O 1
ATOM 2684 N N . PRO B 1 70 ? 56.483 44.104 19.025 1.00 58.64 191 PRO B N 1
ATOM 2685 C CA . PRO B 1 70 ? 55.575 44.921 18.197 1.00 52.99 191 PRO B CA 1
ATOM 2686 C C . PRO B 1 70 ? 54.920 46.072 18.944 1.00 46.12 191 PRO B C 1
ATOM 2687 O O . PRO B 1 70 ? 54.806 47.169 18.383 1.00 40.88 191 PRO B O 1
ATOM 2691 N N . PHE B 1 71 ? 54.469 45.857 20.183 1.00 38.13 192 PHE B N 1
ATOM 2692 C CA . PHE B 1 71 ? 53.818 46.934 20.924 1.00 38.22 192 PHE B CA 1
ATOM 2693 C C . PHE B 1 71 ? 54.761 48.113 21.135 1.00 41.56 192 PHE B C 1
ATOM 2694 O O . PHE B 1 71 ? 54.373 49.273 20.955 1.00 42.27 192 PHE B O 1
ATOM 2702 N N . PHE B 1 72 ? 56.004 47.838 21.535 1.00 40.44 193 PHE B N 1
ATOM 2703 C CA . PHE B 1 72 ? 56.951 48.922 21.779 1.00 40.17 193 PHE B CA 1
ATOM 2704 C C . PHE B 1 72 ? 57.339 49.627 20.485 1.00 43.16 193 PHE B C 1
ATOM 2705 O O . PHE B 1 72 ? 57.656 50.823 20.506 1.00 48.62 193 PHE B O 1
ATOM 2713 N N . THR B 1 73 ? 57.339 48.905 19.362 1.00 48.65 194 THR B N 1
ATOM 2714 C CA . THR B 1 73 ? 57.462 49.552 18.059 1.00 58.34 194 THR B CA 1
ATOM 2715 C C . THR B 1 73 ? 56.402 50.637 17.896 1.00 57.55 194 THR B C 1
ATOM 2716 O O . THR B 1 73 ? 56.704 51.767 17.497 1.00 57.46 194 THR B O 1
ATOM 2720 N N . LEU B 1 74 ? 55.146 50.298 18.200 1.00 53.23 195 LEU B N 1
ATOM 2721 C CA . LEU B 1 74 ? 54.075 51.292 18.195 1.00 52.76 195 LEU B CA 1
ATOM 2722 C C . LEU B 1 74 ? 54.374 52.424 19.170 1.00 56.75 195 LEU B C 1
ATOM 2723 O O . LEU B 1 74 ? 54.240 53.605 18.828 1.00 58.50 195 LEU B O 1
ATOM 2728 N N . ALA B 1 75 ? 54.754 52.076 20.404 1.00 50.54 196 ALA B N 1
ATOM 2729 C CA . ALA B 1 75 ? 55.079 53.083 21.410 1.00 47.24 196 ALA B CA 1
ATOM 2730 C C . ALA B 1 75 ? 56.129 54.065 20.908 1.00 56.57 196 ALA B C 1
ATOM 2731 O O . ALA B 1 75 ? 56.011 55.277 21.122 1.00 55.84 196 ALA B O 1
ATOM 2733 N N . LYS B 1 76 ? 57.168 53.553 20.237 1.00 53.37 197 LYS B N 1
ATOM 2734 C CA . LYS B 1 76 ? 58.255 54.397 19.744 1.00 53.05 197 LYS B CA 1
ATOM 2735 C C . LYS B 1 76 ? 57.731 55.563 18.913 1.00 67.58 197 LYS B C 1
ATOM 2736 O O . LYS B 1 76 ? 58.278 56.671 18.961 1.00 82.25 197 LYS B O 1
ATOM 2742 N N . GLU B 1 77 ? 56.672 55.327 18.139 1.00 65.08 198 GLU B N 1
ATOM 2743 C CA . GLU B 1 77 ? 56.027 56.400 17.392 1.00 72.84 198 GLU B CA 1
ATOM 2744 C C . GLU B 1 77 ? 55.381 57.418 18.329 1.00 64.11 198 GLU B C 1
ATOM 2745 O O . GLU B 1 77 ? 55.744 58.600 18.335 1.00 69.83 198 GLU B O 1
ATOM 2751 N N . LEU B 1 78 ? 54.417 56.967 19.136 1.00 47.78 199 LEU B N 1
ATOM 2752 C CA . LEU B 1 78 ? 53.512 57.855 19.859 1.00 55.18 199 LEU B CA 1
ATOM 2753 C C . LEU B 1 78 ? 54.148 58.568 21.047 1.00 55.33 199 LEU B C 1
ATOM 2754 O O . LEU B 1 78 ? 53.487 59.431 21.639 1.00 49.87 199 LEU B O 1
ATOM 2759 N N . TYR B 1 79 ? 55.378 58.233 21.424 1.00 61.91 200 TYR B N 1
ATOM 2760 C CA . TYR B 1 79 ? 55.992 58.891 22.570 1.00 61.10 200 TYR B CA 1
ATOM 2761 C C . TYR B 1 79 ? 56.107 60.397 22.318 1.00 62.16 200 TYR B C 1
ATOM 2762 O O . TYR B 1 79 ? 56.477 60.815 21.216 1.00 56.06 200 TYR B O 1
ATOM 2771 N N . PRO B 1 80 ? 55.773 61.221 23.313 1.00 57.35 201 PRO B N 1
ATOM 2772 C CA . PRO B 1 80 ? 55.633 62.666 23.080 1.00 63.69 201 PRO B CA 1
ATOM 2773 C C . PRO B 1 80 ? 56.860 63.284 22.428 1.00 62.45 201 PRO B C 1
ATOM 2774 O O . PRO B 1 80 ? 58.000 62.919 22.719 1.00 75.28 201 PRO B O 1
ATOM 2778 N N . GLY B 1 81 ? 56.607 64.238 21.526 1.00 50.01 202 GLY B N 1
ATOM 2779 C CA . GLY B 1 81 ? 57.638 64.967 20.823 1.00 68.42 202 GLY B CA 1
ATOM 2780 C C . GLY B 1 81 ? 57.683 64.670 19.337 1.00 74.74 202 GLY B C 1
ATOM 2781 O O . GLY B 1 81 ? 58.112 65.527 18.555 1.00 68.40 202 GLY B O 1
ATOM 2782 N N . ASN B 1 82 ? 57.246 63.476 18.932 1.00 62.65 203 ASN B N 1
ATOM 2783 C CA . ASN B 1 82 ? 57.286 63.119 17.519 1.00 51.49 203 ASN B CA 1
ATOM 2784 C C . ASN B 1 82 ? 56.188 63.850 16.753 1.00 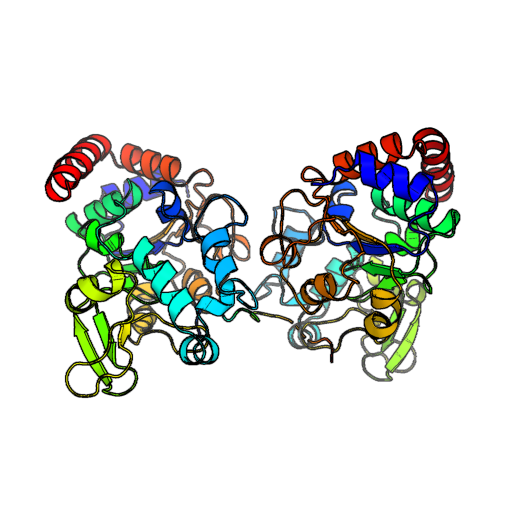54.99 203 ASN B C 1
ATOM 2785 O O . ASN B 1 82 ? 56.443 64.447 15.700 1.00 52.17 203 ASN B O 1
ATOM 2790 N N . TYR B 1 83 ? 54.964 63.826 17.272 1.00 69.08 204 TYR B N 1
ATOM 2791 C CA . TYR B 1 83 ? 53.832 64.476 16.633 1.00 58.76 204 TYR B CA 1
ATOM 2792 C C . TYR B 1 83 ? 53.361 65.653 17.477 1.00 55.47 204 TYR B C 1
ATOM 2793 O O . TYR B 1 83 ? 53.587 65.712 18.689 1.00 45.99 204 TYR B O 1
ATOM 2802 N N . LYS B 1 84 ? 52.696 66.596 16.813 1.00 53.15 205 LYS B N 1
ATOM 2803 C CA . LYS B 1 84 ? 52.257 67.841 17.419 1.00 63.52 205 LYS B CA 1
ATOM 2804 C C . LYS B 1 84 ? 50.740 67.861 17.576 1.00 67.78 205 LYS B C 1
ATOM 2805 O O . LYS B 1 84 ? 50.026 67.217 16.803 1.00 68.26 205 LYS B O 1
ATOM 2811 N N . PRO B 1 85 ? 50.211 68.581 18.561 1.00 57.72 206 PRO B N 1
ATOM 2812 C CA . PRO B 1 85 ? 48.760 68.769 18.628 1.00 53.00 206 PRO B CA 1
ATOM 2813 C C . PRO B 1 85 ? 48.299 69.783 17.594 1.00 73.32 206 PRO B C 1
ATOM 2814 O O . PRO B 1 85 ? 49.007 70.737 17.260 1.00 86.09 206 PRO B O 1
ATOM 2818 N N . ASN B 1 86 ? 47.092 69.565 17.081 1.00 64.88 207 ASN B N 1
ATOM 2819 C CA . ASN B 1 86 ? 46.519 70.449 16.081 1.00 60.88 207 ASN B CA 1
ATOM 2820 C C . ASN B 1 86 ? 45.522 71.406 16.734 1.00 50.84 207 ASN B C 1
ATOM 2821 O O . ASN B 1 86 ? 45.419 71.493 17.962 1.00 52.64 207 ASN B O 1
ATOM 2826 N N . VAL B 1 87 ? 44.783 72.141 15.898 1.00 47.95 208 VAL B N 1
ATOM 2827 C CA . VAL B 1 87 ? 43.886 73.189 16.381 1.00 57.87 208 VAL B CA 1
ATOM 2828 C C . VAL B 1 87 ? 42.866 72.627 17.369 1.00 60.65 208 VAL B C 1
ATOM 2829 O O . VAL B 1 87 ? 42.515 73.285 18.356 1.00 58.88 208 VAL B O 1
ATOM 2833 N N . THR B 1 88 ? 42.377 71.409 17.120 1.00 47.07 209 THR B N 1
ATOM 2834 C CA . THR B 1 88 ? 41.391 70.800 18.010 1.00 45.54 209 THR B CA 1
ATOM 2835 C C . THR B 1 88 ? 41.895 70.741 19.448 1.00 44.99 209 THR B C 1
ATOM 2836 O O . THR B 1 88 ? 41.210 71.184 20.377 1.00 46.13 209 THR B O 1
ATOM 2840 N N . HIS B 1 89 ? 43.090 70.175 19.652 1.00 47.93 210 HIS B N 1
ATOM 2841 C CA . HIS B 1 89 ? 43.634 70.061 21.002 1.00 44.85 210 HIS B CA 1
ATOM 2842 C C . HIS B 1 89 ? 43.809 71.425 21.656 1.00 50.90 210 HIS B C 1
ATOM 2843 O O . HIS B 1 89 ? 43.645 71.554 22.874 1.00 53.07 210 HIS B O 1
ATOM 2850 N N . TYR B 1 90 ? 44.139 72.453 20.871 1.00 54.09 211 TYR B N 1
ATOM 2851 C CA . TYR B 1 90 ? 44.291 73.789 21.431 1.00 55.78 211 TYR B CA 1
ATOM 2852 C C . TYR B 1 90 ? 42.943 74.462 21.652 1.00 55.55 211 TYR B C 1
ATOM 2853 O O . TYR B 1 90 ? 42.801 75.261 22.584 1.00 49.58 211 TYR B O 1
ATOM 2862 N N . PHE B 1 91 ? 41.956 74.168 20.799 1.00 53.97 212 PHE B N 1
ATOM 2863 C CA . PHE B 1 91 ? 40.596 74.631 21.051 1.00 52.49 212 PHE B CA 1
ATOM 2864 C C . PHE B 1 91 ? 40.103 74.149 22.409 1.00 50.02 212 PHE B C 1
ATOM 2865 O O . PHE B 1 91 ? 39.412 74.881 23.128 1.00 51.40 212 PHE B O 1
ATOM 2873 N N . LEU B 1 92 ? 40.457 72.918 22.781 1.00 44.82 213 LEU B N 1
ATOM 2874 C CA . LEU B 1 92 ? 40.091 72.398 24.091 1.00 43.96 213 LEU B CA 1
ATOM 2875 C C . LEU B 1 92 ? 40.972 72.979 25.189 1.00 44.05 213 LEU B C 1
ATOM 2876 O O . LEU B 1 92 ? 40.520 73.126 26.330 1.00 43.68 213 LEU B O 1
ATOM 2881 N N . ARG B 1 93 ? 42.227 73.308 24.866 1.00 46.28 214 ARG B N 1
ATOM 2882 C CA . ARG B 1 93 ? 43.057 74.062 25.798 1.00 52.41 214 ARG B CA 1
ATOM 2883 C C . ARG B 1 93 ? 42.452 75.434 26.070 1.00 45.81 214 ARG B C 1
ATOM 2884 O O . ARG B 1 93 ? 42.425 75.894 27.218 1.00 48.53 214 ARG B O 1
ATOM 2892 N N . LEU B 1 94 ? 41.969 76.102 25.020 1.00 46.22 215 LEU B N 1
ATOM 2893 C CA . LEU B 1 94 ? 41.272 77.371 25.201 1.00 52.32 215 LEU B CA 1
ATOM 2894 C C . LEU B 1 94 ? 40.011 77.188 26.036 1.00 46.27 215 LEU B C 1
ATOM 2895 O O . LEU B 1 94 ? 39.692 78.028 26.886 1.00 46.48 215 LEU B O 1
ATOM 2900 N N . LEU B 1 95 ? 39.276 76.098 25.797 1.00 47.99 216 LEU B N 1
ATOM 2901 C CA . LEU B 1 95 ? 38.086 75.810 26.591 1.00 49.58 216 LEU B CA 1
ATOM 2902 C C . LEU B 1 95 ? 38.429 75.675 28.070 1.00 44.83 216 LEU B C 1
ATOM 2903 O O . LEU B 1 95 ? 37.676 76.139 28.935 1.00 44.34 216 LEU B O 1
ATOM 2908 N N . HIS B 1 96 ? 39.560 75.039 28.381 1.00 49.53 217 HIS B N 1
ATOM 2909 C CA . HIS B 1 96 ? 39.999 74.933 29.769 1.00 53.92 217 HIS B CA 1
ATOM 2910 C C . HIS B 1 96 ? 40.391 76.294 30.330 1.00 51.71 217 HIS B C 1
ATOM 2911 O O . HIS B 1 96 ? 39.949 76.678 31.419 1.00 45.52 217 HIS B O 1
ATOM 2918 N N . ASP B 1 97 ? 41.246 77.024 29.605 1.00 54.25 218 ASP B N 1
ATOM 2919 C CA . ASP B 1 97 ? 41.728 78.321 30.074 1.00 54.31 218 ASP B CA 1
ATOM 2920 C C . ASP B 1 97 ? 40.581 79.251 30.447 1.00 59.79 218 ASP B C 1
ATOM 2921 O O . ASP B 1 97 ? 40.656 79.971 31.450 1.00 57.56 218 ASP B O 1
ATOM 2926 N N . LYS B 1 98 ? 39.510 79.250 29.654 1.00 57.53 219 LYS B N 1
ATOM 2927 C CA . LYS B 1 98 ? 38.352 80.085 29.949 1.00 46.62 219 LYS B CA 1
ATOM 2928 C C . LYS B 1 98 ? 37.540 79.581 31.136 1.00 45.82 219 LYS B C 1
ATOM 2929 O O . LYS B 1 98 ? 36.556 80.232 31.505 1.00 46.07 219 LYS B O 1
ATOM 2935 N N . GLY B 1 99 ? 37.916 78.454 31.738 1.00 50.46 220 GLY B N 1
ATOM 2936 C CA . GLY B 1 99 ? 37.204 77.934 32.886 1.00 58.17 220 GLY B CA 1
ATOM 2937 C C . GLY B 1 99 ? 35.952 77.155 32.561 1.00 58.34 220 GLY B C 1
ATOM 2938 O O . GLY B 1 99 ? 35.136 76.919 33.459 1.00 66.72 220 GLY B O 1
ATOM 2939 N N . LEU B 1 100 ? 35.774 76.747 31.306 1.00 50.98 221 LEU B N 1
ATOM 2940 C CA . LEU B 1 100 ? 34.555 76.077 30.875 1.00 46.20 221 LEU B CA 1
ATOM 2941 C C . LEU B 1 100 ? 34.648 74.558 30.924 1.00 48.10 221 LEU B C 1
ATOM 2942 O O . LEU B 1 100 ? 33.625 73.893 31.129 1.00 52.43 221 LEU B O 1
ATOM 2947 N N . LEU B 1 101 ? 35.838 73.995 30.738 1.00 48.76 222 LEU B N 1
ATOM 2948 C CA . LEU B 1 101 ? 35.980 72.546 30.660 1.00 52.56 222 LEU B CA 1
ATOM 2949 C C . LEU B 1 101 ? 35.682 71.894 32.005 1.00 51.79 222 LEU B C 1
ATOM 2950 O O . LEU B 1 101 ? 36.209 72.306 33.043 1.00 40.75 222 LEU B O 1
ATOM 2955 N N . LEU B 1 102 ? 34.832 70.867 31.979 1.00 49.96 223 LEU B N 1
ATOM 2956 C CA . LEU B 1 102 ? 34.542 70.033 33.139 1.00 44.91 223 LEU B CA 1
ATOM 2957 C C . LEU B 1 102 ? 35.333 68.733 33.135 1.00 39.13 223 LEU B C 1
ATOM 2958 O O . LEU B 1 102 ? 35.872 68.337 34.173 1.00 44.94 223 LEU B O 1
ATOM 2963 N N . ARG B 1 103 ? 35.416 68.068 31.986 1.00 38.80 224 ARG B N 1
ATOM 2964 C CA . ARG B 1 103 ? 36.196 66.849 31.823 1.00 44.19 224 ARG B CA 1
ATOM 2965 C C . ARG B 1 103 ? 36.334 66.557 30.338 1.00 39.54 224 ARG B C 1
ATOM 2966 O O . ARG B 1 103 ? 35.452 66.898 29.544 1.00 48.01 224 ARG B O 1
ATOM 2974 N N . LEU B 1 104 ? 37.446 65.925 29.974 1.00 38.28 225 LEU B N 1
ATOM 2975 C CA . LEU B 1 104 ? 37.733 65.555 28.591 1.00 39.48 225 LEU B CA 1
ATOM 2976 C C . LEU B 1 104 ? 37.979 64.051 28.543 1.00 39.53 225 LEU B C 1
ATOM 2977 O O . LEU B 1 104 ? 39.050 63.574 28.936 1.00 37.61 225 LEU B O 1
ATOM 2982 N N . TYR B 1 105 ? 36.987 63.305 28.065 1.00 45.66 226 TYR B N 1
ATOM 2983 C CA . TYR B 1 105 ? 37.103 61.861 27.914 1.00 44.31 226 TYR B CA 1
ATOM 2984 C C . TYR B 1 105 ? 37.629 61.559 26.516 1.00 51.62 226 TYR B C 1
ATOM 2985 O O . TYR B 1 105 ? 36.954 61.844 25.521 1.00 42.43 226 TYR B O 1
ATOM 2994 N N . THR B 1 106 ? 38.825 60.985 26.440 1.00 55.48 227 THR B N 1
ATOM 2995 C CA . THR B 1 106 ? 39.495 60.747 25.171 1.00 40.73 227 THR B CA 1
ATOM 2996 C C . THR B 1 106 ? 39.717 59.255 24.962 1.00 41.00 227 THR B C 1
ATOM 2997 O O . THR B 1 106 ? 39.991 58.513 25.911 1.00 49.80 227 THR B O 1
ATOM 3001 N N . GLN B 1 107 ? 39.561 58.822 23.714 1.00 40.93 228 GLN B N 1
ATOM 3002 C CA . GLN B 1 107 ? 39.796 57.445 23.305 1.00 43.71 228 GLN B CA 1
ATOM 3003 C C . GLN B 1 107 ? 41.211 57.209 22.803 1.00 47.59 228 GLN B C 1
ATOM 3004 O O . GLN B 1 107 ? 41.513 56.107 22.335 1.00 44.02 228 GLN B O 1
ATOM 3010 N N . ASN B 1 108 ? 42.078 58.208 22.892 1.00 61.80 229 ASN B N 1
ATOM 3011 C CA . ASN B 1 108 ? 43.360 58.182 22.211 1.00 60.20 229 ASN B CA 1
ATOM 3012 C C . ASN B 1 108 ? 44.496 57.937 23.194 1.00 56.61 229 ASN B C 1
ATOM 3013 O O . ASN B 1 108 ? 44.400 58.261 24.381 1.00 59.42 229 ASN B O 1
ATOM 3018 N N . ILE B 1 109 ? 45.576 57.354 22.678 1.00 49.93 230 ILE B N 1
ATOM 3019 C CA . ILE B 1 109 ? 46.795 57.122 23.441 1.00 55.10 230 ILE B CA 1
ATOM 3020 C C . ILE B 1 109 ? 47.932 58.008 22.971 1.00 51.01 230 ILE B C 1
ATOM 3021 O O . ILE B 1 109 ? 49.042 57.919 23.518 1.00 43.32 230 ILE B O 1
ATOM 3026 N N . ASP B 1 110 ? 47.694 58.853 21.964 1.00 52.06 231 ASP B N 1
ATOM 3027 C CA . ASP B 1 110 ? 48.725 59.770 21.489 1.00 50.40 231 ASP B CA 1
ATOM 3028 C C . ASP B 1 110 ? 49.219 60.682 22.604 1.00 57.14 231 ASP B C 1
ATOM 3029 O O . ASP B 1 110 ? 50.411 61.003 22.673 1.00 53.90 231 ASP B O 1
ATOM 3034 N N . GLY B 1 111 ? 48.317 61.111 23.486 1.00 60.13 232 GLY B N 1
ATOM 3035 C CA . GLY B 1 111 ? 48.675 61.988 24.577 1.00 56.67 232 GLY B CA 1
ATOM 3036 C C . GLY B 1 111 ? 48.677 63.464 24.245 1.00 58.42 232 GLY B C 1
ATOM 3037 O O . GLY B 1 111 ? 49.025 64.273 25.115 1.00 51.74 232 GLY B O 1
ATOM 3038 N N . LEU B 1 112 ? 48.300 63.845 23.021 1.00 60.23 233 LEU B N 1
ATOM 3039 C CA . LEU B 1 112 ? 48.330 65.250 22.630 1.00 52.85 233 LEU B CA 1
ATOM 3040 C C . LEU B 1 112 ? 47.440 66.123 23.501 1.00 49.92 233 LEU B C 1
ATOM 3041 O O . LEU B 1 112 ? 47.660 67.337 23.568 1.00 46.51 233 LEU B O 1
ATOM 3046 N N . GLU B 1 113 ? 46.432 65.540 24.154 1.00 57.96 234 GLU B N 1
ATOM 3047 C CA . GLU B 1 113 ? 45.558 66.325 25.018 1.00 58.90 234 GLU B CA 1
ATOM 3048 C C . GLU B 1 113 ? 46.348 66.954 26.160 1.00 57.10 234 GLU B C 1
ATOM 3049 O O . GLU B 1 113 ? 46.213 68.149 26.443 1.00 52.90 234 GLU B O 1
ATOM 3055 N N . ARG B 1 114 ? 47.183 66.155 26.827 1.00 56.46 235 ARG B N 1
ATOM 3056 C CA . ARG B 1 114 ? 48.046 66.684 27.880 1.00 61.78 235 ARG B CA 1
ATOM 3057 C C . ARG B 1 114 ? 49.158 67.554 27.305 1.00 61.27 235 ARG B C 1
ATOM 3058 O O . ARG B 1 114 ? 49.543 68.558 27.917 1.00 58.10 235 ARG B O 1
ATOM 3066 N N . VAL B 1 115 ? 49.702 67.170 26.146 1.00 55.73 236 VAL B N 1
ATOM 3067 C CA . VAL B 1 115 ? 50.740 67.965 25.490 1.00 56.85 236 VAL B CA 1
ATOM 3068 C C . VAL B 1 115 ? 50.274 69.400 25.280 1.00 61.39 236 VAL B C 1
ATOM 3069 O O . VAL B 1 115 ? 51.034 70.354 25.494 1.00 64.63 236 VAL B O 1
ATOM 3073 N N . SER B 1 116 ? 49.020 69.579 24.864 1.00 58.05 237 SER B N 1
ATOM 3074 C CA . SER B 1 116 ? 48.481 70.913 24.614 1.00 55.83 237 SER B CA 1
ATOM 3075 C C . SER B 1 116 ? 48.290 71.737 25.882 1.00 62.39 237 SER B C 1
ATOM 3076 O O . SER B 1 116 ? 47.911 72.909 25.777 1.00 63.57 237 SER B O 1
ATOM 3079 N N . GLY B 1 117 ? 48.541 71.176 27.061 1.00 63.04 238 GLY B N 1
ATOM 3080 C CA . GLY B 1 117 ? 48.482 71.928 28.297 1.00 57.72 238 GLY B CA 1
ATOM 3081 C C . GLY B 1 117 ? 47.276 71.667 29.175 1.00 61.00 238 GLY B C 1
ATOM 3082 O O . GLY B 1 117 ? 47.113 72.357 30.186 1.00 60.08 238 GLY B O 1
ATOM 3083 N N . ILE B 1 118 ? 46.430 70.703 28.828 1.00 59.85 239 ILE B N 1
ATOM 3084 C CA . ILE B 1 118 ? 45.237 70.404 29.615 1.00 51.69 239 ILE B CA 1
ATOM 3085 C C . ILE B 1 118 ? 45.646 69.558 30.816 1.00 48.90 239 ILE B C 1
ATOM 3086 O O . ILE B 1 118 ? 46.272 68.502 30.646 1.00 41.23 239 ILE B O 1
ATOM 3091 N N . PRO B 1 119 ? 45.328 69.986 32.038 1.00 49.92 240 PRO B N 1
ATOM 3092 C CA . PRO B 1 119 ? 45.742 69.223 33.222 1.00 45.47 240 PRO B CA 1
ATOM 3093 C C . PRO B 1 119 ? 45.105 67.842 33.263 1.00 42.97 240 PRO B C 1
ATOM 3094 O O . PRO B 1 119 ? 44.059 67.585 32.661 1.00 39.73 240 PRO B O 1
ATOM 3098 N N . ALA B 1 120 ? 45.767 66.941 33.993 1.00 44.84 241 ALA B N 1
ATOM 3099 C CA . ALA B 1 120 ? 45.266 65.577 34.135 1.00 40.40 241 ALA B CA 1
ATOM 3100 C C . ALA B 1 120 ? 43.935 65.533 34.873 1.00 39.93 241 ALA B C 1
ATOM 3101 O O . ALA B 1 120 ? 43.100 64.667 34.589 1.00 38.01 241 ALA B O 1
ATOM 3103 N N . SER B 1 121 ? 43.725 66.438 35.832 1.00 39.31 242 SER B N 1
ATOM 3104 C CA . SER B 1 121 ? 42.475 66.443 36.587 1.00 45.83 242 SER B CA 1
ATOM 3105 C C . SER B 1 121 ? 41.277 66.682 35.676 1.00 54.90 242 SER B C 1
ATOM 3106 O O . SER B 1 121 ? 40.227 66.049 35.839 1.00 61.45 242 SER B O 1
ATOM 3109 N N . LYS B 1 122 ? 41.416 67.587 34.710 1.00 50.63 243 LYS B N 1
ATOM 3110 C CA . LYS B 1 122 ? 40.356 67.877 33.753 1.00 46.52 243 LYS B CA 1
ATOM 3111 C C . LYS B 1 122 ? 40.274 66.840 32.638 1.00 48.41 243 LYS B C 1
ATOM 3112 O O . LYS B 1 122 ? 39.523 67.043 31.677 1.00 46.51 243 LYS B O 1
ATOM 3118 N N . LEU B 1 123 ? 41.023 65.744 32.741 1.00 49.96 244 LEU B N 1
ATOM 3119 C CA . LEU B 1 123 ? 41.242 64.832 31.630 1.00 40.82 244 LEU B CA 1
ATOM 3120 C C . LEU B 1 123 ? 41.028 63.393 32.079 1.00 37.31 244 LEU B C 1
ATOM 3121 O O . LEU B 1 123 ? 41.457 63.004 33.169 1.00 38.03 244 LEU B O 1
ATOM 3126 N N . VAL B 1 124 ? 40.361 62.607 31.237 1.00 41.96 245 VAL B N 1
ATOM 3127 C CA . VAL B 1 124 ? 40.193 61.172 31.451 1.00 36.23 245 VAL B CA 1
ATOM 3128 C C . VAL B 1 124 ? 40.718 60.456 30.210 1.00 50.42 245 VAL B C 1
ATOM 3129 O O . VAL B 1 124 ? 40.008 60.333 29.205 1.00 42.71 245 VAL B O 1
ATOM 3133 N N . GLU B 1 125 ? 41.969 60.000 30.264 1.00 59.09 246 GLU B N 1
ATOM 3134 C CA . GLU B 1 125 ? 42.540 59.185 29.191 1.00 55.90 246 GLU B CA 1
ATOM 3135 C C . GLU B 1 125 ? 41.947 57.788 29.310 1.00 52.95 246 GLU B C 1
ATOM 3136 O O . GLU B 1 125 ? 42.405 56.967 30.107 1.00 44.24 246 GLU B O 1
ATOM 3142 N N . ALA B 1 126 ? 40.914 57.518 28.508 1.00 52.81 247 ALA B N 1
ATOM 3143 C CA . ALA B 1 126 ? 40.073 56.348 28.727 1.00 43.42 247 ALA B CA 1
ATOM 3144 C C . ALA B 1 126 ? 40.705 55.048 28.248 1.00 54.54 247 ALA B C 1
ATOM 3145 O O . ALA B 1 126 ? 40.262 53.978 28.671 1.00 52.73 247 ALA B O 1
ATOM 3147 N N . HIS B 1 127 ? 41.692 55.099 27.359 1.00 57.86 248 HIS B N 1
ATOM 3148 C CA . HIS B 1 127 ? 42.383 53.888 26.932 1.00 50.79 248 HIS B CA 1
ATOM 3149 C C . HIS B 1 127 ? 43.820 53.818 27.432 1.00 53.12 248 HIS B C 1
ATOM 3150 O O . HIS B 1 127 ? 44.575 52.943 26.994 1.00 59.31 248 HIS B O 1
ATOM 3157 N N . GLY B 1 128 ? 44.216 54.705 28.337 1.00 53.10 249 GLY B N 1
ATOM 3158 C CA . GLY B 1 128 ? 45.562 54.691 28.875 1.00 60.61 249 GLY B CA 1
ATOM 3159 C C . GLY B 1 128 ? 46.435 55.763 28.251 1.00 60.38 249 GLY B C 1
ATOM 3160 O O . GLY B 1 128 ? 46.010 56.554 27.403 1.00 62.85 249 GLY B O 1
ATOM 3161 N N . THR B 1 129 ? 47.692 55.777 28.689 1.00 48.36 250 THR B N 1
ATOM 3162 C CA . THR B 1 129 ? 48.656 56.751 28.197 1.00 51.71 250 THR B CA 1
ATOM 3163 C C . THR B 1 129 ? 50.060 56.208 28.411 1.00 48.42 250 THR B C 1
ATOM 3164 O O . THR B 1 129 ? 50.292 55.380 29.296 1.00 49.75 250 THR B O 1
ATOM 3168 N N . PHE B 1 130 ? 50.992 56.679 27.584 1.00 44.32 251 PHE B N 1
ATOM 3169 C CA . PHE B 1 130 ? 52.396 56.316 27.702 1.00 45.86 251 PHE B CA 1
ATOM 3170 C C . PHE B 1 130 ? 53.155 57.225 28.663 1.00 56.89 251 PHE B C 1
ATOM 3171 O O . PHE B 1 130 ? 54.388 57.284 28.605 1.00 49.76 251 PHE B O 1
ATOM 3179 N N . ALA B 1 131 ? 52.447 57.934 29.542 1.00 53.65 252 ALA B N 1
ATOM 3180 C CA . ALA B 1 131 ? 53.081 58.819 30.510 1.00 59.44 252 ALA B CA 1
ATOM 3181 C C . ALA B 1 131 ? 53.555 58.098 31.764 1.00 54.50 252 ALA B C 1
ATOM 3182 O O . ALA B 1 131 ? 54.277 58.700 32.566 1.00 50.47 252 ALA B O 1
ATOM 3184 N N . SER B 1 132 ? 53.164 56.842 31.964 1.00 51.43 253 SER B N 1
ATOM 3185 C CA . SER B 1 132 ? 53.602 56.088 33.128 1.00 44.27 253 SER B CA 1
ATOM 3186 C C . SER B 1 132 ? 53.686 54.616 32.751 1.00 45.67 253 SER B C 1
ATOM 3187 O O . SER B 1 132 ? 53.237 54.201 31.679 1.00 44.20 253 SER B O 1
ATOM 3190 N N . ALA B 1 133 ? 54.269 53.824 33.648 1.00 47.99 254 ALA B N 1
ATOM 3191 C CA . ALA B 1 133 ? 54.424 52.400 33.402 1.00 50.61 254 ALA B CA 1
ATOM 3192 C C . ALA B 1 133 ? 54.518 51.648 34.721 1.00 45.28 254 ALA B C 1
ATOM 3193 O O . ALA B 1 133 ? 54.790 52.228 35.776 1.00 46.61 254 ALA B O 1
ATOM 3195 N N . THR B 1 134 ? 54.311 50.335 34.658 1.00 47.40 255 THR B N 1
ATOM 3196 C CA . THR B 1 134 ? 54.369 49.506 35.884 1.00 56.95 255 THR B CA 1
ATOM 3197 C C . THR B 1 134 ? 55.081 48.188 35.581 1.00 60.59 255 THR B C 1
ATOM 3198 O O . THR B 1 134 ? 54.653 47.531 34.647 1.00 67.01 255 THR B O 1
ATOM 3202 N N . CYS B 1 135 ? 56.050 47.774 36.403 1.00 50.35 256 CYS B N 1
ATOM 3203 C CA . CYS B 1 135 ? 56.763 46.513 36.140 1.00 52.08 256 CYS B CA 1
ATOM 3204 C C . CYS B 1 135 ? 55.772 45.377 36.114 1.00 45.07 256 CYS B C 1
ATOM 3205 O O . CYS B 1 135 ? 54.960 45.308 37.010 1.00 44.86 256 CYS B O 1
ATOM 3208 N N . THR B 1 136 ? 55.851 44.496 35.127 1.00 51.44 257 THR B N 1
ATOM 3209 C CA . THR B 1 136 ? 54.861 43.393 35.008 1.00 51.29 257 THR B CA 1
ATOM 3210 C C . THR B 1 136 ? 55.056 42.353 36.100 1.00 51.09 257 THR B C 1
ATOM 3211 O O . THR B 1 136 ? 54.322 41.379 36.104 1.00 60.58 257 THR B O 1
ATOM 3215 N N . VAL B 1 137 ? 56.005 42.575 36.993 1.00 50.48 258 VAL B N 1
ATOM 3216 C CA . VAL B 1 137 ? 56.314 41.603 38.078 1.00 55.61 258 VAL B CA 1
ATOM 3217 C C . VAL B 1 137 ? 56.090 42.251 39.446 1.00 56.46 258 VAL B C 1
ATOM 3218 O O . VAL B 1 137 ? 55.229 41.779 40.177 1.00 50.68 258 VAL B O 1
ATOM 3222 N N . CYS B 1 138 ? 56.843 43.304 39.761 1.00 61.48 259 CYS B N 1
ATOM 3223 C CA . CYS B 1 138 ? 56.753 43.975 41.076 1.00 51.59 259 CYS B CA 1
ATOM 3224 C C . CYS B 1 138 ? 55.555 44.923 41.136 1.00 45.00 259 CYS B C 1
ATOM 3225 O O . CYS B 1 138 ? 55.191 45.327 42.233 1.00 50.97 259 CYS B O 1
ATOM 3228 N N . GLN B 1 139 ? 54.975 45.251 39.989 1.00 46.77 260 GLN B N 1
ATOM 3229 C CA . GLN B 1 139 ? 53.845 46.206 39.914 1.00 46.47 260 GLN B CA 1
ATOM 3230 C C . GLN B 1 139 ? 54.245 47.479 40.655 1.00 47.45 260 GLN B C 1
ATOM 3231 O O . GLN B 1 139 ? 53.551 47.852 41.581 1.00 56.04 260 GLN B O 1
ATOM 3237 N N . ARG B 1 140 ? 55.342 48.084 40.212 1.00 44.57 261 ARG B N 1
ATOM 3238 C CA . ARG B 1 140 ? 55.991 49.295 40.701 1.00 53.09 261 ARG B CA 1
ATOM 3239 C C . ARG B 1 140 ? 55.772 50.404 39.691 1.00 49.11 261 ARG B C 1
ATOM 3240 O O . ARG B 1 140 ? 55.984 50.187 38.489 1.00 47.84 261 ARG B O 1
ATOM 3248 N N . PRO B 1 141 ? 55.368 51.598 40.121 1.00 46.94 262 PRO B N 1
ATOM 3249 C CA . PRO B 1 141 ? 55.063 52.662 39.162 1.00 45.47 262 PRO B CA 1
ATOM 3250 C C . PRO B 1 141 ? 56.285 53.461 38.739 1.00 47.39 262 PRO B C 1
ATOM 3251 O O . PRO B 1 141 ? 57.138 53.832 39.548 1.00 46.68 262 PRO B O 1
ATOM 3255 N N . PHE B 1 142 ? 56.361 53.722 37.436 1.00 45.42 263 PHE B N 1
ATOM 3256 C CA . PHE B 1 142 ? 57.437 54.496 36.848 1.00 44.24 263 PHE B CA 1
ATOM 3257 C C . PHE B 1 142 ? 56.848 55.561 35.937 1.00 45.89 263 PHE B C 1
ATOM 3258 O O . PHE B 1 142 ? 55.870 55.299 35.226 1.00 44.16 263 PHE B O 1
ATOM 3266 N N . PRO B 1 143 ? 57.411 56.765 35.933 1.00 47.67 264 PRO B N 1
ATOM 3267 C CA . PRO B 1 143 ? 56.957 57.785 34.986 1.00 47.93 264 PRO B CA 1
ATOM 3268 C C . PRO B 1 143 ? 57.371 57.432 33.566 1.00 48.92 264 PRO B C 1
ATOM 3269 O O . PRO B 1 143 ? 58.251 56.599 33.333 1.00 46.12 264 PRO B O 1
ATOM 3273 N N . GLY B 1 144 ? 56.699 58.074 32.609 1.00 50.18 265 GLY B N 1
ATOM 3274 C CA . GLY B 1 144 ? 57.013 57.837 31.208 1.00 48.10 265 GLY B CA 1
ATOM 3275 C C . GLY B 1 144 ? 58.468 58.118 30.886 1.00 48.58 265 GLY B C 1
ATOM 3276 O O . GLY B 1 144 ? 59.136 57.324 30.219 1.00 50.59 265 GLY B O 1
ATOM 3277 N N . GLU B 1 145 ? 58.967 59.273 31.339 1.00 48.85 266 GLU B N 1
ATOM 3278 C CA . GLU B 1 145 ? 60.339 59.686 31.055 1.00 59.93 266 GLU B CA 1
ATOM 3279 C C . GLU B 1 145 ? 61.354 58.608 31.420 1.00 70.03 266 GLU B C 1
ATOM 3280 O O . GLU B 1 145 ? 62.391 58.473 30.760 1.00 67.96 266 GLU B O 1
ATOM 3286 N N . ASP B 1 146 ? 61.080 57.843 32.483 1.00 65.35 267 ASP B N 1
ATOM 3287 C CA . ASP B 1 146 ? 62.049 56.866 32.974 1.00 51.12 267 ASP B CA 1
ATOM 3288 C C . ASP B 1 146 ? 62.413 55.838 31.908 1.00 51.90 267 ASP B C 1
ATOM 3289 O O . ASP B 1 146 ? 63.581 55.451 31.783 1.00 64.06 267 ASP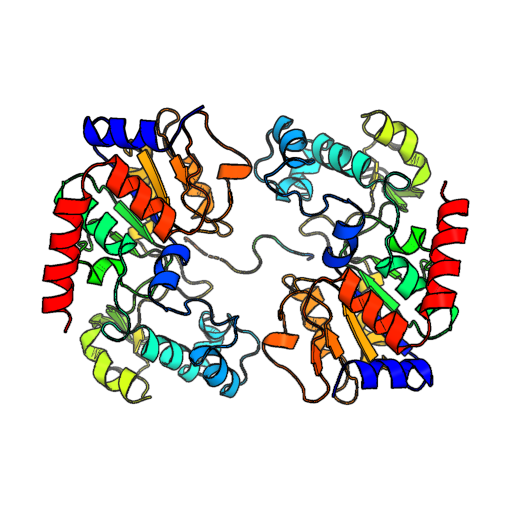 B O 1
ATOM 3294 N N . ILE B 1 147 ? 61.430 55.387 31.128 1.00 50.04 268 ILE B N 1
ATOM 3295 C CA . ILE B 1 147 ? 61.642 54.341 30.133 1.00 51.65 268 ILE B CA 1
ATOM 3296 C C . ILE B 1 147 ? 61.833 54.909 28.729 1.00 62.35 268 ILE B C 1
ATOM 3297 O O . ILE B 1 147 ? 61.900 54.145 27.762 1.00 62.10 268 ILE B O 1
ATOM 3302 N N . ARG B 1 148 ? 61.912 56.236 28.595 1.00 59.63 269 ARG B N 1
ATOM 3303 C CA . ARG B 1 148 ? 61.996 56.853 27.273 1.00 53.83 269 ARG B CA 1
ATOM 3304 C C . ARG B 1 148 ? 63.250 56.409 26.526 1.00 52.97 269 ARG B C 1
ATOM 3305 O O . ARG B 1 148 ? 63.192 56.085 25.334 1.00 46.17 269 ARG B O 1
ATOM 3313 N N . ALA B 1 149 ? 64.396 56.401 27.211 1.00 53.27 270 ALA B N 1
ATOM 3314 C CA . ALA B 1 149 ? 65.656 56.019 26.574 1.00 54.41 270 ALA B CA 1
ATOM 3315 C C . ALA B 1 149 ? 65.569 54.631 25.948 1.00 57.41 270 ALA B C 1
ATOM 3316 O O . ALA B 1 149 ? 65.935 54.439 24.783 1.00 57.81 270 ALA B O 1
ATOM 3318 N N . ASP B 1 150 ? 65.089 53.649 26.714 1.00 55.52 271 ASP B N 1
ATOM 3319 C CA . ASP B 1 150 ? 65.044 52.275 26.224 1.00 55.48 271 ASP B CA 1
ATOM 3320 C C . ASP B 1 150 ? 64.084 52.124 25.049 1.00 57.80 271 ASP B C 1
ATOM 3321 O O . ASP B 1 150 ? 64.381 51.402 24.090 1.00 56.78 271 ASP B O 1
ATOM 3326 N N . VAL B 1 151 ? 62.926 52.788 25.107 1.00 58.75 272 VAL B N 1
ATOM 3327 C CA . VAL B 1 151 ? 61.944 52.666 24.030 1.00 61.06 272 VAL B CA 1
ATOM 3328 C C . VAL B 1 151 ? 62.520 53.180 22.714 1.00 61.37 272 VAL B C 1
ATOM 3329 O O . VAL B 1 151 ? 62.432 52.513 21.676 1.00 56.55 272 VAL B O 1
ATOM 3333 N N . MET B 1 152 ? 63.125 54.371 22.736 1.00 54.34 273 MET B N 1
ATOM 3334 C CA . MET B 1 152 ? 63.637 54.963 21.504 1.00 49.73 273 MET B CA 1
ATOM 3335 C C . MET B 1 152 ? 64.857 54.239 20.956 1.00 46.93 273 MET B C 1
ATOM 3336 O O . MET B 1 152 ? 65.264 54.524 19.824 1.00 49.67 273 MET B O 1
ATOM 3341 N N . ALA B 1 153 ? 65.448 53.318 21.716 1.00 51.66 274 ALA B N 1
ATOM 3342 C CA . ALA B 1 153 ? 66.595 52.550 21.257 1.00 71.32 274 ALA B CA 1
ATOM 3343 C C . ALA B 1 153 ? 66.211 51.140 20.824 1.00 59.92 274 ALA B C 1
ATOM 3344 O O . ALA B 1 153 ? 67.067 50.248 20.819 1.00 53.78 274 ALA B O 1
ATOM 3346 N N . ASP B 1 154 ? 64.943 50.925 20.463 1.00 60.32 275 ASP B N 1
ATOM 3347 C CA . ASP B 1 154 ? 64.440 49.615 20.043 1.00 68.19 275 ASP B CA 1
ATOM 3348 C C . ASP B 1 154 ? 64.683 48.548 21.106 1.00 66.34 275 ASP B C 1
ATOM 3349 O O . ASP B 1 154 ? 64.782 47.357 20.797 1.00 62.05 275 ASP B O 1
ATOM 3354 N N . ARG B 1 155 ? 64.779 48.965 22.363 1.00 50.78 276 ARG B N 1
ATOM 3355 C CA . ARG B 1 155 ? 65.020 48.066 23.478 1.00 51.54 276 ARG B CA 1
ATOM 3356 C C . ARG B 1 155 ? 63.722 47.784 24.226 1.00 64.66 276 ARG B C 1
ATOM 3357 O O . ARG B 1 155 ? 62.681 48.399 23.982 1.00 68.40 276 ARG B O 1
ATOM 3365 N N . VAL B 1 156 ? 63.820 46.851 25.161 1.00 63.68 277 VAL B N 1
ATOM 3366 C CA . VAL B 1 156 ? 62.638 46.461 25.963 1.00 46.28 277 VAL B CA 1
ATOM 3367 C C . VAL B 1 156 ? 62.970 46.806 27.403 1.00 52.89 277 VAL B C 1
ATOM 3368 O O . VAL B 1 156 ? 63.842 46.156 27.944 1.00 59.93 277 VAL B O 1
ATOM 3372 N N . PRO B 1 157 ? 62.324 47.803 28.036 1.00 56.06 278 PRO B N 1
ATOM 3373 C CA . PRO B 1 157 ? 62.602 48.177 29.419 1.00 54.24 278 PRO B CA 1
ATOM 3374 C C . PRO B 1 157 ? 62.559 47.007 30.403 1.00 54.02 278 PRO B C 1
ATOM 3375 O O . PRO B 1 157 ? 61.732 46.159 30.264 1.00 48.19 278 PRO B O 1
ATOM 3379 N N . ARG B 1 158 ? 63.584 46.884 31.207 1.00 43.91 279 ARG B N 1
ATOM 3380 C CA . ARG B 1 158 ? 63.552 45.895 32.297 1.00 42.79 279 ARG B CA 1
ATOM 3381 C C . ARG B 1 158 ? 63.676 46.768 33.531 1.00 42.98 279 ARG B C 1
ATOM 3382 O O . ARG B 1 158 ? 64.493 47.694 33.504 1.00 50.96 279 ARG B O 1
ATOM 3390 N N . CYS B 1 159 ? 62.977 46.455 34.611 1.00 51.57 280 CYS B N 1
ATOM 3391 C CA . CYS B 1 159 ? 63.065 47.470 35.676 1.00 52.79 280 CYS B CA 1
ATOM 3392 C C . CYS B 1 159 ? 64.260 47.189 36.557 1.00 58.50 280 CYS B C 1
ATOM 3393 O O . CYS B 1 159 ? 64.837 46.111 36.434 1.00 48.82 280 CYS B O 1
ATOM 3396 N N . PRO B 1 160 ? 64.643 48.103 37.466 1.00 62.46 281 PRO B N 1
ATOM 3397 C CA . PRO B 1 160 ? 65.836 47.940 38.288 1.00 52.59 281 PRO B CA 1
ATOM 3398 C C . PRO B 1 160 ? 65.902 46.733 39.225 1.00 51.62 281 PRO B C 1
ATOM 3399 O O . PRO B 1 160 ? 66.862 46.020 39.160 1.00 58.58 281 PRO B O 1
ATOM 3403 N N . VAL B 1 161 ? 64.896 46.546 40.073 1.00 45.69 282 VAL B N 1
ATOM 3404 C CA . VAL B 1 161 ? 64.983 45.444 41.070 1.00 53.91 282 VAL B CA 1
ATOM 3405 C C . VAL B 1 161 ? 64.347 44.163 40.541 1.00 53.17 282 VAL B C 1
ATOM 3406 O O . VAL B 1 161 ? 64.691 43.102 41.052 1.00 66.24 282 VAL B O 1
ATOM 3410 N N . CYS B 1 162 ? 63.430 44.269 39.589 1.00 44.38 283 CYS B N 1
ATOM 3411 C CA . CYS B 1 162 ? 62.767 43.098 39.026 1.00 43.73 283 CYS B CA 1
ATOM 3412 C C . CYS B 1 162 ? 63.484 42.508 37.822 1.00 52.05 283 CYS B C 1
ATOM 3413 O O . CYS B 1 162 ? 63.446 41.290 37.628 1.00 44.34 283 CYS B O 1
ATOM 3416 N N . THR B 1 163 ? 64.091 43.360 36.990 1.00 53.94 284 THR B N 1
ATOM 3417 C CA . THR B 1 163 ? 64.578 43.004 35.647 1.00 52.70 284 THR B CA 1
ATOM 3418 C C . THR B 1 163 ? 63.467 42.343 34.820 1.00 51.35 284 THR B C 1
ATOM 3419 O O . THR B 1 163 ? 63.718 41.546 33.911 1.00 56.26 284 THR B O 1
ATOM 3423 N N . GLY B 1 164 ? 62.222 42.738 35.092 1.00 41.69 285 GLY B N 1
ATOM 3424 C CA . GLY B 1 164 ? 61.068 42.311 34.324 1.00 40.76 285 GLY B CA 1
ATOM 3425 C C . GLY B 1 164 ? 60.516 43.402 33.428 1.00 46.53 285 GLY B C 1
ATOM 3426 O O . GLY B 1 164 ? 60.810 44.582 33.637 1.00 55.09 285 GLY B O 1
ATOM 3427 N N . VAL B 1 165 ? 59.704 43.022 32.436 1.00 45.56 286 VAL B N 1
ATOM 3428 C CA . VAL B 1 165 ? 59.239 43.978 31.436 1.00 42.52 286 VAL B CA 1
ATOM 3429 C C . VAL B 1 165 ? 58.431 45.088 32.099 1.00 40.13 286 VAL B C 1
ATOM 3430 O O . VAL B 1 165 ? 57.612 44.843 32.995 1.00 39.78 286 VAL B O 1
ATOM 3434 N N . VAL B 1 166 ? 58.662 46.319 31.651 1.00 40.49 287 VAL B N 1
ATOM 3435 C CA . VAL B 1 166 ? 58.002 47.506 32.182 1.00 46.98 287 VAL B CA 1
ATOM 3436 C C . VAL B 1 166 ? 57.015 47.975 31.119 1.00 60.73 287 VAL B C 1
ATOM 3437 O O . VAL B 1 166 ? 57.391 48.668 30.167 1.00 58.46 287 VAL B O 1
ATOM 3441 N N . LYS B 1 167 ? 55.744 47.595 31.278 1.00 58.22 288 LYS B N 1
ATOM 3442 C CA . LYS B 1 167 ? 54.685 47.931 30.328 1.00 50.25 288 LYS B CA 1
ATOM 3443 C C . LYS B 1 167 ? 54.075 49.287 30.661 1.00 44.90 288 LYS B C 1
ATOM 3444 O O . LYS B 1 167 ? 53.724 49.532 31.822 1.00 43.44 288 LYS B O 1
ATOM 3450 N N . PRO B 1 168 ? 53.930 50.185 29.687 1.00 46.95 289 PRO B N 1
ATOM 3451 C CA . PRO B 1 168 ? 53.240 51.452 29.949 1.00 46.02 289 PRO B CA 1
ATOM 3452 C C . PRO B 1 168 ? 51.758 51.238 30.220 1.00 45.00 289 PRO B C 1
ATOM 3453 O O . PRO B 1 168 ? 51.167 50.220 29.855 1.00 45.01 289 PRO B O 1
ATOM 3457 N N . ASP B 1 169 ? 51.159 52.230 30.879 1.00 44.85 290 ASP B N 1
ATOM 3458 C CA . ASP B 1 169 ? 49.750 52.174 31.272 1.00 44.22 290 ASP B CA 1
ATOM 3459 C C . ASP B 1 169 ? 48.866 52.324 30.035 1.00 44.03 290 ASP B C 1
ATOM 3460 O O . ASP B 1 169 ? 48.325 53.390 29.736 1.00 46.44 290 ASP B O 1
ATOM 3465 N N . ILE B 1 170 ? 48.722 51.223 29.301 1.00 47.42 291 ILE B N 1
ATOM 3466 C CA . ILE B 1 170 ? 47.851 51.146 28.134 1.00 51.42 291 ILE B CA 1
ATOM 3467 C C . ILE B 1 170 ? 46.834 50.043 28.386 1.00 49.76 291 ILE B C 1
ATOM 3468 O O . ILE B 1 170 ? 47.205 48.925 28.763 1.00 53.84 291 ILE B O 1
ATOM 3473 N N . VAL B 1 171 ? 45.556 50.356 28.177 1.00 45.07 292 VAL B N 1
ATOM 3474 C CA . VAL B 1 171 ? 44.490 49.390 28.420 1.00 43.34 292 VAL B CA 1
ATOM 3475 C C . VAL B 1 171 ? 44.473 48.361 27.298 1.00 45.96 292 VAL B C 1
ATOM 3476 O O . VAL B 1 171 ? 44.010 48.638 26.186 1.00 52.14 292 VAL B O 1
ATOM 3480 N N . PHE B 1 172 ? 44.986 47.170 27.588 1.00 47.22 293 PHE B N 1
ATOM 3481 C CA . PHE B 1 172 ? 45.031 46.068 26.643 1.00 44.55 293 PHE B CA 1
ATOM 3482 C C . PHE B 1 172 ? 43.678 45.362 26.573 1.00 52.02 293 PHE B C 1
ATOM 3483 O O . PHE B 1 172 ? 42.834 45.494 27.463 1.00 53.70 293 PHE B O 1
ATOM 3491 N N . PHE B 1 173 ? 43.471 44.619 25.486 1.00 56.70 294 PHE B N 1
ATOM 3492 C CA . PHE B 1 173 ? 42.204 43.926 25.265 1.00 49.79 294 PHE B CA 1
ATOM 3493 C C . PHE B 1 173 ? 41.952 42.932 26.393 1.00 48.08 294 PHE B C 1
ATOM 3494 O O . PHE B 1 173 ? 42.666 41.930 26.516 1.00 43.28 294 PHE B O 1
ATOM 3502 N N . GLY B 1 174 ? 40.942 43.200 27.220 1.00 50.75 295 GLY B N 1
ATOM 3503 C CA . GLY B 1 174 ? 40.651 42.402 28.390 1.00 64.07 295 GLY B CA 1
ATOM 3504 C C . GLY B 1 174 ? 40.952 43.106 29.695 1.00 60.44 295 GLY B C 1
ATOM 3505 O O . GLY B 1 174 ? 40.378 42.744 30.731 1.00 62.93 295 GLY B O 1
ATOM 3506 N N . GLU B 1 175 ? 41.854 44.083 29.674 1.00 50.15 296 GLU B N 1
ATOM 3507 C CA . GLU B 1 175 ? 42.162 44.848 30.867 1.00 51.73 296 GLU B CA 1
ATOM 3508 C C . GLU B 1 175 ? 40.985 45.744 31.241 1.00 63.74 296 GLU B C 1
ATOM 3509 O O . GLU B 1 175 ? 40.278 46.252 30.367 1.00 76.00 296 GLU B O 1
ATOM 3515 N N . PRO B 1 176 ? 40.758 45.961 32.534 1.00 64.49 297 PRO B N 1
ATOM 3516 C CA . PRO B 1 176 ? 39.676 46.863 32.944 1.00 52.34 297 PRO B CA 1
ATOM 3517 C C . PRO B 1 176 ? 40.005 48.298 32.567 1.00 59.49 297 PRO B C 1
ATOM 3518 O O . PRO B 1 176 ? 41.170 48.699 32.509 1.00 57.28 297 PRO B O 1
ATOM 3522 N N . LEU B 1 177 ? 38.953 49.076 32.301 1.00 76.73 298 LEU B N 1
ATOM 3523 C CA . LEU B 1 177 ? 39.130 50.465 31.916 1.00 71.65 298 LEU B CA 1
ATOM 3524 C C . LEU B 1 177 ? 39.762 51.240 33.074 1.00 57.75 298 LEU B C 1
ATOM 3525 O O . LEU B 1 177 ? 39.700 50.803 34.227 1.00 60.70 298 LEU B O 1
ATOM 3530 N N . PRO B 1 178 ? 40.394 52.381 32.791 1.00 44.45 299 PRO B N 1
ATOM 3531 C CA . PRO B 1 178 ? 41.047 53.142 33.862 1.00 51.52 299 PRO B CA 1
ATOM 3532 C C . PRO B 1 178 ? 40.072 53.522 34.964 1.00 45.19 299 PRO B C 1
ATOM 3533 O O . PRO B 1 178 ? 38.875 53.710 34.732 1.00 46.77 299 PRO B O 1
ATOM 3537 N N . GLN B 1 179 ? 40.606 53.605 36.184 1.00 42.10 300 GLN B N 1
ATOM 3538 C CA . GLN B 1 179 ? 39.812 54.049 37.323 1.00 48.01 300 GLN B CA 1
ATOM 3539 C C . GLN B 1 179 ? 39.149 55.395 37.059 1.00 35.46 300 GLN B C 1
ATOM 3540 O O . GLN B 1 179 ? 37.979 55.598 37.402 1.00 33.26 300 GLN B O 1
ATOM 3546 N N . ARG B 1 180 ? 39.878 56.322 36.427 1.00 35.24 301 ARG B N 1
ATOM 3547 C CA . ARG B 1 180 ? 39.351 57.654 36.141 1.00 34.26 301 ARG B CA 1
ATOM 3548 C C . ARG B 1 180 ? 38.095 57.630 35.280 1.00 33.94 301 ARG B C 1
ATOM 3549 O O . ARG B 1 180 ? 37.342 58.610 35.283 1.00 34.17 301 ARG B O 1
ATOM 3557 N N . PHE B 1 181 ? 37.858 56.546 34.537 1.00 35.41 302 PHE B N 1
ATOM 3558 C CA . PHE B 1 181 ? 36.660 56.471 33.708 1.00 34.51 302 PHE B CA 1
ATOM 3559 C C . PHE B 1 181 ? 35.385 56.570 34.537 1.00 34.33 302 PHE B C 1
ATOM 3560 O O . PHE B 1 181 ? 34.360 57.050 34.039 1.00 42.16 302 PHE B O 1
ATOM 3568 N N . LEU B 1 182 ? 35.424 56.132 35.796 1.00 32.99 303 LEU B N 1
ATOM 3569 C CA . LEU B 1 182 ? 34.222 56.110 36.621 1.00 32.78 303 LEU B CA 1
ATOM 3570 C C . LEU B 1 182 ? 33.743 57.501 37.020 1.00 34.52 303 LEU B C 1
ATOM 3571 O O . LEU B 1 182 ? 32.716 57.608 37.701 1.00 33.07 303 LEU B O 1
ATOM 3576 N N . LEU B 1 183 ? 34.452 58.560 36.621 1.00 33.65 304 LEU B N 1
ATOM 3577 C CA . LEU B 1 183 ? 33.980 59.923 36.832 1.00 35.13 304 LEU B CA 1
ATOM 3578 C C . LEU B 1 183 ? 32.755 60.258 35.992 1.00 36.03 304 LEU B C 1
ATOM 3579 O O . LEU B 1 183 ? 32.112 61.281 36.250 1.00 41.39 304 LEU B O 1
ATOM 3584 N N . HIS B 1 184 ? 32.435 59.435 34.988 1.00 34.06 305 HIS B N 1
ATOM 3585 C CA . HIS B 1 184 ? 31.245 59.659 34.173 1.00 36.32 305 HIS B CA 1
ATOM 3586 C C . HIS B 1 184 ? 29.979 59.750 35.015 1.00 38.99 305 HIS B C 1
ATOM 3587 O O . HIS B 1 184 ? 29.024 60.432 34.630 1.00 43.71 305 HIS B O 1
ATOM 3594 N N . VAL B 1 185 ? 29.948 59.061 36.158 1.00 33.71 306 VAL B N 1
ATOM 3595 C CA . VAL B 1 185 ? 28.785 59.125 37.039 1.00 33.66 306 VAL B CA 1
ATOM 3596 C C . VAL B 1 185 ? 28.587 60.543 37.556 1.00 34.15 306 VAL B C 1
ATOM 3597 O O . VAL B 1 185 ? 27.461 61.047 37.625 1.00 38.51 306 VAL B O 1
ATOM 3601 N N . VAL B 1 186 ? 29.679 61.207 37.936 1.00 34.34 307 VAL B N 1
ATOM 3602 C CA . VAL B 1 186 ? 29.590 62.569 38.455 1.00 34.83 307 VAL B CA 1
ATOM 3603 C C . VAL B 1 186 ? 29.451 63.576 37.321 1.00 53.76 307 VAL B C 1
ATOM 3604 O O . VAL B 1 186 ? 28.553 64.427 37.333 1.00 57.25 307 VAL B O 1
ATOM 3608 N N . ASP B 1 187 ? 30.337 63.493 36.326 1.00 43.75 308 ASP B N 1
ATOM 3609 C CA . ASP B 1 187 ? 30.478 64.563 35.342 1.00 37.44 308 ASP B CA 1
ATOM 3610 C C . ASP B 1 187 ? 29.224 64.726 34.489 1.00 46.45 308 ASP B C 1
ATOM 3611 O O . ASP B 1 187 ? 28.707 65.839 34.334 1.00 54.44 308 ASP B O 1
ATOM 3616 N N . PHE B 1 188 ? 28.723 63.629 33.926 1.00 40.42 309 PHE B N 1
ATOM 3617 C CA . PHE B 1 188 ? 27.749 63.681 32.838 1.00 40.04 309 PHE B CA 1
ATOM 3618 C C . PHE B 1 188 ? 26.393 64.262 33.242 1.00 48.18 309 PHE B C 1
ATOM 3619 O O . PHE B 1 188 ? 25.819 65.041 32.469 1.00 57.88 309 PHE B O 1
ATOM 3627 N N . PRO B 1 189 ? 25.830 63.920 34.409 1.00 46.82 310 PRO B N 1
ATOM 3628 C CA . PRO B 1 189 ? 24.595 64.605 34.826 1.00 46.89 310 PRO B CA 1
ATOM 3629 C C . PRO B 1 189 ? 24.775 66.097 35.032 1.00 43.24 310 PRO B C 1
ATOM 3630 O O . PRO B 1 189 ? 23.845 66.868 34.762 1.00 38.05 310 PRO B O 1
ATOM 3634 N N . MET B 1 190 ? 25.946 66.530 35.500 1.00 46.44 311 MET B N 1
ATOM 3635 C CA . MET B 1 190 ? 26.170 67.940 35.788 1.00 51.09 311 MET B CA 1
ATOM 3636 C C . MET B 1 190 ? 26.504 68.749 34.538 1.00 50.81 311 MET B C 1
ATOM 3637 O O . MET B 1 190 ? 26.337 69.974 34.546 1.00 52.74 311 MET B O 1
ATOM 3642 N N . ALA B 1 191 ? 26.947 68.094 33.465 1.00 44.75 312 ALA B N 1
ATOM 3643 C CA . ALA B 1 191 ? 27.255 68.796 32.225 1.00 43.79 312 ALA B CA 1
ATOM 3644 C C . ALA B 1 191 ? 26.035 69.544 31.695 1.00 55.82 312 ALA B C 1
ATOM 3645 O O . ALA B 1 191 ? 24.891 69.114 31.867 1.00 48.67 312 ALA B O 1
ATOM 3647 N N . ASP B 1 192 ? 26.291 70.685 31.057 1.00 46.46 313 ASP B N 1
ATOM 3648 C CA . ASP B 1 192 ? 25.258 71.490 30.417 1.00 42.70 313 ASP B CA 1
ATOM 3649 C C . ASP B 1 192 ? 25.349 71.488 28.894 1.00 46.57 313 ASP B C 1
ATOM 3650 O O . ASP B 1 192 ? 24.488 72.079 28.233 1.00 42.77 313 ASP B O 1
ATOM 3655 N N . LEU B 1 193 ? 26.367 70.837 28.325 1.00 48.22 314 LEU B N 1
ATOM 3656 C CA . LEU B 1 193 ? 26.580 70.752 26.883 1.00 42.07 314 LEU B CA 1
ATOM 3657 C C . LEU B 1 193 ? 27.634 69.688 26.599 1.00 41.38 314 LEU B C 1
ATOM 3658 O O . LEU B 1 193 ? 28.685 69.658 27.248 1.00 45.94 314 LEU B O 1
ATOM 3663 N N . LEU B 1 194 ? 27.364 68.813 25.634 1.00 42.55 315 LEU B N 1
ATOM 3664 C CA . LEU B 1 194 ? 28.252 67.710 25.285 1.00 42.56 315 LEU B CA 1
ATOM 3665 C C . LEU B 1 194 ? 28.835 67.942 23.896 1.00 41.16 315 LEU B C 1
ATOM 3666 O O . LEU B 1 194 ? 28.089 68.107 22.926 1.00 45.74 315 LEU B O 1
ATOM 3671 N N . LEU B 1 195 ? 30.162 67.954 23.805 1.00 41.09 316 LEU B N 1
ATOM 3672 C CA . LEU B 1 195 ? 30.866 68.047 22.534 1.00 41.57 316 LEU B CA 1
ATOM 3673 C C . LEU B 1 195 ? 31.500 66.706 22.195 1.00 40.97 316 LEU B C 1
ATOM 3674 O O . LEU B 1 195 ? 32.173 66.099 23.036 1.00 45.00 316 LEU B O 1
ATOM 3679 N N . ILE B 1 196 ? 31.277 66.247 20.967 1.00 41.08 317 ILE B N 1
ATOM 3680 C CA . ILE B 1 196 ? 31.852 65.011 20.450 1.00 42.56 317 ILE B CA 1
ATOM 3681 C C . ILE B 1 196 ? 32.672 65.378 19.221 1.00 52.37 317 ILE B C 1
ATOM 3682 O O . ILE B 1 196 ? 32.135 65.940 18.259 1.00 49.63 317 ILE B O 1
ATOM 3687 N N . LEU B 1 197 ? 33.965 65.063 19.252 1.00 49.78 318 LEU B N 1
ATOM 3688 C CA . LEU B 1 197 ? 34.899 65.470 18.206 1.00 43.54 318 LEU B CA 1
ATOM 3689 C C . LEU B 1 197 ? 35.574 64.234 17.627 1.00 52.21 318 LEU B C 1
ATOM 3690 O O . LEU B 1 197 ? 36.426 63.622 18.278 1.00 47.15 318 LEU B O 1
ATOM 3695 N N . GLY B 1 198 ? 35.187 63.872 16.404 1.00 70.10 319 GLY B N 1
ATOM 3696 C CA . GLY B 1 198 ? 35.869 62.838 15.649 1.00 55.56 319 GLY B CA 1
ATOM 3697 C C . GLY B 1 198 ? 35.872 61.474 16.305 1.00 58.01 319 GLY B C 1
ATOM 3698 O O . GLY B 1 198 ? 36.918 60.822 16.381 1.00 54.94 319 GLY B O 1
ATOM 3699 N N . THR B 1 199 ? 34.714 61.026 16.785 1.00 56.68 320 THR B N 1
ATOM 3700 C CA . THR B 1 199 ? 34.585 59.720 17.417 1.00 56.30 320 THR B CA 1
ATOM 3701 C C . THR B 1 199 ? 33.522 58.916 16.683 1.00 57.21 320 THR B C 1
ATOM 3702 O O . THR B 1 199 ? 32.396 59.390 16.500 1.00 68.48 320 THR B O 1
ATOM 3706 N N . SER B 1 200 ? 33.885 57.703 16.261 1.00 48.23 321 SER B N 1
ATOM 3707 C CA . SER B 1 200 ? 32.928 56.833 15.582 1.00 60.91 321 SER B CA 1
ATOM 3708 C C . SER B 1 200 ? 31.797 56.395 16.507 1.00 76.92 321 SER B C 1
ATOM 3709 O O . SER B 1 200 ? 30.681 56.141 16.037 1.00 86.47 321 SER B O 1
ATOM 3712 N N . LEU B 1 201 ? 32.072 56.281 17.809 1.00 63.94 322 LEU B N 1
ATOM 3713 C CA . LEU B 1 201 ? 31.116 55.770 18.796 1.00 52.27 322 LEU B CA 1
ATOM 3714 C C . LEU B 1 201 ? 30.683 54.342 18.477 1.00 58.10 322 LEU B C 1
ATOM 3715 O O . LEU B 1 201 ? 29.579 53.921 18.832 1.00 62.49 322 LEU B O 1
ATOM 3720 N N . GLU B 1 202 ? 31.516 53.531 17.854 1.00 62.96 323 GLU B N 1
ATOM 3721 C CA . GLU B 1 202 ? 31.005 52.151 17.618 1.00 76.41 323 GLU B CA 1
ATOM 3722 C C . GLU B 1 202 ? 31.430 51.249 18.776 1.00 67.76 323 GLU B C 1
ATOM 3723 O O . GLU B 1 202 ? 31.145 50.051 18.715 1.00 70.72 323 GLU B O 1
ATOM 3729 N N . VAL B 1 203 ? 32.054 51.813 19.804 1.00 70.13 324 VAL B N 1
ATOM 3730 C CA . VAL B 1 203 ? 32.601 50.969 20.898 1.00 70.06 324 VAL B CA 1
ATOM 3731 C C . VAL B 1 203 ? 32.058 51.455 22.234 1.00 72.80 324 VAL B C 1
ATOM 3732 O O . VAL B 1 203 ? 31.985 52.668 22.423 1.00 70.74 324 VAL B O 1
ATOM 3736 N N . GLU B 1 204 ? 31.640 50.541 23.112 1.00 59.83 325 GLU B N 1
ATOM 3737 C CA . GLU B 1 204 ? 31.002 50.975 24.385 1.00 50.23 325 GLU B CA 1
ATOM 3738 C C . GLU B 1 204 ? 31.864 50.542 25.577 1.00 60.60 325 GLU B C 1
ATOM 3739 O O . GLU B 1 204 ? 32.594 49.541 25.447 1.00 92.25 325 GLU B O 1
ATOM 3745 N N . PRO B 1 205 ? 31.812 51.253 26.727 1.00 67.24 326 PRO B N 1
ATOM 3746 C CA . PRO B 1 205 ? 30.637 52.044 27.111 1.00 68.59 326 PRO B CA 1
ATOM 3747 C C . PRO B 1 205 ? 30.685 53.486 26.582 1.00 58.80 326 PRO B C 1
ATOM 3748 O O . PRO B 1 205 ? 29.835 54.269 26.964 1.00 49.15 326 PRO B O 1
ATOM 3752 N N . PHE B 1 206 ? 31.661 53.796 25.722 1.00 64.58 327 PHE B N 1
ATOM 3753 C CA . PHE B 1 206 ? 31.805 55.172 25.175 1.00 61.43 327 PHE B CA 1
ATOM 3754 C C . PHE B 1 206 ? 30.471 55.623 24.568 1.00 61.17 327 PHE B C 1
ATOM 3755 O O . PHE B 1 206 ? 29.917 56.635 25.039 1.00 61.74 327 PHE B O 1
ATOM 3763 N N . ALA B 1 207 ? 29.974 54.894 23.564 1.00 53.46 328 ALA B N 1
ATOM 3764 C CA . ALA B 1 207 ? 28.714 55.246 22.920 1.00 54.39 328 ALA B CA 1
ATOM 3765 C C . ALA B 1 207 ? 27.607 55.448 23.948 1.00 55.56 328 ALA B C 1
ATOM 3766 O O . ALA B 1 207 ? 26.806 56.383 23.833 1.00 54.99 328 ALA B O 1
ATOM 3768 N N . SER B 1 208 ? 27.545 54.572 24.955 1.00 50.76 329 SER B N 1
ATOM 3769 C CA . SER B 1 208 ? 26.477 54.635 25.951 1.00 45.06 329 SER B CA 1
ATOM 3770 C C . SER B 1 208 ? 26.452 55.967 26.694 1.00 47.63 329 SER B C 1
ATOM 3771 O O . SER B 1 208 ? 25.392 56.384 27.176 1.00 40.27 329 SER B O 1
ATOM 3774 N N . LEU B 1 209 ? 27.595 56.645 26.798 1.00 45.73 330 LEU B N 1
ATOM 3775 C CA . LEU B 1 209 ? 27.662 57.877 27.577 1.00 42.84 330 LEU B CA 1
ATOM 3776 C C . LEU B 1 209 ? 26.981 59.053 26.892 1.00 42.12 330 LEU B C 1
ATOM 3777 O O . LEU B 1 209 ? 26.742 60.073 27.547 1.00 40.74 330 LEU B O 1
ATOM 3782 N N . THR B 1 210 ? 26.660 58.938 25.602 1.00 44.63 331 THR B N 1
ATOM 3783 C CA . THR B 1 210 ? 25.990 60.030 24.904 1.00 46.85 331 THR B CA 1
ATOM 3784 C C . THR B 1 210 ? 24.595 60.285 25.461 1.00 44.32 331 THR B C 1
ATOM 3785 O O . THR B 1 210 ? 24.114 61.425 25.428 1.00 42.70 331 THR B O 1
ATOM 3789 N N . GLU B 1 211 ? 23.930 59.248 25.970 1.00 39.97 332 GLU B N 1
ATOM 3790 C CA . GLU B 1 211 ? 22.600 59.394 26.544 1.00 42.56 332 GLU B CA 1
ATOM 3791 C C . GLU B 1 211 ? 22.621 59.802 28.012 1.00 47.47 332 GLU B C 1
ATOM 3792 O O . GLU B 1 211 ? 21.556 60.079 28.575 1.00 50.46 332 GLU B O 1
ATOM 3798 N N . ALA B 1 212 ? 23.797 59.836 28.642 1.00 38.60 333 ALA B N 1
ATOM 3799 C CA . ALA B 1 212 ? 23.879 60.171 30.060 1.00 35.87 333 ALA B CA 1
ATOM 3800 C C . ALA B 1 212 ? 23.475 61.615 30.334 1.00 43.59 333 ALA B C 1
ATOM 3801 O O . ALA B 1 212 ? 22.939 61.914 31.407 1.00 58.79 333 ALA B O 1
ATOM 3803 N N . VAL B 1 213 ? 23.728 62.521 29.385 1.00 44.33 334 VAL B N 1
ATOM 3804 C CA . VAL B 1 213 ? 23.458 63.940 29.607 1.00 40.39 334 VAL B CA 1
ATOM 3805 C C . VAL B 1 213 ? 21.959 64.186 29.760 1.00 48.56 334 VAL B C 1
ATOM 3806 O O . VAL B 1 213 ? 21.112 63.406 29.306 1.00 56.84 334 VAL B O 1
ATOM 3810 N N . ARG B 1 214 ? 21.634 65.295 30.420 1.00 48.79 335 ARG B N 1
ATOM 3811 C CA . ARG B 1 214 ? 20.253 65.687 30.650 1.00 50.68 335 ARG B CA 1
ATOM 3812 C C . ARG B 1 214 ? 19.562 66.041 29.335 1.00 57.51 335 ARG B C 1
ATOM 3813 O O . ARG B 1 214 ? 20.203 66.342 28.325 1.00 55.75 335 ARG B O 1
ATOM 3821 N N . SER B 1 215 ? 18.226 65.994 29.358 1.00 54.73 336 SER B N 1
ATOM 3822 C CA . SER B 1 215 ? 17.464 66.244 28.137 1.00 53.06 336 SER B CA 1
ATOM 3823 C C . SER B 1 215 ? 17.594 67.688 27.672 1.00 44.77 336 SER B C 1
ATOM 3824 O O . SER B 1 215 ? 17.438 67.971 26.478 1.00 42.77 336 SER B O 1
ATOM 3827 N N . SER B 1 216 ? 17.874 68.612 28.593 1.00 42.88 337 SER B N 1
ATOM 3828 C CA . SER B 1 216 ? 18.142 69.996 28.215 1.00 54.74 337 SER B CA 1
ATOM 3829 C C . SER B 1 216 ? 19.467 70.136 27.476 1.00 52.58 337 SER B C 1
ATOM 3830 O O . SER B 1 216 ? 19.638 71.073 26.686 1.00 46.23 337 SER B O 1
ATOM 3833 N N . VAL B 1 217 ? 20.402 69.228 27.715 1.00 54.14 338 VAL B N 1
ATOM 3834 C CA . VAL B 1 217 ? 21.777 69.399 27.232 1.00 45.31 338 VAL B CA 1
ATOM 3835 C C . VAL B 1 217 ? 21.815 69.222 25.718 1.00 43.81 338 VAL B C 1
ATOM 3836 O O . VAL B 1 217 ? 21.313 68.207 25.201 1.00 44.81 338 VAL B O 1
ATOM 3840 N N . PRO B 1 218 ? 22.390 70.163 24.974 1.00 45.63 339 PRO B N 1
ATOM 3841 C CA . PRO B 1 218 ? 22.640 69.936 23.550 1.00 43.59 339 PRO B CA 1
ATOM 3842 C C . PRO B 1 218 ? 23.917 69.140 23.330 1.00 42.88 339 PRO B C 1
ATOM 3843 O O . PRO B 1 218 ? 24.850 69.175 24.135 1.00 42.40 339 PRO B O 1
ATOM 3847 N N . ARG B 1 219 ? 23.939 68.397 22.226 1.00 44.67 340 ARG B N 1
ATOM 3848 C CA . ARG B 1 219 ? 25.066 67.541 21.873 1.00 46.13 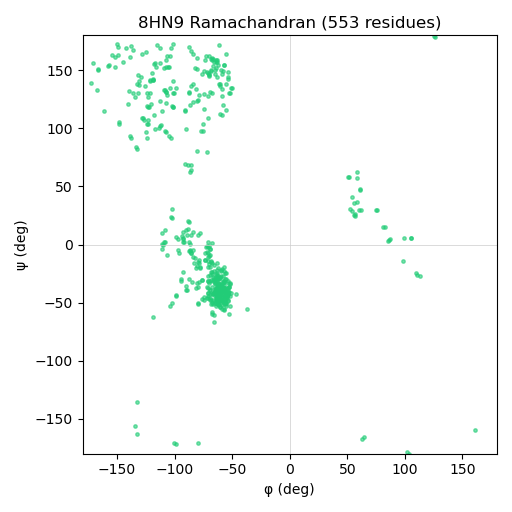340 ARG B CA 1
ATOM 3849 C C . ARG B 1 219 ? 25.567 67.925 20.487 1.00 42.96 340 ARG B C 1
ATOM 3850 O O . ARG B 1 219 ? 24.820 67.833 19.507 1.00 43.46 340 ARG B O 1
ATOM 3858 N N . LEU B 1 220 ? 26.825 68.354 20.410 1.00 43.04 341 LEU B N 1
ATOM 3859 C CA . LEU B 1 220 ? 27.428 68.823 19.169 1.00 43.78 341 LEU B CA 1
ATOM 3860 C C . LEU B 1 220 ? 28.310 67.723 18.588 1.00 43.21 341 LEU B C 1
ATOM 3861 O O . LEU B 1 220 ? 29.285 67.303 19.221 1.00 42.57 341 LEU B O 1
ATOM 3866 N N . LEU B 1 221 ? 27.967 67.265 17.387 1.00 43.50 342 LEU B N 1
ATOM 3867 C CA . LEU B 1 221 ? 28.700 66.213 16.686 1.00 43.06 342 LEU B CA 1
ATOM 3868 C C . LEU B 1 221 ? 29.373 66.830 15.465 1.00 46.18 342 LEU B C 1
ATOM 3869 O O . LEU B 1 221 ? 28.723 67.081 14.447 1.00 51.12 342 LEU B O 1
ATOM 3874 N N . ILE B 1 222 ? 30.686 67.067 15.569 1.00 47.07 343 ILE B N 1
ATOM 3875 C CA . ILE B 1 222 ? 31.460 67.607 14.456 1.00 60.05 343 ILE B CA 1
ATOM 3876 C C . ILE B 1 222 ? 32.076 66.509 13.591 1.00 60.58 343 ILE B C 1
ATOM 3877 O O . ILE B 1 222 ? 32.785 66.814 12.620 1.00 60.77 343 ILE B O 1
ATOM 3882 N N . ASN B 1 223 ? 31.814 65.239 13.900 1.00 60.68 344 ASN B N 1
ATOM 3883 C CA . ASN B 1 223 ? 32.337 64.124 13.120 1.00 56.57 344 ASN B CA 1
ATOM 3884 C C . ASN B 1 223 ? 31.918 64.245 11.654 1.00 56.71 344 ASN B C 1
ATOM 3885 O O . ASN B 1 223 ? 30.928 64.898 11.317 1.00 57.60 344 ASN B O 1
ATOM 3890 N N . ARG B 1 224 ? 32.699 63.647 10.752 1.00 54.71 345 ARG B N 1
ATOM 3891 C CA . ARG B 1 224 ? 32.484 63.705 9.281 1.00 56.04 345 ARG B CA 1
ATOM 3892 C C . ARG B 1 224 ? 31.110 63.173 8.851 1.00 45.44 345 ARG B C 1
ATOM 3893 O O . ARG B 1 224 ? 30.640 63.579 7.798 1.00 60.77 345 ARG B O 1
ATOM 3901 N N . ASP B 1 225 ? 30.556 62.209 9.566 1.00 43.89 346 ASP B N 1
ATOM 3902 C CA . ASP B 1 225 ? 29.201 61.728 9.363 1.00 60.58 346 ASP B CA 1
ATOM 3903 C C . ASP B 1 225 ? 28.533 61.565 10.721 1.00 65.00 346 ASP B C 1
ATOM 3904 O O . ASP B 1 225 ? 29.186 61.604 11.768 1.00 55.80 346 ASP B O 1
ATOM 3909 N N . LEU B 1 226 ? 27.217 61.382 10.699 1.00 68.10 347 LEU B N 1
ATOM 3910 C CA . LEU B 1 226 ? 26.461 61.213 11.931 1.00 57.56 347 LEU B CA 1
ATOM 3911 C C . LEU B 1 226 ? 26.539 59.741 12.324 1.00 60.35 347 LEU B C 1
ATOM 3912 O O . LEU B 1 226 ? 26.163 58.862 11.540 1.00 63.97 347 LEU B O 1
ATOM 3917 N N . VAL B 1 227 ? 27.033 59.467 13.534 1.00 65.87 348 VAL B N 1
ATOM 3918 C CA . VAL B 1 227 ? 27.379 58.114 13.953 1.00 64.03 348 VAL B CA 1
ATOM 3919 C C . VAL B 1 227 ? 26.924 57.885 15.388 1.00 59.59 348 VAL B C 1
ATOM 3920 O O . VAL B 1 227 ? 26.513 58.808 16.094 1.00 58.48 348 VAL B O 1
ATOM 3924 N N . GLY B 1 228 ? 27.010 56.624 15.810 1.00 85.12 349 GLY B N 1
ATOM 3925 C CA . GLY B 1 228 ? 26.747 56.236 17.176 1.00 82.55 349 GLY B CA 1
ATOM 3926 C C . GLY B 1 228 ? 25.312 56.458 17.606 1.00 55.54 349 GLY B C 1
ATOM 3927 O O . GLY B 1 228 ? 24.411 56.649 16.782 1.00 46.17 349 GLY B O 1
ATOM 3928 N N . PRO B 1 229 ? 25.074 56.413 18.919 1.00 51.89 350 PRO B N 1
ATOM 3929 C CA . PRO B 1 229 ? 23.704 56.592 19.433 1.00 61.28 350 PRO B CA 1
ATOM 3930 C C . PRO B 1 229 ? 23.061 57.898 19.009 1.00 60.50 350 PRO B C 1
ATOM 3931 O O . PRO B 1 229 ? 21.830 58.010 19.069 1.00 55.80 350 PRO B O 1
ATOM 3935 N N . LEU B 1 230 ? 23.854 58.890 18.598 1.00 60.39 351 LEU B N 1
ATOM 3936 C CA . LEU B 1 230 ? 23.295 60.130 18.070 1.00 50.50 351 LEU B CA 1
ATOM 3937 C C . LEU B 1 230 ? 22.347 59.855 16.909 1.00 44.11 351 LEU B C 1
ATOM 3938 O O . LEU B 1 230 ? 21.258 60.434 16.839 1.00 43.79 351 LEU B O 1
ATOM 3943 N N . ALA B 1 231 ? 22.741 58.973 15.987 1.00 43.75 352 ALA B N 1
ATOM 3944 C CA . ALA B 1 231 ? 21.885 58.679 14.843 1.00 43.33 352 ALA B CA 1
ATOM 3945 C C . ALA B 1 231 ? 20.656 57.888 15.265 1.00 45.44 352 ALA B C 1
ATOM 3946 O O . ALA B 1 231 ? 19.533 58.203 14.855 1.00 55.36 352 ALA B O 1
ATOM 3948 N N . TRP B 1 232 ? 20.846 56.852 16.086 1.00 54.62 353 TRP B N 1
ATOM 3949 C CA . TRP B 1 232 ? 19.722 56.004 16.466 1.00 56.57 353 TRP B CA 1
ATOM 3950 C C . TRP B 1 232 ? 18.779 56.736 17.415 1.00 53.02 353 TRP B C 1
ATOM 3951 O O . TRP B 1 232 ? 17.554 56.634 17.281 1.00 53.10 353 TRP B O 1
ATOM 3962 N N . HIS B 1 233 ? 19.328 57.476 18.380 1.00 56.81 354 HIS B N 1
ATOM 3963 C CA . HIS B 1 233 ? 18.541 58.189 19.386 1.00 53.64 354 HIS B CA 1
ATOM 3964 C C . HIS B 1 233 ? 19.042 59.621 19.517 1.00 53.78 354 HIS B C 1
ATOM 3965 O O . HIS B 1 233 ? 19.831 59.939 20.417 1.00 60.15 354 HIS B O 1
ATOM 3972 N N . PRO B 1 234 ? 18.601 60.511 18.636 1.00 48.69 355 PRO B N 1
ATOM 3973 C CA . PRO B 1 234 ? 19.002 61.914 18.716 1.00 60.15 355 PRO B CA 1
ATOM 3974 C C . PRO B 1 234 ? 18.089 62.681 19.672 1.00 45.73 355 PRO B C 1
ATOM 3975 O O . PRO B 1 234 ? 17.025 62.207 20.071 1.00 44.35 355 PRO B O 1
ATOM 3979 N N . ARG B 1 235 ? 18.532 63.880 20.028 1.00 53.50 356 ARG B N 1
ATOM 3980 C CA . ARG B 1 235 ? 17.726 64.793 20.824 1.00 54.18 356 ARG B CA 1
ATOM 3981 C C . ARG B 1 235 ? 17.349 66.010 19.989 1.00 67.38 356 ARG B C 1
ATOM 3982 O O . ARG B 1 235 ? 17.863 66.226 18.888 1.00 55.19 356 ARG B O 1
ATOM 3990 N N . SER B 1 236 ? 16.429 66.811 20.531 1.00 68.88 357 SER B N 1
ATOM 3991 C CA . SER B 1 236 ? 15.934 67.966 19.790 1.00 54.79 357 SER B CA 1
ATOM 3992 C C . SER B 1 236 ? 16.991 69.060 19.690 1.00 66.55 357 SER B C 1
ATOM 3993 O O . SER B 1 236 ? 17.160 69.672 18.629 1.00 64.68 357 SER B O 1
ATOM 3996 N N . ARG B 1 237 ? 17.713 69.313 20.778 1.00 57.62 358 ARG B N 1
ATOM 3997 C CA . ARG B 1 237 ? 18.703 70.379 20.826 1.00 54.95 358 ARG B CA 1
ATOM 3998 C C . ARG B 1 237 ? 20.067 69.940 20.304 1.00 61.21 358 ARG B C 1
ATOM 3999 O O . ARG B 1 237 ? 21.035 70.697 20.422 1.00 72.17 358 ARG B O 1
ATOM 4007 N N . ASP B 1 238 ? 20.158 68.747 19.725 1.00 50.93 359 ASP B N 1
ATOM 4008 C CA . ASP B 1 238 ? 21.412 68.273 19.160 1.00 44.71 359 ASP B CA 1
ATOM 4009 C C . ASP B 1 238 ? 21.766 69.041 17.890 1.00 46.38 359 ASP B C 1
ATOM 4010 O O . ASP B 1 238 ? 20.894 69.473 17.131 1.00 51.34 359 ASP B O 1
ATOM 4015 N N . VAL B 1 239 ? 23.067 69.208 17.669 1.00 46.12 360 VAL B N 1
ATOM 4016 C CA . VAL B 1 239 ? 23.601 69.874 16.488 1.00 55.73 360 VAL B CA 1
ATOM 4017 C C . VAL B 1 239 ? 24.702 68.998 15.910 1.00 48.28 360 VAL B C 1
ATOM 4018 O O . VAL B 1 239 ? 25.597 68.557 16.638 1.00 54.16 360 VAL B O 1
ATOM 4022 N N . ALA B 1 240 ? 24.633 68.743 14.610 1.00 52.74 361 ALA B N 1
ATOM 4023 C CA . ALA B 1 240 ? 25.580 67.870 13.925 1.00 45.95 361 ALA B CA 1
ATOM 4024 C C . ALA B 1 240 ? 26.388 68.726 12.956 1.00 48.82 361 ALA B C 1
ATOM 4025 O O . ALA B 1 240 ? 25.923 69.049 11.860 1.00 47.78 361 ALA B O 1
ATOM 4027 N N . GLN B 1 241 ? 27.600 69.091 13.369 1.00 57.29 362 GLN B N 1
ATOM 4028 C CA . GLN B 1 241 ? 28.518 69.840 12.511 1.00 55.92 362 GLN B CA 1
ATOM 4029 C C . GLN B 1 241 ? 29.301 68.862 11.632 1.00 60.48 362 GLN B C 1
ATOM 4030 O O . GLN B 1 241 ? 30.520 68.718 11.716 1.00 66.25 362 GLN B O 1
ATOM 4036 N N . LEU B 1 242 ? 28.553 68.178 10.769 1.00 55.14 363 LEU B N 1
ATOM 4037 C CA . LEU B 1 242 ? 29.138 67.144 9.930 1.00 46.96 363 LEU B CA 1
ATOM 4038 C C . LEU B 1 242 ? 30.141 67.746 8.952 1.00 57.18 363 LEU B C 1
ATOM 4039 O O . LEU B 1 242 ? 30.023 68.901 8.533 1.00 61.81 363 LEU B O 1
ATOM 4044 N N . GLY B 1 243 ? 31.136 66.949 8.594 1.00 53.23 364 GLY B N 1
ATOM 4045 C CA . GLY B 1 243 ? 32.213 67.384 7.731 1.00 48.82 364 GLY B CA 1
ATOM 4046 C C . GLY B 1 243 ? 33.567 67.153 8.373 1.00 52.38 364 GLY B C 1
ATOM 4047 O O . GLY B 1 243 ? 33.682 66.646 9.487 1.00 62.72 364 GLY B O 1
ATOM 4048 N N . ASP B 1 244 ? 34.603 67.523 7.622 1.00 69.28 365 ASP B N 1
ATOM 4049 C CA . ASP B 1 244 ? 35.975 67.441 8.110 1.00 75.81 365 ASP B CA 1
ATOM 4050 C C . ASP B 1 244 ? 36.089 68.103 9.478 1.00 68.73 365 ASP B C 1
ATOM 4051 O O . ASP B 1 244 ? 35.553 69.192 9.699 1.00 52.84 365 ASP B O 1
ATOM 4056 N N . VAL B 1 245 ? 36.783 67.429 10.401 1.00 66.63 366 VAL B N 1
ATOM 4057 C CA . VAL B 1 245 ? 36.780 67.853 11.802 1.00 63.65 366 VAL B CA 1
ATOM 4058 C C . VAL B 1 245 ? 37.357 69.257 11.944 1.00 77.06 366 VAL B C 1
ATOM 4059 O O . VAL B 1 245 ? 36.752 70.130 12.578 1.00 87.96 366 VAL B O 1
ATOM 4063 N N . VAL B 1 246 ? 38.536 69.494 11.362 1.00 64.69 367 VAL B N 1
ATOM 4064 C CA . VAL B 1 246 ? 39.176 70.802 11.484 1.00 54.89 367 VAL B CA 1
ATOM 4065 C C . VAL B 1 246 ? 38.267 71.894 10.935 1.00 69.61 367 VAL B C 1
ATOM 4066 O O . VAL B 1 246 ? 38.207 73.003 11.478 1.00 74.75 367 VAL B O 1
ATOM 4070 N N . HIS B 1 247 ? 37.556 71.586 9.857 1.00 68.74 368 HIS B N 1
ATOM 4071 C CA . HIS B 1 247 ? 36.671 72.629 9.284 1.00 72.91 368 HIS B CA 1
ATOM 4072 C C . HIS B 1 247 ? 35.602 72.987 10.313 1.00 71.19 368 HIS B C 1
ATOM 4073 O O . HIS B 1 247 ? 35.384 74.181 10.539 1.00 57.49 368 HIS B O 1
ATOM 4080 N N . GLY B 1 248 ? 34.985 71.984 10.934 1.00 82.49 369 GLY B N 1
ATOM 4081 C CA . GLY B 1 248 ? 33.953 72.274 11.918 1.00 69.85 369 GLY B CA 1
ATOM 4082 C C . GLY B 1 248 ? 34.466 73.075 13.098 1.00 58.81 369 GLY B C 1
ATOM 4083 O O . GLY B 1 248 ? 33.836 74.044 13.529 1.00 62.60 369 GLY B O 1
ATOM 4084 N N . VAL B 1 249 ? 35.615 72.672 13.648 1.00 48.41 370 VAL B N 1
ATOM 4085 C CA . VAL B 1 249 ? 36.186 73.386 14.788 1.00 49.74 370 VAL B CA 1
ATOM 4086 C C . VAL B 1 249 ? 36.518 74.825 14.412 1.00 57.22 370 VAL B C 1
ATOM 4087 O O . VAL B 1 249 ? 36.269 75.756 15.188 1.00 49.83 370 VAL B O 1
ATOM 4091 N N . GLU B 1 250 ? 37.091 75.028 13.224 1.00 64.74 371 GLU B N 1
ATOM 4092 C CA . GLU B 1 250 ? 37.427 76.378 12.783 1.00 60.50 371 GLU B CA 1
ATOM 4093 C C . GLU B 1 250 ? 36.179 77.244 12.666 1.00 59.28 371 GLU B C 1
ATOM 4094 O O . GLU B 1 250 ? 36.155 78.389 13.131 1.00 56.41 371 GLU B O 1
ATOM 4100 N N . SER B 1 251 ? 35.131 76.712 12.031 1.00 56.09 372 SER B N 1
ATOM 4101 C CA . SER B 1 251 ? 33.867 77.436 11.928 1.00 52.94 372 SER B CA 1
ATOM 4102 C C . SER B 1 251 ? 33.317 77.788 13.306 1.00 61.69 372 SER B C 1
ATOM 4103 O O . SER B 1 251 ? 32.866 78.916 13.538 1.00 57.46 372 SER B O 1
ATOM 4106 N N . LEU B 1 252 ? 33.339 76.828 14.232 1.00 62.44 373 LEU B N 1
ATOM 4107 C CA . LEU B 1 252 ? 32.820 77.079 15.573 1.00 64.29 373 LEU B CA 1
ATOM 4108 C C . LEU B 1 252 ? 33.642 78.140 16.294 1.00 56.58 373 LEU B C 1
ATOM 4109 O O . LEU B 1 252 ? 33.090 78.978 17.015 1.00 51.37 373 LEU B O 1
ATOM 4114 N N . VAL B 1 253 ? 34.964 78.122 16.109 1.00 54.64 374 VAL B N 1
ATOM 4115 C CA . VAL B 1 253 ? 35.819 79.139 16.722 1.00 60.89 374 VAL B CA 1
ATOM 4116 C C . VAL B 1 253 ? 35.479 80.517 16.166 1.00 69.25 374 VAL B C 1
ATOM 4117 O O . VAL B 1 253 ? 35.352 81.495 16.912 1.00 64.32 374 VAL B O 1
ATOM 4121 N N . GLU B 1 254 ? 35.326 80.611 14.842 1.00 67.87 375 GLU B N 1
ATOM 4122 C CA . GLU B 1 254 ? 34.903 81.864 14.221 1.00 55.10 375 GLU B CA 1
ATOM 4123 C C . GLU B 1 254 ? 33.562 82.328 14.775 1.00 55.24 375 GLU B C 1
ATOM 4124 O O . GLU B 1 254 ? 33.400 83.497 15.145 1.00 56.01 375 GLU B O 1
ATOM 4130 N N . LEU B 1 255 ? 32.579 81.424 14.825 1.00 65.41 376 LEU B N 1
ATOM 4131 C CA . LEU B 1 255 ? 31.267 81.784 15.351 1.00 69.69 376 LEU B CA 1
ATOM 4132 C C . LEU B 1 255 ? 31.342 82.192 16.818 1.00 59.39 376 LEU B C 1
ATOM 4133 O O . LEU B 1 255 ? 30.520 82.992 17.281 1.00 54.66 376 LEU B O 1
ATOM 4138 N N . LEU B 1 256 ? 32.313 81.658 17.564 1.00 64.53 377 LEU B N 1
ATOM 4139 C CA . LEU B 1 256 ? 32.533 82.097 18.937 1.00 59.04 377 LEU B CA 1
ATOM 4140 C C . LEU B 1 256 ? 33.298 83.408 19.020 1.00 58.43 377 LEU B C 1
ATOM 4141 O O . LEU B 1 256 ? 33.301 84.042 20.081 1.00 59.35 377 LEU B O 1
ATOM 4146 N N . GLY B 1 257 ? 33.942 83.830 17.935 1.00 54.67 378 GLY B N 1
ATOM 4147 C CA . GLY B 1 257 ? 34.738 85.041 17.970 1.00 65.80 378 GLY B CA 1
ATOM 4148 C C . GLY B 1 257 ? 36.065 84.916 18.683 1.00 70.19 378 GLY B C 1
ATOM 4149 O O . GLY B 1 257 ? 36.550 85.902 19.245 1.00 55.60 378 GLY B O 1
ATOM 4150 N N . TRP B 1 258 ? 36.673 83.730 18.675 1.00 66.41 379 TRP B N 1
ATOM 4151 C CA . TRP B 1 258 ? 37.916 83.499 19.401 1.00 65.53 379 TRP B CA 1
ATOM 4152 C C . TRP B 1 258 ? 39.120 83.358 18.483 1.00 79.13 379 TRP B C 1
ATOM 4153 O O . TRP B 1 258 ? 40.223 83.105 18.979 1.00 79.49 379 TRP B O 1
ATOM 4164 N N . THR B 1 259 ? 38.940 83.503 17.166 1.00 75.77 380 THR B N 1
ATOM 4165 C CA . THR B 1 259 ? 40.044 83.302 16.229 1.00 63.59 380 THR B CA 1
ATOM 4166 C C . THR B 1 259 ? 41.242 84.173 16.586 1.00 62.00 380 THR B C 1
ATOM 4167 O O . THR B 1 259 ? 42.387 83.709 16.558 1.00 55.63 380 THR B O 1
ATOM 4171 N N . GLU B 1 260 ? 40.995 85.438 16.934 1.00 71.10 381 GLU B N 1
ATOM 4172 C CA . GLU B 1 260 ? 42.069 86.319 17.384 1.00 75.02 381 GLU B CA 1
ATOM 4173 C C . GLU B 1 260 ? 42.789 85.724 18.589 1.00 80.69 381 GLU B C 1
ATOM 4174 O O . GLU B 1 260 ? 44.013 85.547 18.578 1.00 85.54 381 GLU B O 1
ATOM 4180 N N . GLU B 1 261 ? 42.035 85.415 19.647 1.00 77.71 382 GLU B N 1
ATOM 4181 C CA . GLU B 1 261 ? 42.615 84.774 20.823 1.00 74.97 382 GLU B CA 1
ATOM 4182 C C . GLU B 1 261 ? 43.198 83.406 20.486 1.00 65.17 382 GLU B C 1
ATOM 4183 O O . GLU B 1 261 ? 44.147 82.955 21.138 1.00 58.51 382 GLU B O 1
ATOM 4189 N N . MET B 1 262 ? 42.644 82.736 19.473 1.00 66.61 383 MET B N 1
ATOM 4190 C CA . MET B 1 262 ? 43.103 81.401 19.101 1.00 70.21 383 MET B CA 1
ATOM 4191 C C . MET B 1 262 ? 44.505 81.435 18.499 1.00 61.95 383 MET B C 1
ATOM 4192 O O . MET B 1 262 ? 45.360 80.614 18.851 1.00 55.48 383 MET B O 1
ATOM 4197 N N . ARG B 1 263 ? 44.751 82.371 17.577 1.00 54.41 384 ARG B N 1
ATOM 4198 C CA . ARG B 1 263 ? 46.054 82.456 16.916 1.00 70.03 384 ARG B CA 1
ATOM 4199 C C . ARG B 1 263 ? 47.189 82.643 17.916 1.00 72.01 384 ARG B C 1
ATOM 4200 O O . ARG B 1 263 ? 48.275 82.077 17.743 1.00 62.02 384 ARG B O 1
ATOM 4208 N N . ASP B 1 264 ? 46.964 83.449 18.957 1.00 68.31 385 ASP B N 1
ATOM 4209 C CA . ASP B 1 264 ? 47.998 83.669 19.965 1.00 73.65 385 ASP B CA 1
ATOM 4210 C C . ASP B 1 264 ? 48.391 82.354 20.632 1.00 62.94 385 ASP B C 1
ATOM 4211 O O . ASP B 1 264 ? 49.581 82.084 20.835 1.00 58.87 385 ASP B O 1
ATOM 4216 N N . LEU B 1 265 ? 47.407 81.508 20.942 1.00 67.55 386 LEU B N 1
ATOM 4217 C CA . LEU B 1 265 ? 47.684 80.266 21.661 1.00 68.46 386 LEU B CA 1
ATOM 4218 C C . LEU B 1 265 ? 48.543 79.324 20.825 1.00 72.16 386 LEU B C 1
ATOM 4219 O O . LEU B 1 265 ? 49.540 78.779 21.312 1.00 65.24 386 LEU B O 1
ATOM 4224 N N . VAL B 1 266 ? 48.161 79.110 19.563 1.00 67.03 387 VAL B N 1
ATOM 4225 C CA . VAL B 1 266 ? 48.919 78.214 18.693 1.00 65.42 387 VAL B CA 1
ATOM 4226 C C . VAL B 1 266 ? 50.357 78.698 18.547 1.00 69.83 387 VAL B C 1
ATOM 4227 O O . VAL B 1 266 ? 51.295 77.895 18.475 1.00 63.53 387 VAL B O 1
ATOM 4231 N N . GLN B 1 267 ? 50.554 80.017 18.519 1.00 73.58 388 GLN B N 1
ATOM 4232 C CA . GLN B 1 267 ? 51.890 80.576 18.332 1.00 68.57 388 GLN B CA 1
ATOM 4233 C C . GLN B 1 267 ? 52.790 80.290 19.530 1.00 60.06 388 GLN B C 1
ATOM 4234 O O . GLN B 1 267 ? 53.858 79.682 19.389 1.00 54.26 388 GLN B O 1
ATOM 4240 N N . ARG B 1 268 ? 52.376 80.733 20.721 1.00 74.05 389 ARG B N 1
ATOM 4241 C CA . ARG B 1 268 ? 53.218 80.594 21.907 1.00 74.00 389 ARG B CA 1
ATOM 4242 C C . ARG B 1 268 ? 53.497 79.136 22.251 1.00 77.28 389 ARG B C 1
ATOM 4243 O O . ARG B 1 268 ? 54.532 78.831 22.854 1.00 83.18 389 ARG B O 1
ATOM 4251 N N . GLU B 1 269 ? 52.597 78.224 21.880 1.00 72.29 390 GLU B N 1
ATOM 4252 C CA . GLU B 1 269 ? 52.827 76.813 22.169 1.00 73.69 390 GLU B CA 1
ATOM 4253 C C . GLU B 1 269 ? 53.750 76.171 21.139 1.00 76.19 390 GLU B C 1
ATOM 4254 O O . GLU B 1 269 ? 54.572 75.316 21.488 1.00 79.84 390 GLU B O 1
ATOM 4260 N N . THR B 1 270 ? 53.618 76.559 19.868 1.00 70.84 391 THR B N 1
ATOM 4261 C CA . THR B 1 270 ? 54.563 76.102 18.853 1.00 61.45 391 THR B CA 1
ATOM 4262 C C . THR B 1 270 ? 55.991 76.530 19.175 1.00 73.34 391 THR B C 1
ATOM 4263 O O . THR B 1 270 ? 56.939 75.792 18.884 1.00 82.50 391 THR B O 1
ATOM 4267 N N . GLY B 1 271 ? 56.167 77.711 19.771 1.00 72.50 392 GLY B N 1
ATOM 4268 C CA . GLY B 1 271 ? 57.503 78.142 20.158 1.00 80.20 392 GLY B CA 1
ATOM 4269 C C . GLY B 1 271 ? 58.118 77.251 21.219 1.00 78.17 392 GLY B C 1
ATOM 4270 O O . GLY B 1 271 ? 59.241 76.767 21.068 1.00 90.96 392 GLY B O 1
ATOM 4271 N N . LYS B 1 272 ? 57.389 77.037 22.320 1.00 62.27 393 LYS B N 1
ATOM 4272 C CA . LYS B 1 272 ? 57.855 76.132 23.368 1.00 73.16 393 LYS B CA 1
ATOM 4273 C C . LYS B 1 272 ? 58.116 74.733 22.828 1.00 76.32 393 LYS B C 1
ATOM 4274 O O . LYS B 1 272 ? 59.008 74.032 23.320 1.00 79.91 393 LYS B O 1
ATOM 4280 N N . LEU B 1 273 ? 57.349 74.312 21.822 1.00 70.37 394 LEU B N 1
ATOM 4281 C CA . LEU B 1 273 ? 57.451 72.947 21.317 1.00 76.00 394 LEU B CA 1
ATOM 4282 C C . LEU B 1 273 ? 58.769 72.721 20.585 1.00 88.41 394 LEU B C 1
ATOM 4283 O O . LEU B 1 273 ? 59.408 71.676 20.759 1.00 114.10 394 LEU B O 1
ATOM 4288 N N . ASP B 1 274 ? 59.190 73.678 19.764 1.00 71.83 395 ASP B N 1
ATOM 4289 C CA . ASP B 1 274 ? 60.439 73.543 19.022 1.00 76.86 395 ASP B CA 1
ATOM 4290 C C . ASP B 1 274 ? 61.228 74.848 19.042 1.00 84.62 395 ASP B C 1
ATOM 4291 O O . ASP B 1 274 ? 62.007 75.099 19.962 1.00 66.07 395 ASP B O 1
ATOM 4296 N N . SER C 2 1 ? 27.044 32.646 16.306 1.00 102.04 1 SER C N 1
ATOM 4297 C CA . SER C 2 1 ? 28.457 33.067 16.402 1.00 109.40 1 SER C CA 1
ATOM 4298 C C . SER C 2 1 ? 28.730 34.014 15.246 1.00 117.41 1 SER C C 1
ATOM 4299 O O . SER C 2 1 ? 29.899 34.256 14.971 1.00 101.58 1 SER C O 1
ATOM 4302 N N . PRO C 2 2 ? 27.697 34.623 14.630 1.00 134.32 2 PRO C N 1
ATOM 4303 C CA . PRO C 2 2 ? 27.867 35.489 13.478 1.00 139.16 2 PRO C CA 1
ATOM 4304 C C . PRO C 2 2 ? 27.797 36.987 13.794 1.00 126.95 2 PRO C C 1
ATOM 4305 O O . PRO C 2 2 ? 26.787 37.439 14.277 1.00 124.62 2 PRO C O 1
ATOM 4309 N N . VAL C 2 3 ? 28.889 37.699 13.508 1.00 114.23 3 VAL C N 1
ATOM 4310 C CA . VAL C 2 3 ? 28.992 39.175 13.699 1.00 112.13 3 VAL C CA 1
ATOM 4311 C C . VAL C 2 3 ? 28.629 39.576 15.131 1.00 122.30 3 VAL C C 1
ATOM 4312 O O . VAL C 2 3 ? 27.947 40.591 15.255 1.00 126.04 3 VAL C O 1
ATOM 4316 N N . LYS C 2 4 ? 29.060 38.825 16.152 1.00 106.93 4 LYS C N 1
ATOM 4317 C CA . LYS C 2 4 ? 28.727 39.195 17.555 1.00 108.81 4 LYS C CA 1
ATOM 4318 C C . LYS C 2 4 ? 29.209 40.630 17.780 1.00 118.94 4 LYS C C 1
ATOM 4319 O O . LYS C 2 4 ? 30.422 40.873 17.667 1.00 109.48 4 LYS C O 1
ATOM 4325 N N . LEU C 2 5 ? 28.251 41.527 18.034 1.00 122.34 5 LEU C N 1
ATOM 4326 C CA . LEU C 2 5 ? 28.483 42.988 18.136 1.00 109.73 5 LEU C CA 1
ATOM 4327 C C . LEU C 2 5 ? 29.696 43.247 19.021 1.00 106.34 5 LEU C C 1
ATOM 4328 O O . LEU C 2 5 ? 30.540 44.049 18.615 1.00 101.08 5 LEU C O 1
ATOM 4333 N N . LYS C 2 6 ? 29.837 42.532 20.138 1.00 102.18 6 LYS C N 1
ATOM 4334 C CA . LYS C 2 6 ? 31.035 42.720 20.997 1.00 102.39 6 LYS C CA 1
ATOM 4335 C C . LYS C 2 6 ? 32.169 41.832 20.469 1.00 90.06 6 LYS C C 1
ATOM 4336 O O . LYS C 2 6 ? 32.555 40.888 21.181 1.00 97.18 6 LYS C O 1
ATOM 4342 N N . THR C 2 7 ? 32.698 42.150 19.283 1.00 97.49 7 THR C N 1
ATOM 4343 C CA . THR C 2 7 ? 33.754 41.355 18.616 1.00 103.50 7 THR C CA 1
ATOM 4344 C C . THR C 2 7 ? 35.015 41.407 19.469 1.00 91.61 7 THR C C 1
ATOM 4345 O O . THR C 2 7 ? 35.628 40.355 19.677 1.00 84.43 7 THR C O 1
ATOM 4349 N N . PHE C 2 8 ? 35.324 42.591 19.991 1.00 95.06 8 PHE C N 1
ATOM 4350 C CA . PHE C 2 8 ? 36.533 42.793 20.824 1.00 96.27 8 PHE C CA 1
ATOM 4351 C C . PHE C 2 8 ? 36.343 44.079 21.625 1.00 106.19 8 PHE C C 1
ATOM 4352 O O . PHE C 2 8 ? 36.276 45.160 21.020 1.00 102.86 8 PHE C O 1
ATOM 4360 N N . LYS C 2 9 ? 36.266 43.958 22.948 1.00 99.90 9 LYS C N 1
ATOM 4361 C CA . LYS C 2 9 ? 36.005 45.140 23.801 1.00 105.16 9 LYS C CA 1
ATOM 4362 C C . LYS C 2 9 ? 36.972 45.194 24.971 1.00 105.81 9 LYS C C 1
ATOM 4363 O O . LYS C 2 9 ? 37.173 44.157 25.606 1.00 107.23 9 LYS C O 1
ATOM 4383 N N . ILE C 2 11 ? 37.220 45.736 28.392 1.00 109.24 11 ILE C N 1
ATOM 4384 C CA . ILE C 2 11 ? 36.156 45.681 29.430 1.00 108.75 11 ILE C CA 1
ATOM 4385 C C . ILE C 2 11 ? 36.302 46.868 30.370 1.00 106.57 11 ILE C C 1
ATOM 4386 O O . ILE C 2 11 ? 37.411 47.098 30.877 1.00 97.96 11 ILE C O 1
ATOM 4391 N N . PRO C 2 12 ? 35.204 47.605 30.629 1.00 117.61 12 PRO C N 1
ATOM 4392 C CA . PRO C 2 12 ? 35.226 48.754 31.518 1.00 105.96 12 PRO C CA 1
ATOM 4393 C C . PRO C 2 12 ? 35.585 48.269 32.922 1.00 102.24 12 PRO C C 1
ATOM 4394 O O . PRO C 2 12 ? 36.371 48.923 33.555 1.00 104.93 12 PRO C O 1
ATOM 4398 N N . MET C 2 13 ? 35.024 47.134 33.341 1.00 106.80 13 MET C N 1
ATOM 4399 C CA . MET C 2 13 ? 35.316 46.569 34.683 1.00 101.95 13 MET C CA 1
ATOM 4400 C C . MET C 2 13 ? 35.267 45.041 34.613 1.00 96.49 13 MET C C 1
ATOM 4401 O O . MET C 2 13 ? 34.466 44.461 35.366 1.00 104.43 13 MET C O 1
#